Protein 2RHM (pdb70)

Solvent-accessible surface area: 33202 Å² total

Structure (mmCIF, N/CA/C/O backbone):
data_2RHM
#
_entry.id   2RHM
#
_cell.length_a   72.930
_cell.length_b   76.790
_cell.length_c   129.110
_cell.angle_alpha   90.000
_cell.angle_beta   90.000
_cell.angle_gamma   90.000
#
_symmetry.space_group_name_H-M   'P 21 21 21'
#
loop_
_entity.id
_entity.type
_entity.pdbx_description
1 polymer 'Putative kinase'
2 non-polymer 'CHLORIDE ION'
3 non-polymer 'BENZOIC ACID'
4 non-polymer GLYCEROL
5 water water
#
loop_
_atom_site.group_PDB
_atom_site.id
_atom_site.type_symbol
_atom_site.label_atom_id
_atom_site.label_alt_id
_atom_site.label_comp_id
_atom_site.label_asym_id
_atom_site.label_entity_id
_atom_site.label_seq_id
_atom_site.pdbx_PDB_ins_code
_atom_site.Cartn_x
_atom_site.Cartn_y
_atom_site.Cartn_z
_atom_site.occupancy
_atom_site.B_iso_or_equiv
_atom_site.auth_seq_id
_atom_site.auth_comp_id
_atom_site.auth_asym_id
_atom_site.auth_atom_id
_atom_site.pdbx_PDB_model_num
ATOM 1 N N . GLY A 1 1 ? 12.762 45.035 9.928 1.00 42.81 0 GLY A N 1
ATOM 2 C CA . GLY A 1 1 ? 13.644 46.216 10.162 1.00 42.71 0 GLY A CA 1
ATOM 3 C C . GLY A 1 1 ? 14.758 46.238 9.141 1.00 42.17 0 GLY A C 1
ATOM 4 O O . GLY A 1 1 ? 15.240 45.183 8.733 1.00 43.91 0 GLY A O 1
ATOM 21 N N . GLN A 1 3 ? 17.464 48.415 9.703 1.00 37.76 2 GLN A N 1
ATOM 22 C CA . GLN A 1 3 ? 18.614 48.984 10.407 1.00 35.74 2 GLN A CA 1
ATOM 23 C C . GLN A 1 3 ? 19.754 47.965 10.460 1.00 33.59 2 GLN A C 1
ATOM 24 O O . GLN A 1 3 ? 19.515 46.757 10.529 1.00 33.67 2 GLN A O 1
ATOM 28 N N . THR A 1 4 ? 20.987 48.455 10.394 1.00 31.37 3 THR A N 1
ATOM 29 C CA . THR A 1 4 ? 22.144 47.588 10.481 1.00 30.25 3 THR A CA 1
ATOM 30 C C . THR A 1 4 ? 22.136 46.972 11.871 1.00 29.87 3 THR A C 1
ATOM 31 O O . THR A 1 4 ? 21.970 47.690 12.854 1.00 30.18 3 THR A O 1
ATOM 35 N N . PRO A 1 5 ? 22.335 45.648 11.964 1.00 28.64 4 PRO A N 1
ATOM 36 C CA . PRO A 1 5 ? 22.303 45.013 13.270 1.00 28.28 4 PRO A CA 1
ATOM 37 C C . PRO A 1 5 ? 23.561 45.299 14.074 1.00 28.73 4 PRO A C 1
ATOM 38 O O . PRO A 1 5 ? 24.625 45.541 13.510 1.00 28.89 4 PRO A O 1
ATOM 42 N N . ALA A 1 6 ? 23.434 45.266 15.393 1.00 29.68 5 ALA A N 1
ATOM 43 C CA . ALA A 1 6 ? 24.576 45.439 16.266 1.00 29.04 5 ALA A CA 1
ATOM 44 C C . ALA A 1 6 ? 25.262 44.115 16.554 1.00 29.59 5 ALA A C 1
ATOM 45 O O . ALA A 1 6 ? 24.615 43.077 16.691 1.00 29.49 5 ALA A O 1
ATOM 47 N N . LEU A 1 7 ? 26.582 44.159 16.629 1.00 29.49 6 LEU A N 1
ATOM 48 C CA . LEU A 1 7 ? 27.357 43.031 17.082 1.00 28.40 6 LEU A CA 1
ATOM 49 C C . LEU A 1 7 ? 27.981 43.463 18.400 1.00 29.02 6 LEU A C 1
ATOM 50 O O . LEU A 1 7 ? 28.810 44.367 18.430 1.00 28.29 6 LEU A O 1
ATOM 55 N N . ILE A 1 8 ? 27.529 42.845 19.489 1.00 27.68 7 ILE A N 1
ATOM 56 C CA . ILE A 1 8 ? 28.013 43.154 20.819 1.00 28.36 7 ILE A CA 1
ATOM 57 C C . ILE A 1 8 ? 29.086 42.137 21.160 1.00 28.61 7 ILE A C 1
ATOM 58 O O . ILE A 1 8 ? 28.811 40.938 21.259 1.00 26.75 7 ILE A O 1
ATOM 63 N N . ILE A 1 9 ? 30.304 42.628 21.318 1.00 27.94 8 ILE A N 1
ATOM 64 C CA . ILE A 1 9 ? 31.455 41.812 21.605 1.00 27.13 8 ILE A CA 1
ATOM 65 C C . ILE A 1 9 ? 31.822 41.912 23.084 1.00 26.70 8 ILE A C 1
ATOM 66 O O . ILE A 1 9 ? 32.175 42.987 23.564 1.00 28.03 8 ILE A O 1
ATOM 71 N N . VAL A 1 10 ? 31.720 40.791 23.789 1.00 25.25 9 VAL A N 1
ATOM 72 C CA . VAL A 1 10 ? 32.129 40.724 25.184 1.00 26.70 9 VAL A CA 1
ATOM 73 C C . VAL A 1 10 ? 33.431 39.957 25.253 1.00 27.03 9 VAL A C 1
ATOM 74 O O . VAL A 1 10 ? 33.474 38.754 24.999 1.00 28.34 9 VAL A O 1
ATOM 78 N N . THR A 1 11 ? 34.504 40.669 25.586 1.00 25.90 10 THR A N 1
ATOM 79 C CA . THR A 1 11 ? 35.822 40.071 25.630 1.00 26.07 10 THR A CA 1
ATOM 80 C C . THR A 1 11 ? 36.399 40.179 27.039 1.00 26.63 10 THR A C 1
ATOM 81 O O . THR A 1 11 ? 35.881 40.902 27.904 1.00 26.18 10 THR A O 1
ATOM 85 N N . GLY A 1 12 ? 37.457 39.423 27.273 1.00 26.93 11 GLY A N 1
ATOM 86 C CA . GLY A 1 12 ? 38.121 39.412 28.560 1.00 27.68 11 GLY A CA 1
ATOM 87 C C . GLY A 1 12 ? 38.923 38.146 28.673 1.00 27.14 11 GLY A C 1
ATOM 88 O O . GLY A 1 12 ? 38.636 37.179 27.992 1.00 28.27 11 GLY A O 1
ATOM 89 N N . HIS A 1 13 ? 39.968 38.140 29.494 1.00 26.28 12 HIS A N 1
ATOM 90 C CA . HIS A 1 13 ? 40.637 36.882 29.753 1.00 26.02 12 HIS A CA 1
ATOM 91 C C . HIS A 1 13 ? 39.705 35.959 30.559 1.00 26.03 12 HIS A C 1
ATOM 92 O O . HIS A 1 13 ? 38.696 36.407 31.121 1.00 29.81 12 HIS A O 1
ATOM 99 N N . PRO A 1 14 ? 39.999 34.653 30.575 1.00 26.64 13 PRO A N 1
ATOM 100 C CA . PRO A 1 14 ? 39.197 33.741 31.396 1.00 29.15 13 PRO A CA 1
ATOM 101 C C . PRO A 1 14 ? 39.026 34.173 32.855 1.00 28.25 13 PRO A C 1
ATOM 102 O O . PRO A 1 14 ? 39.965 34.658 33.478 1.00 30.73 13 PRO A O 1
ATOM 106 N N . ALA A 1 15 ? 37.811 34.017 33.364 1.00 26.59 14 ALA A N 1
ATOM 107 C CA . ALA A 1 15 ? 37.479 34.305 34.751 1.00 27.47 14 ALA A CA 1
ATOM 108 C C . ALA A 1 15 ? 37.348 35.790 35.081 1.00 25.99 14 ALA A C 1
ATOM 109 O O . ALA A 1 15 ? 37.171 36.125 36.242 1.00 25.90 14 ALA A O 1
ATOM 111 N N . THR A 1 16 ? 37.395 36.659 34.070 1.00 25.14 15 THR A N 1
ATOM 112 C CA . THR A 1 16 ? 37.199 38.108 34.254 1.00 25.12 15 THR A CA 1
ATOM 113 C C . THR A 1 16 ? 35.734 38.508 34.377 1.00 26.45 15 THR A C 1
ATOM 114 O O . THR A 1 16 ? 35.430 39.686 34.555 1.00 25.17 15 THR A O 1
ATOM 118 N N . GLY A 1 17 ? 34.827 37.545 34.272 1.00 27.31 16 GLY A N 1
ATOM 119 C CA . GLY A 1 17 ? 33.400 37.820 34.421 1.00 27.27 16 GLY A CA 1
ATOM 120 C C . GLY A 1 17 ? 32.653 37.967 33.110 1.00 28.26 16 GLY A C 1
ATOM 121 O O . GLY A 1 17 ? 31.457 38.235 33.107 1.00 29.58 16 GLY A O 1
ATOM 122 N N . LYS A 1 18 ? 33.353 37.788 31.989 1.00 28.24 17 LYS A N 1
ATOM 123 C CA . LYS A 1 18 ? 32.707 37.888 30.674 1.00 27.71 17 LYS A CA 1
ATOM 124 C C . LYS A 1 18 ? 31.528 36.914 30.489 1.00 28.11 17 LYS A C 1
ATOM 125 O O . LYS A 1 18 ? 30.574 37.266 29.822 1.00 25.88 17 LYS A O 1
ATOM 131 N N . THR A 1 19 ? 31.584 35.721 31.082 1.00 28.22 18 THR A N 1
ATOM 132 C CA . THR A 1 19 ? 30.460 34.767 30.989 1.00 28.66 18 THR A CA 1
ATOM 133 C C . THR A 1 19 ? 29.190 35.281 31.649 1.00 29.17 18 THR A C 1
ATOM 134 O O . THR A 1 19 ? 28.164 35.385 30.997 1.00 27.35 18 THR A O 1
ATOM 138 N N . THR A 1 20 ? 29.268 35.601 32.940 1.00 30.64 19 THR A N 1
ATOM 139 C CA . THR A 1 20 ? 28.128 36.111 33.671 1.00 33.23 19 THR A CA 1
ATOM 140 C C . THR A 1 20 ? 27.601 37.388 33.045 1.00 30.21 19 THR A C 1
ATOM 141 O O . THR A 1 20 ? 26.402 37.545 32.898 1.00 31.72 19 THR A O 1
ATOM 145 N N . LEU A 1 21 ? 28.494 38.298 32.697 1.00 30.01 20 LEU A N 1
ATOM 146 C CA . LEU A 1 21 ? 28.095 39.570 32.105 1.00 29.41 20 LEU A CA 1
ATOM 147 C C . LEU A 1 21 ? 27.427 39.374 30.752 1.00 27.31 20 LEU A C 1
ATOM 148 O O . LEU A 1 21 ? 26.407 39.985 30.480 1.00 28.01 20 LEU A O 1
ATOM 153 N N . SER A 1 22 ? 27.982 38.520 29.896 1.00 27.84 21 SER A N 1
ATOM 154 C CA . SER A 1 22 ? 27.375 38.299 28.572 1.00 26.93 21 SER A CA 1
ATOM 155 C C . SER A 1 22 ? 25.981 37.668 28.721 1.00 27.91 21 SER A C 1
ATOM 156 O O . SER A 1 22 ? 25.062 37.987 27.980 1.00 26.96 21 SER A O 1
ATOM 159 N N . GLN A 1 23 ? 25.825 36.781 29.697 1.00 28.16 22 GLN A N 1
ATOM 160 C CA . GLN A 1 23 ? 24.528 36.172 29.942 1.00 30.30 22 GLN A CA 1
ATOM 161 C C . GLN A 1 23 ? 23.515 37.209 30.430 1.00 28.81 22 GLN A C 1
ATOM 162 O O . GLN A 1 23 ? 22.342 37.165 30.039 1.00 29.20 22 GLN A O 1
ATOM 168 N N . ALA A 1 24 ? 23.968 38.146 31.264 1.00 29.80 23 ALA A N 1
ATOM 169 C CA . ALA A 1 24 ? 23.117 39.231 31.742 1.00 29.58 23 ALA A CA 1
ATOM 170 C C . ALA A 1 24 ? 22.734 40.149 30.590 1.00 29.11 23 ALA A C 1
ATOM 171 O O . ALA A 1 24 ? 21.597 40.617 30.513 1.00 30.19 23 ALA A O 1
ATOM 173 N N . LEU A 1 25 ? 23.683 40.429 29.698 1.00 29.66 24 LEU A N 1
ATOM 174 C CA . LEU A 1 25 ? 23.359 41.222 28.518 1.00 29.32 24 LEU A CA 1
ATOM 175 C C . LEU A 1 25 ? 22.354 40.515 27.630 1.00 30.59 24 LEU A C 1
ATOM 176 O O . LEU A 1 25 ? 21.440 41.151 27.096 1.00 31.27 24 LEU A O 1
ATOM 181 N N . ALA A 1 26 ? 22.512 39.206 27.463 1.00 30.19 25 ALA A N 1
ATOM 182 C CA . ALA A 1 26 ? 21.642 38.466 26.534 1.00 30.01 25 ALA A CA 1
ATOM 183 C C . ALA A 1 26 ? 20.229 38.480 27.059 1.00 31.60 25 ALA A C 1
ATOM 184 O O . ALA A 1 26 ? 19.291 38.806 26.344 1.00 30.28 25 ALA A O 1
ATOM 186 N N . THR A 1 27 ? 20.099 38.167 28.339 1.00 33.29 26 THR A N 1
ATOM 187 C CA . THR A 1 27 ? 18.803 38.118 28.976 1.00 37.05 26 THR A CA 1
ATOM 188 C C . THR A 1 27 ? 18.200 39.526 29.135 1.00 36.06 26 THR A C 1
ATOM 189 O O . THR A 1 27 ? 16.993 39.712 28.960 1.00 38.81 26 THR A O 1
ATOM 193 N N . GLY A 1 28 ? 19.048 40.513 29.432 1.00 36.90 27 GLY A N 1
ATOM 194 C CA . GLY A 1 28 ? 18.614 41.889 29.621 1.00 36.22 27 GLY A CA 1
ATOM 195 C C . GLY A 1 28 ? 18.166 42.595 28.350 1.00 36.04 27 GLY A C 1
ATOM 196 O O . GLY A 1 28 ? 17.229 43.392 28.381 1.00 37.70 27 GLY A O 1
ATOM 197 N N . LEU A 1 29 ? 18.843 42.315 27.240 1.00 33.04 28 LEU A N 1
ATOM 198 C CA . LEU A 1 29 ? 18.529 42.917 25.946 1.00 30.01 28 LEU A CA 1
ATOM 199 C C . LEU A 1 29 ? 17.680 41.995 25.078 1.00 29.24 28 LEU A C 1
ATOM 200 O O . LEU A 1 29 ? 17.203 42.410 24.035 1.00 28.58 28 LEU A O 1
ATOM 205 N N . ARG A 1 30 ? 17.516 40.749 25.508 1.00 30.73 29 ARG A N 1
ATOM 206 C CA . ARG A 1 30 ? 16.796 39.734 24.743 1.00 31.07 29 ARG A CA 1
ATOM 207 C C . ARG A 1 30 ? 17.459 39.533 23.370 1.00 29.20 29 ARG A C 1
ATOM 208 O O . ARG A 1 30 ? 16.822 39.696 22.329 1.00 29.23 29 ARG A O 1
ATOM 216 N N . LEU A 1 31 ? 18.753 39.205 23.385 1.00 27.34 30 LEU A N 1
ATOM 217 C CA . LEU A 1 31 ? 19.508 38.954 22.170 1.00 26.30 30 LEU A CA 1
ATOM 218 C C . LEU A 1 31 ? 20.127 37.565 22.249 1.00 25.59 30 LEU A C 1
ATOM 219 O O . LEU A 1 31 ? 20.349 37.055 23.353 1.00 25.31 30 LEU A O 1
ATOM 224 N N . PRO A 1 32 ? 20.429 36.963 21.081 1.00 26.19 31 PRO A N 1
ATOM 225 C CA . PRO A 1 32 ? 21.132 35.693 21.061 1.00 27.54 31 PRO A CA 1
ATOM 226 C C . PRO A 1 32 ? 22.551 35.842 21.582 1.00 25.88 31 PRO A C 1
ATOM 227 O O . PRO A 1 32 ? 23.177 36.903 21.438 1.00 27.62 31 PRO A O 1
ATOM 231 N N . LEU A 1 33 ? 23.051 34.783 22.202 1.00 25.65 32 LEU A N 1
ATOM 232 C CA . LEU A 1 33 ? 24.402 34.758 22.745 1.00 25.75 32 LEU A CA 1
ATOM 233 C C . LEU A 1 33 ? 25.171 33.589 22.202 1.00 24.04 32 LEU A C 1
ATOM 234 O O . LEU A 1 33 ? 24.745 32.445 22.348 1.00 26.50 32 LEU A O 1
ATOM 239 N N . LEU A 1 34 ? 26.331 33.889 21.619 1.00 24.43 33 LEU A N 1
ATOM 240 C CA . LEU A 1 34 ? 27.218 32.898 21.072 1.00 24.49 33 LEU A CA 1
ATOM 241 C C . LEU A 1 34 ? 28.480 32.986 21.912 1.00 25.85 33 LEU A C 1
ATOM 242 O O . LEU A 1 34 ? 29.135 34.020 21.918 1.00 25.03 33 LEU A O 1
ATOM 247 N N . SER A 1 35 ? 28.759 31.928 22.668 1.00 26.05 34 SER A N 1
ATOM 248 C CA . SER A 1 35 ? 29.926 31.858 23.547 1.00 26.35 34 SER A CA 1
ATOM 249 C C . SER A 1 35 ? 30.943 30.813 23.083 1.00 25.37 34 SER A C 1
ATOM 250 O O . SER A 1 35 ? 30.538 29.679 22.855 1.00 26.72 34 SER A O 1
ATOM 253 N N . LYS A 1 36 ? 32.241 31.159 22.972 1.00 25.59 35 LYS A N 1
ATOM 254 C CA . LYS A 1 36 ? 33.260 30.165 22.588 1.00 28.00 35 LYS A CA 1
ATOM 255 C C . LYS A 1 36 ? 33.243 28.957 23.530 1.00 29.64 35 LYS A C 1
ATOM 256 O O . LYS A 1 36 ? 33.170 27.813 23.076 1.00 28.42 35 LYS A O 1
ATOM 262 N N . ASP A 1 37 ? 33.289 29.209 24.834 1.00 28.66 36 ASP A N 1
ATOM 263 C CA . ASP A 1 37 ? 33.328 28.115 25.812 1.00 30.30 36 ASP A CA 1
ATOM 264 C C . ASP A 1 37 ? 32.105 27.202 25.745 1.00 29.20 36 ASP A C 1
ATOM 265 O O . ASP A 1 37 ? 32.232 25.988 25.862 1.00 27.93 36 ASP A O 1
ATOM 270 N N . ALA A 1 38 ? 30.925 27.778 25.555 1.00 28.61 37 ALA A N 1
ATOM 271 C CA . ALA A 1 38 ? 29.705 27.005 25.426 1.00 28.06 37 ALA A CA 1
ATOM 272 C C . ALA A 1 38 ? 29.749 26.090 24.192 1.00 28.14 37 ALA A C 1
ATOM 273 O O . ALA A 1 38 ? 29.329 24.941 24.264 1.00 27.70 37 ALA A O 1
ATOM 275 N N . PHE A 1 39 ? 30.259 26.600 23.073 1.00 26.99 38 PHE A N 1
ATOM 276 C CA . PHE A 1 39 ? 30.403 25.782 21.860 1.00 27.46 38 PHE A CA 1
ATOM 277 C C . PHE A 1 39 ? 31.430 24.685 22.111 1.00 26.39 38 PHE A C 1
ATOM 278 O O . PHE A 1 39 ? 31.233 23.550 21.716 1.00 25.81 38 PHE A O 1
ATOM 286 N N . LYS A 1 40 ? 32.531 25.028 22.775 1.00 24.78 39 LYS A N 1
ATOM 287 C CA . LYS A 1 40 ? 33.548 24.026 23.102 1.00 24.73 39 LYS A CA 1
ATOM 288 C C . LYS A 1 40 ? 32.957 22.882 23.928 1.00 25.17 39 LYS A C 1
ATOM 289 O O . LYS A 1 40 ? 33.285 21.714 23.680 1.00 25.68 39 LYS A O 1
ATOM 295 N N . GLU A 1 41 ? 32.094 23.212 24.892 1.00 27.32 40 GLU A N 1
ATOM 296 C CA . GLU A 1 41 ? 31.464 22.220 25.773 1.00 29.99 40 GLU A CA 1
ATOM 297 C C . GLU A 1 41 ? 30.562 21.249 24.992 1.00 27.40 40 GLU A C 1
ATOM 298 O O . GLU A 1 41 ? 30.531 20.054 25.284 1.00 26.54 40 GLU A O 1
ATOM 304 N N . VAL A 1 42 ? 29.840 21.760 24.000 1.00 25.24 41 VAL A N 1
ATOM 305 C CA . VAL A 1 42 ? 28.995 20.916 23.155 1.00 25.51 41 VAL A CA 1
ATOM 306 C C . VAL A 1 42 ? 29.895 19.956 22.375 1.00 25.39 41 VAL A C 1
ATOM 307 O O . VAL A 1 42 ? 29.599 18.771 22.251 1.00 24.92 41 VAL A O 1
ATOM 319 N N . PHE A 1 44 ? 33.071 18.932 23.155 1.00 22.87 43 PHE A N 1
ATOM 320 C CA . PHE A 1 44 ? 33.695 17.930 24.056 1.00 24.73 43 PHE A CA 1
ATOM 321 C C . PHE A 1 44 ? 32.673 16.839 24.392 1.00 25.06 43 PHE A C 1
ATOM 322 O O . PHE A 1 44 ? 32.993 15.636 24.427 1.00 24.34 43 PHE A O 1
ATOM 330 N N . ASP A 1 45 ? 31.434 17.244 24.641 1.00 26.05 44 ASP A N 1
ATOM 331 C CA . ASP A 1 45 ? 30.387 16.270 24.940 1.00 27.32 44 ASP A CA 1
ATOM 332 C C . ASP A 1 45 ? 30.073 15.319 23.782 1.00 26.79 44 ASP A C 1
ATOM 333 O O . ASP A 1 45 ? 29.724 14.162 24.007 1.00 28.44 44 ASP A O 1
ATOM 338 N N . GLY A 1 46 ? 30.205 15.788 22.548 1.00 24.61 45 GLY A N 1
ATOM 339 C CA . GLY A 1 46 ? 29.900 14.966 21.382 1.00 23.33 45 GLY A CA 1
ATOM 340 C C . GLY A 1 46 ? 31.085 14.190 20.840 1.00 24.24 45 GLY A C 1
ATOM 341 O O . GLY A 1 46 ? 30.910 13.096 20.296 1.00 25.52 45 GLY A O 1
ATOM 342 N N . LEU A 1 47 ? 32.290 14.736 21.009 1.00 24.37 46 LEU A N 1
ATOM 343 C CA . LEU A 1 47 ? 33.501 14.145 20.422 1.00 25.37 46 LEU A CA 1
ATOM 344 C C . LEU A 1 47 ? 34.515 13.585 21.428 1.00 25.65 46 LEU A C 1
ATOM 345 O O . LEU A 1 47 ? 35.375 12.776 21.055 1.00 25.83 46 LEU A O 1
ATOM 350 N N . GLY A 1 48 ? 34.417 14.012 22.682 1.00 27.49 47 GLY A N 1
ATOM 351 C CA . GLY A 1 48 ? 35.290 13.537 23.748 1.00 29.68 47 GLY A CA 1
ATOM 352 C C . GLY A 1 48 ? 36.458 14.455 24.003 1.00 32.41 47 GLY A C 1
ATOM 353 O O . GLY A 1 48 ? 36.564 15.515 23.378 1.00 31.12 47 GLY A O 1
ATOM 354 N N . TRP A 1 49 ? 37.344 14.021 24.910 1.00 34.90 48 TRP A N 1
ATOM 355 C CA . TRP A 1 49 ? 38.571 14.748 25.284 1.00 38.93 48 TRP A CA 1
ATOM 356 C C . TRP A 1 49 ? 39.812 13.889 25.016 1.00 40.87 48 TRP A C 1
ATOM 357 O O . TRP A 1 49 ? 39.702 12.681 24.810 1.00 41.55 48 TRP A O 1
ATOM 360 N N . SER A 1 50 ? 40.982 14.525 25.018 1.00 43.44 49 SER A N 1
ATOM 361 C CA . SER A 1 50 ? 42.262 13.865 24.733 1.00 45.92 49 SER A CA 1
ATOM 362 C C . SER A 1 50 ? 43.400 14.770 25.225 1.00 48.32 49 SER A C 1
ATOM 363 O O . SER A 1 50 ? 43.249 15.437 26.258 1.00 49.11 49 SER A O 1
ATOM 366 N N . ASP A 1 51 ? 44.529 14.800 24.506 1.00 50.07 50 ASP A N 1
ATOM 367 C CA . ASP A 1 51 ? 45.644 15.701 24.861 1.00 51.06 50 ASP A CA 1
ATOM 368 C C . ASP A 1 51 ? 45.200 17.152 24.703 1.00 51.06 50 ASP A C 1
ATOM 369 O O . ASP A 1 51 ? 44.314 17.432 23.908 1.00 51.10 50 ASP A O 1
ATOM 374 N N . ARG A 1 52 ? 45.809 18.071 25.452 1.00 51.35 51 ARG A N 1
ATOM 375 C CA . ARG A 1 52 ? 45.362 19.477 25.473 1.00 51.02 51 ARG A CA 1
ATOM 376 C C . ARG A 1 52 ? 45.511 20.239 24.145 1.00 50.47 51 ARG A C 1
ATOM 377 O O . ARG A 1 52 ? 45.031 21.367 24.030 1.00 50.19 51 ARG A O 1
ATOM 379 N N . GLU A 1 53 ? 46.175 19.644 23.158 1.00 49.95 52 GLU A N 1
ATOM 380 C CA . GLU A 1 53 ? 46.214 20.233 21.827 1.00 50.86 52 GLU A CA 1
ATOM 381 C C . GLU A 1 53 ? 44.826 20.025 21.210 1.00 50.59 52 GLU A C 1
ATOM 382 O O . GLU A 1 53 ? 44.360 20.850 20.430 1.00 49.56 52 GLU A O 1
ATOM 388 N N . TRP A 1 54 ? 44.172 18.921 21.574 1.00 49.68 53 TRP A N 1
ATOM 389 C CA . TRP A 1 54 ? 42.796 18.666 21.158 1.00 47.39 53 TRP A CA 1
ATOM 390 C C . TRP A 1 54 ? 41.897 19.790 21.649 1.00 46.32 53 TRP A C 1
ATOM 391 O O . TRP A 1 54 ? 41.143 20.372 20.869 1.00 46.07 53 TRP A O 1
ATOM 402 N N . SER A 1 55 ? 41.981 20.112 22.938 1.00 44.17 54 SER A N 1
ATOM 403 C CA . SER A 1 55 ? 41.213 21.233 23.471 1.00 43.62 54 SER A CA 1
ATOM 404 C C . SER A 1 55 ? 41.495 22.513 22.676 1.00 41.11 54 SER A C 1
ATOM 405 O O . SER A 1 55 ? 40.600 23.314 22.435 1.00 38.57 54 SER A O 1
ATOM 408 N N . ARG A 1 56 ? 42.753 22.702 22.282 1.00 39.99 55 ARG A N 1
ATOM 409 C CA . ARG A 1 56 ? 43.146 23.871 21.500 1.00 38.47 55 ARG A CA 1
ATOM 410 C C . ARG A 1 56 ? 42.448 23.853 20.140 1.00 35.08 55 ARG A C 1
ATOM 411 O O . ARG A 1 56 ? 41.893 24.871 19.716 1.00 34.10 55 ARG A O 1
ATOM 415 N N A ARG A 1 57 ? 42.479 22.698 19.476 0.50 34.04 56 ARG A N 1
ATOM 416 N N B ARG A 1 57 ? 42.464 22.703 19.473 0.50 33.63 56 ARG A N 1
ATOM 417 C CA A ARG A 1 57 ? 41.800 22.505 18.188 0.50 33.76 56 ARG A CA 1
ATOM 418 C CA B ARG A 1 57 ? 41.812 22.572 18.170 0.50 33.00 56 ARG A CA 1
ATOM 419 C C A ARG A 1 57 ? 40.295 22.715 18.319 0.50 32.22 56 ARG A C 1
ATOM 420 C C B ARG A 1 57 ? 40.283 22.668 18.286 0.50 31.86 56 ARG A C 1
ATOM 421 O O A ARG A 1 57 ? 39.668 23.349 17.464 0.50 30.65 56 ARG A O 1
ATOM 422 O O B ARG A 1 57 ? 39.626 23.188 17.381 0.50 30.37 56 ARG A O 1
ATOM 437 N N . VAL A 1 58 ? 39.719 22.171 19.390 1.00 30.48 57 VAL A N 1
ATOM 438 C CA . VAL A 1 58 ? 38.280 22.318 19.656 1.00 29.79 57 VAL A CA 1
ATOM 439 C C . VAL A 1 58 ? 37.975 23.800 19.862 1.00 29.54 57 VAL A C 1
ATOM 440 O O . VAL A 1 58 ? 36.965 24.316 19.386 1.00 29.66 57 VAL A O 1
ATOM 444 N N . GLY A 1 59 ? 38.855 24.504 20.565 1.00 29.53 58 GLY A N 1
ATOM 445 C CA . GLY A 1 59 ? 38.669 25.933 20.769 1.00 31.25 58 GLY A CA 1
ATOM 446 C C . GLY A 1 59 ? 38.687 26.691 19.453 1.00 30.91 58 GLY A C 1
ATOM 447 O O . GLY A 1 59 ? 37.867 27.572 19.235 1.00 30.69 58 GLY A O 1
ATOM 448 N N . ALA A 1 60 ? 39.629 26.349 18.580 1.00 31.31 59 ALA A N 1
ATOM 449 C CA . ALA A 1 60 ? 39.755 27.009 17.275 1.00 31.58 59 ALA A CA 1
ATOM 450 C C . ALA A 1 60 ? 38.516 26.782 16.406 1.00 30.57 59 ALA A C 1
ATOM 451 O O . ALA A 1 60 ? 38.049 27.681 15.705 1.00 30.37 59 ALA A O 1
ATOM 453 N N . THR A 1 61 ? 37.978 25.574 16.486 1.00 29.02 60 THR A N 1
ATOM 454 C CA . THR A 1 61 ? 36.810 25.176 15.727 1.00 27.02 60 THR A CA 1
ATOM 455 C C . THR A 1 61 ? 35.561 25.847 16.266 1.00 25.75 60 THR A C 1
ATOM 456 O O . THR A 1 61 ? 34.677 26.223 15.498 1.00 26.25 60 THR A O 1
ATOM 460 N N . ALA A 1 62 ? 35.489 25.995 17.589 1.00 26.64 61 ALA A N 1
ATOM 461 C CA . ALA A 1 62 ? 34.346 26.683 18.215 1.00 27.08 61 ALA A CA 1
ATOM 462 C C . ALA A 1 62 ? 34.291 28.136 17.739 1.00 26.87 61 ALA A C 1
ATOM 463 O O . ALA A 1 62 ? 33.227 28.676 17.435 1.00 27.67 61 ALA A O 1
ATOM 465 N N . ILE A 1 63 ? 35.454 28.772 17.675 1.00 28.56 62 ILE A N 1
ATOM 466 C CA . ILE A 1 63 ? 35.567 30.126 17.157 1.00 29.35 62 ILE A CA 1
ATOM 467 C C . ILE A 1 63 ? 35.034 30.210 15.722 1.00 29.52 62 ILE A C 1
ATOM 468 O O . ILE A 1 63 ? 34.260 31.110 15.413 1.00 29.55 62 ILE A O 1
ATOM 497 N N . LEU A 1 66 ? 31.474 30.114 15.867 1.00 29.36 65 LEU A N 1
ATOM 498 C CA . LEU A 1 66 ? 30.965 31.438 16.275 1.00 28.20 65 LEU A CA 1
ATOM 499 C C . LEU A 1 66 ? 30.773 32.365 15.078 1.00 27.34 65 LEU A C 1
ATOM 500 O O . LEU A 1 66 ? 29.739 33.008 14.949 1.00 27.71 65 LEU A O 1
ATOM 505 N N . TYR A 1 67 ? 31.786 32.459 14.215 1.00 26.71 66 TYR A N 1
ATOM 506 C CA . TYR A 1 67 ? 31.688 33.333 13.053 1.00 26.82 66 TYR A CA 1
ATOM 507 C C . TYR A 1 67 ? 30.688 32.823 12.022 1.00 27.03 66 TYR A C 1
ATOM 508 O O . TYR A 1 67 ? 30.006 33.620 11.394 1.00 26.88 66 TYR A O 1
ATOM 517 N N . HIS A 1 68 ? 30.597 31.498 11.870 1.00 26.97 67 HIS A N 1
ATOM 518 C CA . HIS A 1 68 ? 29.628 30.880 10.959 1.00 27.59 67 HIS A CA 1
ATOM 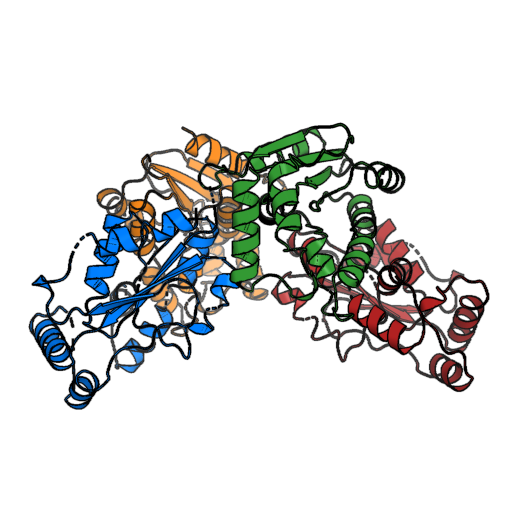519 C C . HIS A 1 68 ? 28.200 31.248 11.365 1.00 26.56 67 HIS A C 1
ATOM 520 O O . HIS A 1 68 ? 27.399 31.666 10.537 1.00 27.40 67 HIS A O 1
ATOM 527 N N . THR A 1 69 ? 27.899 31.083 12.648 1.00 26.35 68 THR A N 1
ATOM 528 C CA . THR A 1 69 ? 26.571 31.339 13.183 1.00 28.24 68 THR A CA 1
ATOM 529 C C . THR A 1 69 ? 26.235 32.838 13.207 1.00 26.13 68 THR A C 1
ATOM 530 O O . THR A 1 69 ? 25.107 33.247 12.882 1.00 25.81 68 THR A O 1
ATOM 534 N N . ALA A 1 70 ? 27.205 33.645 13.610 1.00 27.84 69 ALA A N 1
ATOM 535 C CA . ALA A 1 70 ? 27.040 35.104 13.628 1.00 27.00 69 ALA A CA 1
ATOM 536 C C . ALA A 1 70 ? 26.616 35.627 12.265 1.00 27.16 69 ALA A C 1
ATOM 537 O O . ALA A 1 70 ? 25.706 36.459 12.164 1.00 26.79 69 ALA A O 1
ATOM 539 N N . ALA A 1 71 ? 27.273 35.141 11.214 1.00 26.38 70 ALA A N 1
ATOM 540 C CA . ALA A 1 71 ? 26.983 35.603 9.853 1.00 27.00 70 ALA A CA 1
ATOM 541 C C . ALA A 1 71 ? 25.517 35.425 9.494 1.00 25.74 70 ALA A C 1
ATOM 542 O O . ALA A 1 71 ? 24.866 36.365 9.061 1.00 26.38 70 ALA A O 1
ATOM 544 N N . THR A 1 72 ? 24.971 34.232 9.709 1.00 24.38 71 THR A N 1
ATOM 545 C CA . THR A 1 72 ? 23.574 33.995 9.326 1.00 24.17 71 THR A CA 1
ATOM 546 C C . THR A 1 72 ? 22.604 34.812 10.193 1.00 23.24 71 THR A C 1
ATOM 547 O O . THR A 1 72 ? 21.594 35.303 9.703 1.00 24.16 71 THR A O 1
ATOM 551 N N . ILE A 1 73 ? 22.917 34.981 11.473 1.00 24.90 72 ILE A N 1
ATOM 552 C CA . ILE A 1 73 ? 22.046 35.775 12.353 1.00 24.66 72 ILE A CA 1
ATOM 553 C C . ILE A 1 73 ? 22.076 37.255 11.932 1.00 24.81 72 ILE A C 1
ATOM 554 O O . ILE A 1 73 ? 21.024 37.919 11.793 1.00 25.41 72 ILE A O 1
ATOM 559 N N . LEU A 1 74 ? 23.274 37.775 11.706 1.00 24.06 73 LEU A N 1
ATOM 560 C CA . LEU A 1 74 ? 23.408 39.175 11.299 1.00 25.90 73 LEU A CA 1
ATOM 561 C C . LEU A 1 74 ? 22.800 39.397 9.919 1.00 25.78 73 LEU A C 1
ATOM 562 O O . LEU A 1 74 ? 22.194 40.439 9.661 1.00 28.66 73 LEU A O 1
ATOM 567 N N . GLN A 1 75 ? 22.942 38.426 9.026 1.00 25.48 74 GLN A N 1
ATOM 568 C CA . GLN A 1 75 ? 22.392 38.576 7.677 1.00 26.03 74 GLN A CA 1
ATOM 569 C C . GLN A 1 75 ? 20.860 38.685 7.674 1.00 28.12 74 GLN A C 1
ATOM 570 O O . GLN A 1 75 ? 20.267 39.252 6.745 1.00 25.55 74 GLN A O 1
ATOM 576 N N . SER A 1 76 ? 20.226 38.140 8.710 1.00 28.48 75 SER A N 1
ATOM 577 C CA . SER A 1 76 ? 18.788 38.286 8.915 1.00 27.45 75 SER A CA 1
ATOM 578 C C . SER A 1 76 ? 18.420 39.640 9.547 1.00 27.61 75 SER A C 1
ATOM 579 O O . SER A 1 76 ? 17.236 39.930 9.729 1.00 29.05 75 SER A O 1
ATOM 582 N N . GLY A 1 77 ? 19.414 40.461 9.891 1.00 26.85 76 GLY A N 1
ATOM 583 C CA . GLY A 1 77 ? 19.148 41.762 10.511 1.00 27.44 76 GLY A CA 1
ATOM 584 C C . GLY A 1 77 ? 19.008 41.731 12.032 1.00 28.43 76 GLY A C 1
ATOM 585 O O . GLY A 1 77 ? 18.662 42.741 12.646 1.00 29.91 76 GLY A O 1
ATOM 586 N N . GLN A 1 78 ? 19.285 40.581 12.644 1.00 27.52 77 GLN A N 1
ATOM 587 C CA . GLN A 1 78 ? 19.159 40.407 14.087 1.00 27.79 77 GLN A CA 1
ATOM 588 C C . GLN A 1 78 ? 20.496 40.729 14.755 1.00 28.14 77 GLN A C 1
ATOM 589 O O . GLN A 1 78 ? 21.552 40.322 14.272 1.00 28.16 77 GLN A O 1
ATOM 595 N N . SER A 1 79 ? 20.447 41.476 15.851 1.00 27.49 78 SER A N 1
ATOM 596 C CA . SER A 1 79 ? 21.649 41.786 16.610 1.00 26.97 78 SER A CA 1
ATOM 597 C C . SER A 1 79 ? 22.001 40.602 17.497 1.00 26.06 78 SER A C 1
ATOM 598 O O . SER A 1 79 ? 21.155 39.736 17.772 1.00 24.52 78 SER A O 1
ATOM 601 N N . LEU A 1 80 ? 23.253 40.541 17.932 1.00 26.85 79 LEU A N 1
ATOM 602 C CA . LEU A 1 80 ? 23.683 39.435 18.762 1.00 28.63 79 LEU A CA 1
ATOM 603 C C . LEU A 1 80 ? 24.885 39.783 19.617 1.00 26.62 79 LEU A C 1
ATOM 604 O O . LEU A 1 80 ? 25.526 40.825 19.424 1.00 25.86 79 LEU A O 1
ATOM 609 N N . ILE A 1 81 ? 25.148 38.908 20.581 1.00 24.64 80 ILE A N 1
ATOM 610 C CA . ILE A 1 81 ? 26.289 39.012 21.481 1.00 25.15 80 ILE A CA 1
ATOM 611 C C . ILE A 1 81 ? 27.250 37.854 21.207 1.00 25.63 80 ILE A C 1
ATOM 612 O O . ILE A 1 81 ? 26.833 36.696 21.094 1.00 24.96 80 ILE A O 1
ATOM 625 N N . GLU A 1 83 ? 30.801 36.195 22.775 1.00 26.95 82 GLU A N 1
ATOM 626 C CA . GLU A 1 83 ? 31.632 36.209 23.954 1.00 25.57 82 GLU A CA 1
ATOM 627 C C . GLU A 1 83 ? 32.799 35.243 23.793 1.00 26.51 82 GLU A C 1
ATOM 628 O O . GLU A 1 83 ? 32.607 34.044 23.513 1.00 25.39 82 GLU A O 1
ATOM 634 N N . SER A 1 84 ? 34.004 35.781 23.956 1.00 25.27 83 SER A N 1
ATOM 635 C CA . SER A 1 84 ? 35.214 34.988 23.915 1.00 26.04 83 SER A CA 1
ATOM 636 C C . SER A 1 84 ? 36.399 35.766 24.459 1.00 26.80 83 SER A C 1
ATOM 637 O O . SER A 1 84 ? 36.299 36.973 24.707 1.00 26.37 83 SER A O 1
ATOM 640 N N . ASN A 1 85 ? 37.512 35.069 24.667 1.00 25.10 84 ASN A N 1
ATOM 641 C CA . ASN A 1 85 ? 38.791 35.751 24.932 1.00 26.33 84 ASN A CA 1
ATOM 642 C C . ASN A 1 85 ? 39.432 36.085 23.576 1.00 26.80 84 ASN A C 1
ATOM 643 O O . ASN A 1 85 ? 40.421 35.479 23.140 1.00 28.65 84 ASN A O 1
ATOM 648 N N . PHE A 1 86 ? 38.846 37.067 22.902 1.00 28.46 85 PHE A N 1
ATOM 649 C CA . PHE A 1 86 ? 39.235 37.392 21.531 1.00 27.91 85 PHE A CA 1
ATOM 650 C C . PHE A 1 86 ? 40.699 37.832 21.436 1.00 30.24 85 PHE A C 1
ATOM 651 O O . PHE A 1 86 ? 41.235 38.462 22.361 1.00 27.75 85 PHE A O 1
ATOM 659 N N . ARG A 1 87 ? 41.353 37.479 20.326 1.00 32.13 86 ARG A N 1
ATOM 660 C CA . ARG A 1 87 ? 42.755 37.836 20.098 1.00 35.54 86 ARG A CA 1
ATOM 661 C C . ARG A 1 87 ? 42.857 38.891 19.015 1.00 35.66 86 ARG A C 1
ATOM 662 O O . ARG A 1 87 ? 42.332 38.706 17.921 1.00 35.51 86 ARG A O 1
ATOM 670 N N . VAL A 1 88 ? 43.540 39.996 19.312 1.00 36.06 87 VAL A N 1
ATOM 671 C CA . VAL A 1 88 ? 43.719 41.063 18.329 1.00 36.97 87 VAL A CA 1
ATOM 672 C C . VAL A 1 88 ? 44.334 40.531 17.038 1.00 36.66 87 VAL A C 1
ATOM 673 O O . VAL A 1 88 ? 43.849 40.834 15.950 1.00 38.23 87 VAL A O 1
ATOM 677 N N . ASP A 1 89 ? 45.374 39.714 17.155 1.00 36.63 88 ASP A N 1
ATOM 678 C CA . ASP A 1 89 ? 46.124 39.264 15.973 1.00 37.42 88 ASP A CA 1
ATOM 679 C C . ASP A 1 89 ? 45.352 38.398 14.975 1.00 37.45 88 ASP A C 1
ATOM 680 O O . ASP A 1 89 ? 45.721 38.345 13.797 1.00 38.08 88 ASP A O 1
ATOM 685 N N . LEU A 1 90 ? 44.306 37.717 15.434 1.00 35.98 89 LEU A N 1
ATOM 686 C CA . LEU A 1 90 ? 43.512 36.833 14.563 1.00 35.11 89 LEU A CA 1
ATOM 687 C C . LEU A 1 90 ? 42.052 37.257 14.393 1.00 34.58 89 LEU A C 1
ATOM 688 O O . LEU A 1 90 ? 41.503 37.166 13.302 1.00 34.18 89 LEU A O 1
ATOM 693 N N . ASP A 1 91 ? 41.425 37.736 15.458 1.00 33.27 90 ASP A N 1
ATOM 694 C CA . ASP A 1 91 ? 40.024 38.122 15.380 1.00 34.82 90 ASP A CA 1
ATOM 695 C C . ASP A 1 91 ? 39.774 39.491 14.748 1.00 34.77 90 ASP A C 1
ATOM 696 O O . ASP A 1 91 ? 38.637 39.822 14.414 1.00 35.90 90 ASP A O 1
ATOM 701 N N . THR A 1 92 ? 40.812 40.304 14.588 1.00 33.03 91 THR A N 1
ATOM 702 C CA . THR A 1 92 ? 40.607 41.566 13.896 1.00 33.93 91 THR A CA 1
ATOM 703 C C . THR A 1 92 ? 40.246 41.265 12.439 1.00 33.63 91 THR A C 1
ATOM 704 O O . THR A 1 92 ? 39.258 41.778 11.922 1.00 33.00 91 THR A O 1
ATOM 708 N N . GLU A 1 93 ? 41.022 40.408 11.785 1.00 35.46 92 GLU A N 1
ATOM 709 C CA . GLU A 1 93 ? 40.738 40.045 10.395 1.00 35.53 92 GLU A CA 1
ATOM 710 C C . GLU A 1 93 ? 39.427 39.254 10.224 1.00 33.93 92 GLU A C 1
ATOM 711 O O . GLU A 1 93 ? 38.702 39.462 9.253 1.00 31.26 92 GLU A O 1
ATOM 717 N N . ARG A 1 94 ? 39.136 38.345 11.156 1.00 33.52 93 ARG A N 1
ATOM 718 C CA . ARG A 1 94 ? 37.899 37.566 11.108 1.00 33.32 93 ARG A CA 1
ATOM 719 C C . ARG A 1 94 ? 36.661 38.457 11.230 1.00 31.95 93 ARG A C 1
ATOM 720 O O . ARG A 1 94 ? 35.657 38.229 10.556 1.00 31.95 93 ARG A O 1
ATOM 736 N N . GLN A 1 96 ? 36.551 41.656 10.337 1.00 33.32 95 GLN A N 1
ATOM 737 C CA . GLN A 1 96 ? 36.502 42.408 9.073 1.00 34.35 95 GLN A CA 1
ATOM 738 C C . GLN A 1 96 ? 35.849 41.574 7.980 1.00 32.44 95 GLN A C 1
ATOM 739 O O . GLN A 1 96 ? 34.985 42.051 7.241 1.00 31.33 95 GLN A O 1
ATOM 745 N N . ASN A 1 97 ? 36.286 40.327 7.866 1.00 31.80 96 ASN A N 1
ATOM 746 C CA . ASN A 1 97 ? 35.694 39.399 6.919 1.00 31.19 96 ASN A CA 1
ATOM 747 C C . ASN A 1 97 ? 34.199 39.190 7.192 1.00 31.51 96 ASN A C 1
ATOM 748 O O . ASN A 1 97 ? 33.401 39.099 6.255 1.00 29.58 96 ASN A O 1
ATOM 753 N N . LEU A 1 98 ? 33.829 39.107 8.470 1.00 30.40 97 LEU A N 1
ATOM 754 C CA . LEU A 1 98 ? 32.431 38.948 8.844 1.00 30.14 97 LEU A CA 1
ATOM 755 C C . LEU A 1 98 ? 31.658 40.170 8.398 1.00 30.13 97 LEU A C 1
ATOM 756 O O . LEU A 1 98 ? 30.578 40.046 7.856 1.00 31.39 97 LEU A O 1
ATOM 761 N N . HIS A 1 99 ? 32.229 41.350 8.599 1.00 31.06 98 HIS A N 1
ATOM 762 C CA . HIS A 1 99 ? 31.541 42.590 8.254 1.00 31.16 98 HIS A CA 1
ATOM 763 C C . HIS A 1 99 ? 31.248 42.667 6.767 1.00 31.66 98 HIS A C 1
ATOM 764 O O . HIS A 1 99 ? 30.198 43.156 6.362 1.00 31.12 98 HIS A O 1
ATOM 771 N N . THR A 1 100 ? 32.191 42.194 5.962 1.00 32.57 99 THR A N 1
ATOM 772 C CA . THR A 1 100 ? 32.031 42.176 4.519 1.00 33.63 99 THR A CA 1
ATOM 773 C C . THR A 1 100 ? 30.819 41.359 4.095 1.00 33.39 99 THR A C 1
ATOM 774 O O . THR A 1 100 ? 30.030 41.803 3.262 1.00 32.75 99 THR A O 1
ATOM 778 N N . ILE A 1 101 ? 30.652 40.172 4.673 1.00 33.84 100 ILE A N 1
ATOM 779 C CA . ILE A 1 101 ? 29.521 39.313 4.305 1.00 34.21 100 ILE A CA 1
ATOM 780 C C . ILE A 1 101 ? 28.270 39.551 5.145 1.00 33.12 100 ILE A C 1
ATOM 781 O O . ILE A 1 101 ? 27.182 39.149 4.756 1.00 32.06 100 ILE A O 1
ATOM 786 N N . ALA A 1 102 ? 28.427 40.204 6.292 1.00 31.71 101 ALA A N 1
ATOM 787 C CA . ALA A 1 102 ? 27.316 40.429 7.206 1.00 31.06 101 ALA A CA 1
ATOM 788 C C . ALA A 1 102 ? 27.600 41.697 7.988 1.00 31.84 101 ALA A C 1
ATOM 789 O O . ALA A 1 102 ? 28.092 41.635 9.115 1.00 30.47 101 ALA A O 1
ATOM 791 N N . PRO A 1 103 ? 27.323 42.856 7.373 1.00 31.48 102 PRO A N 1
ATOM 792 C CA . PRO A 1 103 ? 27.555 44.154 8.005 1.00 31.57 102 PRO A CA 1
ATOM 793 C C . PRO A 1 103 ? 26.927 44.266 9.394 1.00 29.10 102 PRO A C 1
ATOM 794 O O . PRO A 1 103 ? 25.815 43.770 9.623 1.00 30.33 102 PRO A O 1
ATOM 798 N N . PHE A 1 104 ? 27.642 44.928 10.296 1.00 29.04 103 PHE A N 1
ATOM 799 C CA . PHE A 1 104 ? 27.198 45.103 11.669 1.00 28.51 103 PHE A CA 1
ATOM 800 C C . PHE A 1 104 ? 27.771 46.387 12.233 1.00 29.17 103 PHE A C 1
ATOM 801 O O . PHE A 1 104 ? 28.726 46.954 11.683 1.00 28.52 103 PHE A O 1
ATOM 809 N N . THR A 1 105 ? 27.174 46.850 13.324 1.00 29.99 104 THR A N 1
ATOM 810 C CA . THR A 1 105 ? 27.658 48.013 14.041 1.00 30.49 104 THR A CA 1
ATOM 811 C C . THR A 1 105 ? 28.210 47.503 15.376 1.00 29.90 104 THR A C 1
ATOM 812 O O . THR A 1 105 ? 27.450 47.042 16.217 1.00 29.59 104 THR A O 1
ATOM 816 N N . PRO A 1 106 ? 29.538 47.575 15.569 1.00 30.01 105 PRO A N 1
ATOM 817 C CA . PRO A 1 106 ? 30.135 47.016 16.781 1.00 27.39 105 PRO A CA 1
ATOM 818 C C . PRO A 1 106 ? 29.953 47.816 18.075 1.00 26.21 105 PRO A C 1
ATOM 819 O O . PRO A 1 106 ? 30.025 49.052 18.075 1.00 25.67 105 PRO A O 1
ATOM 823 N N . ILE A 1 107 ? 29.702 47.096 19.165 1.00 25.42 106 ILE A N 1
ATOM 824 C CA . ILE A 1 107 ? 29.664 47.650 20.513 1.00 27.46 106 ILE A CA 1
ATOM 825 C C . ILE A 1 107 ? 30.491 46.674 21.338 1.00 26.95 106 ILE A C 1
ATOM 826 O O . ILE A 1 107 ? 30.220 45.469 21.317 1.00 28.46 106 ILE A O 1
ATOM 831 N N . GLN A 1 108 ? 31.482 47.176 22.071 1.00 28.69 107 GLN A N 1
ATOM 832 C CA . GLN A 1 108 ? 32.407 46.295 22.767 1.00 28.87 107 GLN A CA 1
ATOM 833 C C . GLN A 1 108 ? 32.459 46.498 24.277 1.00 28.24 107 GLN A C 1
ATOM 834 O O . GLN A 1 108 ? 32.513 47.620 24.774 1.00 29.06 107 GLN A O 1
ATOM 840 N N . ILE A 1 109 ? 32.445 45.384 24.999 1.00 29.92 108 ILE A N 1
ATOM 841 C CA . ILE A 1 109 ? 32.591 45.396 26.450 1.00 29.28 108 ILE A CA 1
ATOM 842 C C . ILE A 1 109 ? 33.768 44.516 26.792 1.00 29.05 108 ILE A C 1
ATOM 843 O O . ILE A 1 109 ? 33.776 43.347 26.440 1.00 28.92 108 ILE A O 1
ATOM 848 N N . ARG A 1 110 ? 34.768 45.084 27.462 1.00 26.24 109 ARG A N 1
ATOM 849 C CA . ARG A 1 110 ? 35.950 44.334 27.848 1.00 26.72 109 ARG A CA 1
ATOM 850 C C . ARG A 1 110 ? 35.974 44.172 29.361 1.00 26.70 109 ARG A C 1
ATOM 851 O O . ARG A 1 110 ? 35.908 45.156 30.104 1.00 27.32 109 ARG A O 1
ATOM 859 N N . CYS A 1 111 ? 36.086 42.926 29.811 1.00 25.19 110 CYS A N 1
ATOM 860 C CA . CYS A 1 111 ? 36.118 42.620 31.231 1.00 26.68 110 CYS A CA 1
ATOM 861 C C . CYS A 1 111 ? 37.559 42.450 31.675 1.00 25.32 110 CYS A C 1
ATOM 862 O O . CYS A 1 111 ? 38.366 41.855 30.962 1.00 26.97 110 CYS A O 1
ATOM 865 N N . VAL A 1 112 ? 37.858 42.969 32.859 1.00 23.93 111 VAL A N 1
ATOM 866 C CA . VAL A 1 112 ? 39.187 42.887 33.447 1.00 23.12 111 VAL A CA 1
ATOM 867 C C . VAL A 1 112 ? 39.041 42.630 34.949 1.00 22.22 111 VAL A C 1
ATOM 868 O O . VAL A 1 112 ? 37.998 42.898 35.511 1.00 23.12 111 VAL A O 1
ATOM 872 N N . ALA A 1 113 ? 40.080 42.092 35.578 1.00 22.31 112 ALA A N 1
ATOM 873 C CA . ALA A 1 113 ? 40.101 41.883 37.026 1.00 21.21 112 ALA A CA 1
ATOM 874 C C . ALA A 1 113 ? 41.529 41.648 37.451 1.00 22.92 112 ALA A C 1
ATOM 875 O O . ALA A 1 113 ? 42.365 41.271 36.631 1.00 24.80 112 ALA A O 1
ATOM 877 N N . SER A 1 114 ? 41.818 41.870 38.725 1.00 21.62 113 SER A N 1
ATOM 878 C CA . SER A 1 114 ? 43.178 41.734 39.219 1.00 24.51 113 SER A CA 1
ATOM 879 C C . SER A 1 114 ? 43.645 40.297 39.055 1.00 25.69 113 SER A C 1
ATOM 880 O O . SER A 1 114 ? 42.847 39.379 39.148 1.00 25.97 113 SER A O 1
ATOM 883 N N . GLY A 1 115 ? 44.944 40.105 38.851 1.00 26.35 114 GLY A N 1
ATOM 884 C CA . GLY A 1 115 ? 45.487 38.761 38.694 1.00 28.05 114 GLY A CA 1
ATOM 885 C C . GLY A 1 115 ? 45.227 37.862 39.889 1.00 28.13 114 GLY A C 1
ATOM 886 O O . GLY A 1 115 ? 44.928 36.687 39.734 1.00 28.19 114 GLY A O 1
ATOM 887 N N . ASP A 1 116 ? 45.338 38.412 41.094 1.00 29.58 115 ASP A N 1
ATOM 888 C CA . ASP A 1 116 ? 45.107 37.619 42.304 1.00 30.32 115 ASP A CA 1
ATOM 889 C C . ASP A 1 116 ? 43.703 37.071 42.372 1.00 29.84 115 ASP A C 1
ATOM 890 O O . ASP A 1 116 ? 43.515 35.895 42.688 1.00 29.44 115 ASP A O 1
ATOM 895 N N . VAL A 1 117 ? 42.724 37.922 42.083 1.00 29.72 116 VAL A N 1
ATOM 896 C CA . VAL A 1 117 ? 41.323 37.490 42.018 1.00 29.81 116 VAL A CA 1
ATOM 897 C C . VAL A 1 117 ? 41.099 36.467 40.904 1.00 29.24 116 VAL A C 1
ATOM 898 O O . VAL A 1 117 ? 40.332 35.524 41.068 1.00 27.90 116 VAL A O 1
ATOM 902 N N . LEU A 1 118 ? 41.783 36.635 39.778 1.00 29.37 117 LEU A N 1
ATOM 903 C CA . LEU A 1 118 ? 41.640 35.695 38.677 1.00 28.48 117 LEU A CA 1
ATOM 904 C C . LEU A 1 118 ? 42.174 34.316 39.047 1.00 29.84 117 LEU A C 1
ATOM 905 O O . LEU A 1 118 ? 41.569 33.300 38.702 1.00 30.47 117 LEU A O 1
ATOM 910 N N . VAL A 1 119 ? 43.303 34.277 39.749 1.00 31.55 118 VAL A N 1
ATOM 911 C CA . VAL A 1 119 ? 43.840 33.000 40.201 1.00 33.57 118 VAL A CA 1
ATOM 912 C C . VAL A 1 119 ? 42.830 32.347 41.156 1.00 34.28 118 VAL A C 1
ATOM 913 O O . VAL A 1 119 ? 42.454 31.183 40.979 1.00 34.40 118 VAL A O 1
ATOM 917 N N . GLU A 1 120 ? 42.361 33.114 42.132 1.00 34.43 119 GLU A N 1
ATOM 918 C CA . GLU A 1 120 ? 41.374 32.616 43.095 1.00 34.70 119 GLU A CA 1
ATOM 919 C C . GLU A 1 120 ? 40.165 31.981 42.402 1.00 35.07 119 GLU A C 1
ATOM 920 O O . GLU A 1 120 ? 39.787 30.849 42.717 1.00 36.04 119 GLU A O 1
ATOM 922 N N . ARG A 1 121 ? 39.567 32.706 41.458 1.00 34.23 120 ARG A N 1
ATOM 923 C CA . ARG A 1 121 ? 38.418 32.210 40.696 1.00 34.57 120 ARG A CA 1
ATOM 924 C C . ARG A 1 121 ? 38.710 30.935 39.939 1.00 35.56 120 ARG A C 1
ATOM 925 O O . ARG A 1 121 ? 37.902 30.017 39.939 1.00 35.69 120 ARG A O 1
ATOM 933 N N . ILE A 1 122 ? 39.850 30.902 39.264 1.00 36.54 121 ILE A N 1
ATOM 934 C CA . ILE A 1 122 ? 40.248 29.737 38.491 1.00 38.40 121 ILE A CA 1
ATOM 935 C C . ILE A 1 122 ? 40.497 28.537 39.397 1.00 40.64 121 ILE A C 1
ATOM 936 O O . ILE A 1 122 ? 40.076 27.430 39.082 1.00 41.84 121 ILE A O 1
ATOM 941 N N . LEU A 1 123 ? 41.183 28.755 40.516 1.00 42.28 122 LEU A N 1
ATOM 942 C CA . LEU A 1 123 ? 41.412 27.678 41.468 1.00 44.00 122 LEU A CA 1
ATOM 943 C C . LEU A 1 123 ? 40.081 27.154 42.009 1.00 46.39 122 LEU A C 1
ATOM 944 O O . LEU A 1 123 ? 39.877 25.942 42.088 1.00 47.98 122 LEU A O 1
ATOM 949 N N . SER A 1 124 ? 39.173 28.059 42.369 1.00 48.16 123 SER A N 1
ATOM 950 C CA . SER A 1 124 ? 37.884 27.646 42.927 1.00 49.51 123 SER A CA 1
ATOM 951 C C . SER A 1 124 ? 37.016 26.936 41.888 1.00 51.04 123 SER A C 1
ATOM 952 O O . SER A 1 124 ? 36.299 26.001 42.223 1.00 51.35 123 SER A O 1
ATOM 955 N N . ARG A 1 125 ? 37.069 27.377 40.634 1.00 53.18 124 ARG A N 1
ATOM 956 C CA . ARG A 1 125 ? 36.330 26.697 39.565 1.00 55.52 124 ARG A CA 1
ATOM 957 C C . ARG A 1 125 ? 36.901 25.297 39.343 1.00 58.52 124 ARG A C 1
ATOM 958 O O . ARG A 1 125 ? 36.155 24.332 39.169 1.00 58.19 124 ARG A O 1
ATOM 966 N N . ILE A 1 126 ? 38.230 25.207 39.343 1.00 62.01 125 ILE A N 1
ATOM 967 C CA . ILE A 1 126 ? 38.933 23.930 39.228 1.00 64.57 125 ILE A CA 1
ATOM 968 C C . ILE A 1 126 ? 38.553 23.025 40.400 1.00 66.48 125 ILE A C 1
ATOM 969 O O . ILE A 1 126 ? 38.319 21.828 40.219 1.00 66.67 125 ILE A O 1
ATOM 974 N N . ALA A 1 127 ? 38.489 23.606 41.595 1.00 68.54 126 ALA A N 1
ATOM 975 C CA . ALA A 1 127 ? 38.145 22.863 42.802 1.00 69.96 126 ALA A CA 1
ATOM 976 C C . ALA A 1 127 ? 36.659 22.503 42.861 1.00 71.57 126 ALA A C 1
ATOM 977 O O . ALA A 1 127 ? 36.301 21.429 43.344 1.00 71.90 126 ALA A O 1
ATOM 979 N N . GLN A 1 128 ? 35.799 23.393 42.366 1.00 73.31 127 GLN A N 1
ATOM 980 C CA . GLN A 1 128 ? 34.349 23.171 42.397 1.00 74.65 127 GLN A CA 1
ATOM 981 C C . GLN A 1 128 ? 33.807 22.513 41.122 1.00 75.95 127 GLN A C 1
ATOM 982 O O . GLN A 1 128 ? 32.626 22.662 40.803 1.00 76.24 127 GLN A O 1
ATOM 984 N N . GLY A 1 129 ? 34.665 21.788 40.405 1.00 77.45 128 GLY A N 1
ATOM 985 C CA . GLY A 1 129 ? 34.274 21.085 39.184 1.00 78.68 128 GLY A CA 1
ATOM 986 C C . GLY A 1 129 ? 33.461 21.898 38.190 1.00 79.89 128 GLY A C 1
ATOM 987 O O . GLY A 1 129 ? 32.543 21.370 37.561 1.00 80.51 128 GLY A O 1
ATOM 988 N N . ALA A 1 130 ? 33.796 23.178 38.041 1.00 81.01 129 ALA A N 1
ATOM 989 C CA . ALA A 1 130 ? 33.090 24.062 37.113 1.00 81.75 129 ALA A CA 1
ATOM 990 C C . ALA A 1 130 ? 33.993 24.443 35.945 1.00 81.94 129 ALA A C 1
ATOM 991 O O . ALA A 1 130 ? 34.243 23.631 35.055 1.00 82.39 129 ALA A O 1
ATOM 993 N N . ARG A 1 139 ? 45.609 23.477 35.474 1.00 54.96 138 ARG A N 1
ATOM 994 C CA . ARG A 1 139 ? 46.173 24.756 35.893 1.00 54.42 138 ARG A CA 1
ATOM 995 C C . ARG A 1 139 ? 47.536 24.580 36.557 1.00 53.72 138 ARG A C 1
ATOM 996 O O . ARG A 1 139 ? 47.629 24.478 37.778 1.00 53.81 138 ARG A O 1
ATOM 998 N N . SER A 1 140 ? 48.586 24.551 35.741 1.00 53.41 139 SER A N 1
ATOM 999 C CA . SER A 1 140 ? 49.960 24.419 36.226 1.00 52.65 139 SER A CA 1
ATOM 1000 C C . SER A 1 140 ? 50.437 25.727 36.860 1.00 52.49 139 SER A C 1
ATOM 1001 O O . SER A 1 140 ? 49.773 26.752 36.720 1.00 54.19 139 SER A O 1
ATOM 1004 N N . PRO A 1 141 ? 51.577 25.700 37.576 1.00 50.65 140 PRO A N 1
ATOM 1005 C CA . PRO A 1 141 ? 52.101 26.945 38.147 1.00 49.01 140 PRO A CA 1
ATOM 1006 C C . PRO A 1 141 ? 52.452 27.985 37.081 1.00 47.11 140 PRO A C 1
ATOM 1007 O O . PRO A 1 141 ? 52.432 29.182 37.358 1.00 47.77 140 PRO A O 1
ATOM 1011 N N . ALA A 1 142 ? 52.789 27.528 35.880 1.00 44.81 141 ALA A N 1
ATOM 1012 C CA . ALA A 1 142 ? 53.032 28.428 34.761 1.00 42.76 141 ALA A CA 1
ATOM 1013 C C . ALA A 1 142 ? 51.702 29.001 34.292 1.00 39.96 141 ALA A C 1
ATOM 1014 O O . ALA A 1 142 ? 51.610 30.193 34.003 1.00 38.52 141 ALA A O 1
ATOM 1016 N N . ASP A 1 143 ? 50.681 28.149 34.209 1.00 38.76 142 ASP A N 1
ATOM 1017 C CA . ASP A 1 143 ? 49.337 28.597 33.837 1.00 38.21 142 ASP A CA 1
ATOM 1018 C C . ASP A 1 143 ? 48.863 29.682 34.795 1.00 36.41 142 ASP A C 1
ATOM 1019 O O . ASP A 1 143 ? 48.407 30.737 34.358 1.00 36.23 142 ASP A O 1
ATOM 1024 N N . LEU A 1 144 ? 48.968 29.415 36.095 1.00 34.95 143 LEU A N 1
ATOM 1025 C CA . LEU A 1 144 ? 48.540 30.375 37.122 1.00 34.77 143 LEU A CA 1
ATOM 1026 C C . LEU A 1 144 ? 49.396 31.639 37.166 1.00 35.46 143 LEU A C 1
ATOM 1027 O O . LEU A 1 144 ? 48.885 32.724 37.428 1.00 37.19 143 LEU A O 1
ATOM 1030 N N . GLU A 1 145 ? 50.697 31.513 36.928 1.00 34.07 144 GLU A N 1
ATOM 1031 C CA . GLU A 1 145 ? 51.550 32.699 36.927 1.00 33.25 144 GLU A CA 1
ATOM 1032 C C . GLU A 1 145 ? 51.173 33.597 35.751 1.00 32.69 144 GLU A C 1
ATOM 1033 O O . GLU A 1 145 ? 51.117 34.822 35.874 1.00 29.99 144 GLU A O 1
ATOM 1039 N N . LEU A 1 146 ? 50.876 32.968 34.620 1.00 32.48 145 LEU A N 1
ATOM 1040 C CA . LEU A 1 146 ? 50.437 33.680 33.430 1.00 33.74 145 LEU A CA 1
ATOM 1041 C C . LEU A 1 146 ? 49.114 34.397 33.718 1.00 33.53 145 LEU A C 1
ATOM 1042 O O . LEU A 1 146 ? 48.921 35.541 33.331 1.00 33.21 145 LEU A O 1
ATOM 1047 N N . VAL A 1 147 ? 48.199 33.723 34.405 1.00 33.19 146 VAL A N 1
ATOM 1048 C CA . VAL A 1 147 ? 46.931 34.342 34.787 1.00 31.13 146 VAL A CA 1
ATOM 1049 C C . VAL A 1 147 ? 47.153 35.567 35.679 1.00 32.03 146 VAL A C 1
ATOM 1050 O O . VAL A 1 147 ? 46.531 36.611 35.492 1.00 31.48 146 VAL A O 1
ATOM 1054 N N A ARG A 1 148 ? 48.066 35.435 36.637 0.50 32.40 147 ARG A N 1
ATOM 1055 N N B ARG A 1 148 ? 48.069 35.421 36.631 0.50 32.27 147 ARG A N 1
ATOM 1056 C CA A ARG A 1 148 ? 48.291 36.478 37.638 0.50 32.90 147 ARG A CA 1
ATOM 1057 C CA B ARG A 1 148 ? 48.325 36.437 37.648 0.50 32.68 147 ARG A CA 1
ATOM 1058 C C A ARG A 1 148 ? 49.014 37.712 37.095 0.50 32.49 147 ARG A C 1
ATOM 1059 C C B ARG A 1 148 ? 49.025 37.692 37.111 0.50 32.36 147 ARG A C 1
ATOM 1060 O O A ARG A 1 148 ? 48.720 38.831 37.505 0.50 31.96 147 ARG A O 1
ATOM 1061 O O B ARG A 1 148 ? 48.724 38.802 37.539 0.50 31.77 147 ARG A O 1
ATOM 1076 N N . SER A 1 149 ? 49.953 37.510 36.177 1.00 33.42 148 SER A N 1
ATOM 1077 C CA . SER A 1 149 ? 50.792 38.612 35.667 1.00 34.60 148 SER A CA 1
ATOM 1078 C C . SER A 1 149 ? 50.434 39.197 34.292 1.00 35.44 148 SER A C 1
ATOM 1079 O O . SER A 1 149 ? 50.964 40.244 33.905 1.00 36.79 148 SER A O 1
ATOM 1082 N N . ARG A 1 150 ? 49.562 38.507 33.571 1.00 34.16 149 ARG A N 1
ATOM 1083 C CA . ARG A 1 150 ? 49.204 38.806 32.183 1.00 35.59 149 ARG A CA 1
ATOM 1084 C C . ARG A 1 150 ? 48.716 40.219 31.873 1.00 35.37 149 ARG A C 1
ATOM 1085 O O . ARG A 1 150 ? 48.962 40.746 30.780 1.00 37.15 149 ARG A O 1
ATOM 1093 N N . GLY A 1 151 ? 48.011 40.832 32.811 1.00 34.37 150 GLY A N 1
ATOM 1094 C CA . GLY A 1 151 ? 47.420 42.136 32.544 1.00 33.66 150 GLY A CA 1
ATOM 1095 C C . GLY A 1 151 ? 46.144 41.991 31.734 1.00 31.87 150 GLY A C 1
ATOM 1096 O O . GLY A 1 151 ? 45.717 40.885 31.416 1.00 30.67 150 GLY A O 1
ATOM 1097 N N . ASP A 1 152 ? 45.546 43.118 31.379 1.00 31.10 151 ASP A N 1
ATOM 1098 C CA . ASP A 1 152 ? 44.236 43.130 30.734 1.00 29.52 151 ASP A CA 1
ATOM 1099 C C . ASP A 1 152 ? 44.311 42.770 29.254 1.00 28.39 151 ASP A C 1
ATOM 1100 O O . ASP A 1 152 ? 45.321 43.035 28.596 1.00 27.95 151 ASP A O 1
ATOM 1105 N N . ILE A 1 153 ? 43.246 42.148 28.746 1.00 28.14 152 ILE A N 1
ATOM 1106 C CA . ILE A 1 153 ? 43.217 41.709 27.358 1.00 29.74 152 ILE A CA 1
ATOM 1107 C C . ILE A 1 153 ? 43.101 42.946 26.477 1.00 29.35 152 ILE A C 1
ATOM 1108 O O . ILE A 1 153 ? 42.401 43.872 26.839 1.00 30.32 152 ILE A O 1
ATOM 1113 N N . PRO A 1 154 ? 43.844 43.004 25.363 1.00 30.74 153 PRO A N 1
ATOM 1114 C CA . PRO A 1 154 ? 43.625 44.139 24.463 1.00 31.13 153 PRO A CA 1
ATOM 1115 C C . PRO A 1 154 ? 42.267 44.075 23.771 1.00 30.19 153 PRO A C 1
ATOM 1116 O O . PRO A 1 154 ? 41.841 42.990 23.328 1.00 28.74 153 PRO A O 1
ATOM 1120 N N . PRO A 1 155 ? 41.582 45.222 23.669 1.00 29.72 154 PRO A N 1
ATOM 1121 C CA . PRO A 1 155 ? 40.288 45.208 22.989 1.00 28.57 154 PRO A CA 1
ATOM 1122 C C . PRO A 1 155 ? 40.492 45.075 21.483 1.00 29.11 154 PRO A C 1
ATOM 1123 O O . PRO A 1 155 ? 41.559 45.430 20.979 1.00 28.71 154 PRO A O 1
ATOM 1127 N N . LEU A 1 156 ? 39.484 44.595 20.770 1.00 27.67 155 LEU A N 1
ATOM 1128 C CA . LEU A 1 156 ? 39.595 44.492 19.315 1.00 31.03 155 LEU A CA 1
ATOM 1129 C C . LEU A 1 156 ? 39.481 45.890 18.684 1.00 31.99 155 LEU A C 1
ATOM 1130 O O . LEU A 1 156 ? 38.594 46.658 19.045 1.00 31.54 155 LEU A O 1
ATOM 1135 N N . PRO A 1 157 ? 40.388 46.232 17.755 1.00 36.00 156 PRO A N 1
ATOM 1136 C CA . PRO A 1 157 ? 40.318 47.548 17.108 1.00 37.97 156 PRO A CA 1
ATOM 1137 C C . PRO A 1 157 ? 39.245 47.576 16.017 1.00 40.55 156 PRO A C 1
ATOM 1138 O O . PRO A 1 157 ? 39.565 47.577 14.830 1.00 43.24 156 PRO A O 1
ATOM 1142 N N . LEU A 1 158 ? 37.980 47.607 16.425 1.00 40.70 157 LEU A N 1
ATOM 1143 C CA . LEU A 1 158 ? 36.862 47.542 15.481 1.00 40.76 157 LEU A CA 1
ATOM 1144 C C . LEU A 1 158 ? 36.149 48.869 15.288 1.00 40.20 157 LEU A C 1
ATOM 1145 O O . LEU A 1 158 ? 35.261 48.980 14.446 1.00 38.96 157 LEU A O 1
ATOM 1150 N N . GLY A 1 159 ? 36.542 49.877 16.059 1.00 39.09 158 GLY A N 1
ATOM 1151 C CA . GLY A 1 159 ? 35.815 51.137 16.079 1.00 38.89 158 GLY A CA 1
ATOM 1152 C C . GLY A 1 159 ? 34.575 50.921 16.923 1.00 38.38 158 GLY A C 1
ATOM 1153 O O . GLY A 1 159 ? 34.350 49.826 17.443 1.00 38.38 158 GLY A O 1
ATOM 1154 N N . GLY A 1 160 ? 33.758 51.952 17.074 1.00 37.36 159 GLY A N 1
ATOM 1155 C CA . GLY A 1 160 ? 32.562 51.833 17.902 1.00 36.14 159 GLY A CA 1
ATOM 1156 C C . GLY A 1 160 ? 32.905 52.037 19.367 1.00 34.97 159 GLY A C 1
ATOM 1157 O O . GLY A 1 160 ? 34.085 52.176 19.723 1.00 35.98 159 GLY A O 1
ATOM 1158 N N . PRO A 1 161 ? 31.879 52.087 20.225 1.00 32.30 160 PRO A N 1
ATOM 1159 C CA . PRO A 1 161 ? 32.118 52.329 21.637 1.00 32.41 160 PRO A CA 1
ATOM 1160 C C . PRO A 1 161 ? 32.752 51.143 22.370 1.00 32.32 160 PRO A C 1
ATOM 1161 O O . PRO A 1 161 ? 32.506 49.978 22.025 1.00 31.67 160 PRO A O 1
ATOM 1165 N N . LEU A 1 162 ? 33.583 51.469 23.358 1.00 31.33 161 LEU A N 1
ATOM 1166 C CA . LEU A 1 162 ? 34.266 50.491 24.191 1.00 29.76 161 LEU A CA 1
ATOM 1167 C C . LEU A 1 162 ? 33.971 50.823 25.648 1.00 28.50 161 LEU A C 1
ATOM 1168 O O . LEU A 1 162 ? 34.046 51.989 26.056 1.00 28.03 161 LEU A O 1
ATOM 1173 N N . LEU A 1 163 ? 33.619 49.801 26.416 1.00 27.09 162 LEU A N 1
ATOM 1174 C CA . LEU A 1 163 ? 33.401 49.918 27.851 1.00 27.33 162 LEU A CA 1
ATOM 1175 C C . LEU A 1 163 ? 34.242 48.858 28.549 1.00 27.06 162 LEU A C 1
ATOM 1176 O O . LEU A 1 163 ? 34.104 47.659 28.252 1.00 27.52 162 LEU A O 1
ATOM 1181 N N . THR A 1 164 ? 35.110 49.289 29.467 1.00 27.36 163 THR A N 1
ATOM 1182 C CA . THR A 1 164 ? 35.880 48.349 30.255 1.00 27.37 163 THR A CA 1
ATOM 1183 C C . THR A 1 164 ? 35.240 48.206 31.640 1.00 27.26 163 THR A C 1
ATOM 1184 O O . THR A 1 164 ? 34.930 49.197 32.297 1.00 25.72 163 THR A O 1
ATOM 1188 N N . VAL A 1 165 ? 35.010 46.962 32.055 1.00 27.77 164 VAL A N 1
ATOM 1189 C CA . VAL A 1 165 ? 34.347 46.655 33.323 1.00 25.29 164 VAL A CA 1
ATOM 1190 C C . VAL A 1 165 ? 35.308 45.854 34.163 1.00 25.24 164 VAL A C 1
ATOM 1191 O O . VAL A 1 165 ? 35.671 44.742 33.796 1.00 24.73 164 VAL A O 1
ATOM 1195 N N . ASP A 1 166 ? 35.718 46.439 35.286 1.00 24.88 165 ASP A N 1
ATOM 1196 C CA . ASP A 1 166 ? 36.653 45.809 36.210 1.00 25.59 165 ASP A CA 1
ATOM 1197 C C . ASP A 1 166 ? 35.833 45.031 37.210 1.00 26.25 165 ASP A C 1
ATOM 1198 O O . ASP A 1 166 ? 35.064 45.630 37.965 1.00 25.74 165 ASP A O 1
ATOM 1203 N N . THR A 1 167 ? 36.002 43.712 37.245 1.00 26.46 166 THR A N 1
ATOM 1204 C CA . THR A 1 167 ? 35.166 42.882 38.106 1.00 26.31 166 THR A CA 1
ATOM 1205 C C . THR A 1 167 ? 35.872 42.351 39.358 1.00 25.30 166 THR A C 1
ATOM 1206 O O . THR A 1 167 ? 35.380 41.404 39.980 1.00 24.03 166 THR A O 1
ATOM 1210 N N . THR A 1 168 ? 37.004 42.951 39.732 1.00 25.52 167 THR A N 1
ATOM 1211 C CA . THR A 1 168 ? 37.761 42.530 40.910 1.00 25.40 167 THR A CA 1
ATOM 1212 C C . THR A 1 168 ? 36.882 42.506 42.177 1.00 25.61 167 THR A C 1
ATOM 1213 O O . THR A 1 168 ? 37.088 41.679 43.067 1.00 27.48 167 THR A O 1
ATOM 1217 N N . PHE A 1 169 ? 35.916 43.422 42.241 1.00 25.12 168 PHE A N 1
ATOM 1218 C CA . PHE A 1 169 ? 34.989 43.553 43.372 1.00 24.07 168 PHE A CA 1
ATOM 1219 C C . PHE A 1 169 ? 33.567 43.520 42.810 1.00 26.83 168 PHE A C 1
ATOM 1220 O O . PHE A 1 169 ? 32.967 44.560 42.569 1.00 27.30 168 PHE A O 1
ATOM 1228 N N . PRO A 1 170 ? 33.025 42.310 42.583 1.00 28.37 169 PRO A N 1
ATOM 1229 C CA . PRO A 1 170 ? 31.725 42.135 41.934 1.00 29.86 169 PRO A CA 1
ATOM 1230 C C . PRO A 1 170 ? 30.550 42.832 42.624 1.00 32.45 169 PRO A C 1
ATOM 1231 O O . PRO A 1 170 ? 29.583 43.173 41.953 1.00 32.06 169 PRO A O 1
ATOM 1235 N N . GLU A 1 171 ? 30.631 43.036 43.938 1.00 34.25 170 GLU A N 1
ATOM 1236 C CA . GLU A 1 171 ? 29.551 43.701 44.682 1.00 35.84 170 GLU A CA 1
ATOM 1237 C C . GLU A 1 171 ? 29.326 45.140 44.210 1.00 36.56 170 GLU A C 1
ATOM 1238 O O . GLU A 1 171 ? 28.207 45.641 44.294 1.00 38.07 170 GLU A O 1
ATOM 1240 N N . GLN A 1 172 ? 30.370 45.786 43.686 1.00 37.80 171 GLN A N 1
ATOM 1241 C CA . GLN A 1 172 ? 30.246 47.163 43.203 1.00 39.32 171 GLN A CA 1
ATOM 1242 C C . GLN A 1 172 ? 29.856 47.276 41.717 1.00 39.03 171 GLN A C 1
ATOM 1243 O O . GLN A 1 172 ? 29.818 48.381 41.178 1.00 38.54 171 GLN A O 1
ATOM 1249 N N . ILE A 1 173 ? 29.546 46.152 41.061 1.00 38.37 172 ILE A N 1
ATOM 1250 C CA . ILE A 1 173 ? 29.091 46.195 39.674 1.00 38.57 172 ILE A CA 1
ATOM 1251 C C . ILE A 1 173 ? 27.578 46.373 39.628 1.00 37.78 172 ILE A C 1
ATOM 1252 O O . ILE A 1 173 ? 26.842 45.576 40.201 1.00 36.69 172 ILE A O 1
ATOM 1257 N N . ASP A 1 174 ? 27.125 47.432 38.958 1.00 38.59 173 ASP A N 1
ATOM 1258 C CA . ASP A 1 174 ? 25.701 47.649 38.692 1.00 38.12 173 ASP A CA 1
ATOM 1259 C C . ASP A 1 174 ? 25.462 47.037 37.311 1.00 36.90 173 ASP A C 1
ATOM 1260 O O . ASP A 1 174 ? 25.829 47.628 36.288 1.00 35.34 173 ASP A O 1
ATOM 1281 N N . ASN A 1 176 ? 22.660 46.535 35.679 1.00 35.97 175 ASN A N 1
ATOM 1282 C CA . ASN A 1 176 ? 21.672 47.246 34.860 1.00 35.54 175 ASN A CA 1
ATOM 1283 C C . ASN A 1 176 ? 22.295 48.411 34.113 1.00 34.21 175 ASN A C 1
ATOM 1284 O O . ASN A 1 176 ? 21.981 48.647 32.950 1.00 36.20 175 ASN A O 1
ATOM 1289 N N . ALA A 1 177 ? 23.187 49.123 34.786 1.00 32.47 176 ALA A N 1
ATOM 1290 C CA . ALA A 1 177 ? 23.866 50.265 34.196 1.00 31.80 176 ALA A CA 1
ATOM 1291 C C . ALA A 1 177 ? 24.581 49.866 32.922 1.00 30.26 176 ALA A C 1
ATOM 1292 O O . ALA A 1 177 ? 24.564 50.609 31.943 1.00 27.56 176 ALA A O 1
ATOM 1294 N N . ILE A 1 178 ? 25.203 48.686 32.949 1.00 29.93 177 ILE A N 1
ATOM 1295 C CA . ILE A 1 178 ? 25.926 48.158 31.796 1.00 29.81 177 ILE A CA 1
ATOM 1296 C C . ILE A 1 178 ? 24.918 47.839 30.680 1.00 28.41 177 ILE A C 1
ATOM 1297 O O . ILE A 1 178 ? 25.135 48.190 29.521 1.00 28.33 177 ILE A O 1
ATOM 1302 N N . VAL A 1 179 ? 23.807 47.193 31.027 1.00 29.54 178 VAL A N 1
ATOM 1303 C CA . VAL A 1 179 ? 22.772 46.915 30.033 1.00 29.49 178 VAL A CA 1
ATOM 1304 C C . VAL A 1 179 ? 22.313 48.202 29.368 1.00 29.22 178 VAL A C 1
ATOM 1305 O O . VAL A 1 179 ? 22.208 48.271 28.142 1.00 31.56 178 VAL A O 1
ATOM 1309 N N . GLN A 1 180 ? 22.021 49.215 30.176 1.00 28.94 179 GLN A N 1
ATOM 1310 C CA . GLN A 1 180 ? 21.501 50.469 29.649 1.00 29.07 179 GLN A CA 1
ATOM 1311 C C . GLN A 1 180 ? 22.567 51.199 28.835 1.00 29.18 179 GLN A C 1
ATOM 1312 O O . GLN A 1 180 ? 22.239 51.880 27.861 1.00 28.32 179 GLN A O 1
ATOM 1318 N N . TRP A 1 181 ? 23.836 51.054 29.220 1.00 29.29 180 TRP A N 1
ATOM 1319 C CA . TRP A 1 181 ? 24.924 51.624 28.427 1.00 29.99 180 TRP A CA 1
ATOM 1320 C C . TRP A 1 181 ? 24.860 51.068 27.000 1.00 31.12 180 TRP A C 1
ATOM 1321 O O . TRP A 1 181 ? 24.859 51.827 26.030 1.00 31.59 180 TRP A O 1
ATOM 1332 N N . VAL A 1 182 ? 24.776 49.750 26.877 1.00 31.93 181 VAL A N 1
ATOM 1333 C CA . VAL A 1 182 ? 24.694 49.116 25.568 1.00 33.73 181 VAL A CA 1
ATOM 1334 C C . VAL A 1 182 ? 23.381 49.488 24.871 1.00 36.20 181 VAL A C 1
ATOM 1335 O O . VAL A 1 182 ? 23.369 49.834 23.684 1.00 36.30 181 VAL A O 1
ATOM 1339 N N A ARG A 1 183 ? 22.275 49.410 25.608 0.50 36.77 182 ARG A N 1
ATOM 1340 N N B ARG A 1 183 ? 22.292 49.408 25.624 0.50 36.83 182 ARG A N 1
ATOM 1341 C CA A ARG A 1 183 ? 20.959 49.702 25.040 0.50 37.87 182 ARG A CA 1
ATOM 1342 C CA B ARG A 1 183 ? 20.957 49.706 25.123 0.50 37.97 182 ARG A CA 1
ATOM 1343 C C A ARG A 1 183 ? 20.856 51.136 24.514 0.50 38.40 182 ARG A C 1
ATOM 1344 C C B ARG A 1 183 ? 20.839 51.124 24.552 0.50 38.45 182 ARG A C 1
ATOM 1345 O O A ARG A 1 183 ? 20.173 51.381 23.516 0.50 38.44 182 ARG A O 1
ATOM 1346 O O B ARG A 1 183 ? 20.133 51.342 23.565 0.50 38.53 182 ARG A O 1
ATOM 1361 N N . GLN A 1 184 ? 21.532 52.077 25.172 1.00 38.50 183 GLN A N 1
ATOM 1362 C CA . GLN A 1 184 ? 21.554 53.463 24.704 1.00 39.40 183 GLN A CA 1
ATOM 1363 C C . GLN A 1 184 ? 22.290 53.544 23.366 1.00 40.56 183 GLN A C 1
ATOM 1364 O O . GLN A 1 184 ? 21.866 54.255 22.457 1.00 40.34 183 GLN A O 1
ATOM 1366 N N . HIS A 1 185 ? 23.392 52.804 23.248 1.00 41.77 184 HIS A N 1
ATOM 1367 C CA . HIS A 1 185 ? 24.141 52.746 21.993 1.00 42.52 184 HIS A CA 1
ATOM 1368 C C . HIS A 1 185 ? 23.371 52.026 20.880 1.00 44.32 184 HIS A C 1
ATOM 1369 O O . HIS A 1 185 ? 23.564 52.330 19.701 1.00 44.99 184 HIS A O 1
ATOM 1376 N N . LEU A 1 186 ? 22.504 51.081 21.247 1.00 45.72 185 LEU A N 1
ATOM 1377 C CA . LEU A 1 186 ? 21.621 50.433 20.271 1.00 47.42 185 LEU A CA 1
ATOM 1378 C C . LEU A 1 186 ? 20.584 51.431 19.754 1.00 48.86 185 LEU A C 1
ATOM 1379 O O . LEU A 1 186 ? 20.315 51.496 18.551 1.00 49.48 185 LEU A O 1
ATOM 1384 N N . GLN A 1 187 ? 20.000 52.202 20.669 1.00 50.27 186 GLN A N 1
ATOM 1385 C CA . GLN A 1 187 ? 19.058 53.253 20.298 1.00 50.99 186 GLN A CA 1
ATOM 1386 C C . GLN A 1 187 ? 19.744 54.299 19.422 1.00 52.07 186 GLN A C 1
ATOM 1387 O O . GLN A 1 187 ? 19.135 54.829 18.492 1.00 52.78 186 GLN A O 1
ATOM 1389 N N . SER A 1 188 ? 21.011 54.588 19.721 1.00 52.67 187 SER A N 1
ATOM 1390 C CA . SER A 1 188 ? 21.794 55.555 18.949 1.00 53.28 187 SER A CA 1
ATOM 1391 C C . SER A 1 188 ? 22.029 55.107 17.500 1.00 54.40 187 SER A C 1
ATOM 1392 O O . SER A 1 188 ? 22.156 55.946 16.602 1.00 54.30 187 SER A O 1
ATOM 1394 N N . GLY A 1 189 ? 22.083 53.792 17.279 1.00 55.03 188 GLY A N 1
ATOM 1395 C CA . GLY A 1 189 ? 22.331 53.233 15.948 1.00 55.61 188 GLY A CA 1
ATOM 1396 C C . GLY A 1 189 ? 21.100 52.746 15.197 1.00 56.42 188 GLY A C 1
ATOM 1397 O O . GLY A 1 189 ? 21.226 52.214 14.094 1.00 57.08 188 GLY A O 1
ATOM 1398 N N . THR A 1 190 ? 19.913 52.929 15.777 1.00 57.04 189 THR A N 1
ATOM 1399 C CA . THR A 1 190 ? 18.661 52.479 15.150 1.00 57.16 189 THR A CA 1
ATOM 1400 C C . THR A 1 190 ? 18.328 53.253 13.874 1.00 56.93 189 THR A C 1
ATOM 1401 O O . THR A 1 190 ? 18.826 54.358 13.652 1.00 56.99 189 THR A O 1
ATOM 1403 N N . GLY B 1 1 ? 8.515 42.449 20.104 1.00 38.77 0 GLY B N 1
ATOM 1404 C CA . GLY B 1 1 ? 7.185 42.051 20.644 1.00 37.13 0 GLY B CA 1
ATOM 1405 C C . GLY B 1 1 ? 7.209 40.745 21.418 1.00 35.49 0 GLY B C 1
ATOM 1406 O O . GLY B 1 1 ? 8.260 40.130 21.588 1.00 37.16 0 GLY B O 1
ATOM 1415 N N . GLN B 1 3 ? 5.438 38.004 20.559 1.00 26.90 2 GLN B N 1
ATOM 1416 C CA . GLN B 1 3 ? 4.994 36.885 19.718 1.00 26.52 2 GLN B CA 1
ATOM 1417 C C . GLN B 1 3 ? 5.928 35.707 19.898 1.00 24.31 2 GLN B C 1
ATOM 1418 O O . GLN B 1 3 ? 7.139 35.864 20.033 1.00 23.56 2 GLN B O 1
ATOM 1424 N N . THR B 1 4 ? 5.362 34.516 19.839 1.00 24.48 3 THR B N 1
ATOM 1425 C CA . THR B 1 4 ? 6.163 33.303 19.794 1.00 25.92 3 THR B CA 1
ATOM 1426 C C . THR B 1 4 ? 6.861 33.233 18.423 1.00 24.80 3 THR B C 1
ATOM 1427 O O . THR B 1 4 ? 6.218 33.432 17.395 1.00 24.67 3 THR B O 1
ATOM 1431 N N . PRO B 1 5 ? 8.177 32.979 18.403 1.00 22.41 4 PRO B N 1
ATOM 1432 C CA . PRO B 1 5 ? 8.863 32.863 17.119 1.00 23.17 4 PRO B CA 1
ATOM 1433 C C . PRO B 1 5 ? 8.533 31.595 16.373 1.00 23.83 4 PRO B C 1
ATOM 1434 O O . PRO B 1 5 ? 8.121 30.608 16.987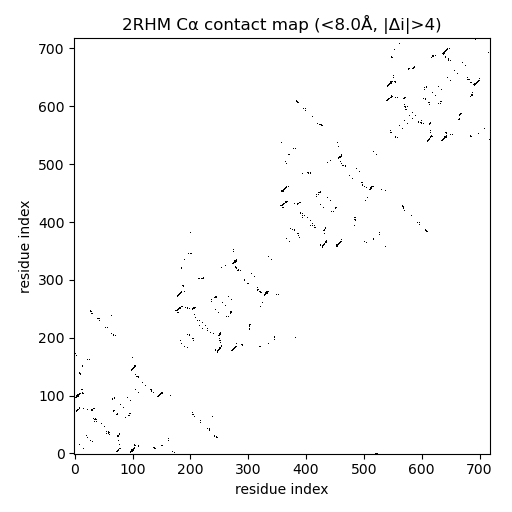 1.00 23.25 4 PRO B O 1
ATOM 1438 N N . ALA B 1 6 ? 8.707 31.617 15.056 1.00 23.49 5 ALA B N 1
ATOM 1439 C CA . ALA B 1 6 ? 8.495 30.427 14.248 1.00 24.20 5 ALA B CA 1
ATOM 1440 C C . ALA B 1 6 ? 9.778 29.642 14.124 1.00 25.69 5 ALA B C 1
ATOM 1441 O O . ALA B 1 6 ? 10.871 30.214 14.064 1.00 24.48 5 ALA B O 1
ATOM 1443 N N . LEU B 1 7 ? 9.641 28.316 14.090 1.00 26.85 6 LEU B N 1
ATOM 1444 C CA . LEU B 1 7 ? 10.766 27.436 13.823 1.00 23.27 6 LEU B CA 1
ATOM 1445 C C . LEU B 1 7 ? 10.404 26.673 12.557 1.00 23.76 6 LEU B C 1
ATOM 1446 O O . LEU B 1 7 ? 9.437 25.917 12.553 1.00 24.95 6 LEU B O 1
ATOM 1451 N N . ILE B 1 8 ? 11.147 26.932 11.479 1.00 23.18 7 ILE B N 1
ATOM 1452 C CA . ILE B 1 8 ? 10.885 26.324 10.186 1.00 22.45 7 ILE B CA 1
ATOM 1453 C C . ILE B 1 8 ? 11.830 25.157 10.027 1.00 23.22 7 ILE B C 1
ATOM 1454 O O . ILE B 1 8 ? 13.040 25.346 9.964 1.00 24.37 7 ILE B O 1
ATOM 1459 N N . ILE B 1 9 ? 11.256 23.955 9.992 1.00 22.02 8 ILE B N 1
ATOM 1460 C CA . ILE B 1 9 ? 12.015 22.736 9.894 1.00 22.54 8 ILE B CA 1
ATOM 1461 C C . ILE B 1 9 ? 11.978 22.246 8.456 1.00 22.84 8 ILE B C 1
ATOM 1462 O O . ILE B 1 9 ? 10.910 21.988 7.909 1.00 23.34 8 ILE B O 1
ATOM 1467 N N . VAL B 1 10 ? 13.149 22.160 7.849 1.00 21.14 9 VAL B N 1
ATOM 1468 C CA . VAL B 1 10 ? 13.279 21.594 6.513 1.00 22.30 9 VAL B CA 1
ATOM 1469 C C . VAL B 1 10 ? 13.966 20.255 6.606 1.00 23.74 9 VAL B C 1
ATOM 1470 O O . VAL B 1 10 ? 15.121 20.161 7.027 1.00 23.09 9 VAL B O 1
ATOM 1474 N N . THR B 1 11 ? 13.227 19.212 6.225 1.00 22.22 10 THR B N 1
ATOM 1475 C CA . THR B 1 11 ? 13.718 17.848 6.343 1.00 23.32 10 THR B CA 1
ATOM 1476 C C . THR B 1 11 ? 13.666 17.130 4.998 1.00 22.98 10 THR B C 1
ATOM 1477 O O . THR B 1 11 ? 13.140 17.645 4.030 1.00 24.05 10 THR B O 1
ATOM 1481 N N . GLY B 1 12 ? 14.269 15.953 4.941 1.00 22.70 11 GLY B N 1
ATOM 1482 C CA . GLY B 1 12 ? 14.325 15.167 3.731 1.00 21.02 11 GLY B CA 1
ATOM 1483 C C . GLY B 1 12 ? 15.501 14.254 3.809 1.00 22.14 11 GLY B C 1
ATOM 1484 O O . GLY B 1 12 ? 16.460 14.526 4.546 1.00 22.46 11 GLY B O 1
ATOM 1485 N N . HIS B 1 13 ? 15.458 13.176 3.042 1.00 22.30 12 HIS B N 1
ATOM 1486 C CA . HIS B 1 13 ? 16.644 12.350 2.902 1.00 22.49 12 HIS B CA 1
ATOM 1487 C C . HIS B 1 13 ? 17.768 13.129 2.171 1.00 22.53 12 HIS B C 1
ATOM 1488 O O . HIS B 1 13 ? 17.521 14.133 1.521 1.00 21.86 12 HIS B O 1
ATOM 1495 N N . PRO B 1 14 ? 19.026 12.685 2.316 1.00 24.55 13 PRO B N 1
ATOM 1496 C CA . PRO B 1 14 ? 20.101 13.326 1.568 1.00 25.66 13 PRO B CA 1
ATOM 1497 C C . PRO B 1 14 ? 19.825 13.414 0.054 1.00 24.01 13 PRO B C 1
ATOM 1498 O O . PRO B 1 14 ? 19.292 12.478 -0.556 1.00 24.24 13 PRO B O 1
ATOM 1502 N N . ALA B 1 15 ? 20.133 14.576 -0.510 1.00 24.10 14 ALA B N 1
ATOM 1503 C CA . ALA B 1 15 ? 19.969 14.870 -1.943 1.00 23.63 14 ALA B CA 1
ATOM 1504 C C . ALA B 1 15 ? 18.526 15.153 -2.409 1.00 21.49 14 ALA B C 1
ATOM 1505 O O . ALA B 1 15 ? 18.287 15.300 -3.596 1.00 22.14 14 ALA B O 1
ATOM 1507 N N . THR B 1 16 ? 17.565 15.257 -1.493 1.00 21.43 15 THR B N 1
ATOM 1508 C CA . THR B 1 16 ? 16.185 15.553 -1.881 1.00 21.41 15 THR B CA 1
ATOM 1509 C C . THR B 1 16 ? 15.876 17.020 -2.226 1.00 25.00 15 THR B C 1
ATOM 1510 O O . THR B 1 16 ? 14.730 17.339 -2.562 1.00 26.86 15 THR B O 1
ATOM 1514 N N . GLY B 1 17 ? 16.873 17.899 -2.110 1.00 24.89 16 GLY B N 1
ATOM 1515 C CA . GLY B 1 17 ? 16.695 19.319 -2.401 1.00 25.45 16 GLY B CA 1
ATOM 1516 C C . GLY B 1 17 ? 16.582 20.205 -1.170 1.00 24.46 16 GLY B C 1
ATOM 1517 O O . GLY B 1 17 ? 16.439 21.426 -1.280 1.00 23.40 16 GLY B O 1
ATOM 1518 N N . LYS B 1 18 ? 16.625 19.598 0.009 1.00 23.25 17 LYS B N 1
ATOM 1519 C CA . LYS B 1 18 ? 16.488 20.366 1.247 1.00 24.07 17 LYS B CA 1
ATOM 1520 C C . LYS B 1 18 ? 17.541 21.457 1.420 1.00 23.96 17 LYS B C 1
ATOM 1521 O O . LYS B 1 18 ? 17.257 22.517 1.991 1.00 24.18 17 LYS B O 1
ATOM 1527 N N . THR B 1 19 ? 18.751 21.242 0.925 1.00 23.45 18 THR B N 1
ATOM 1528 C CA . THR B 1 19 ? 19.771 22.272 1.058 1.00 25.97 18 THR B CA 1
ATOM 1529 C C . THR B 1 19 ? 19.376 23.507 0.249 1.00 25.86 18 THR B C 1
ATOM 1530 O O . THR B 1 19 ? 19.279 24.624 0.771 1.00 26.13 18 THR B O 1
ATOM 1534 N N . THR B 1 20 ? 19.097 23.309 -1.029 1.00 28.00 19 THR B N 1
ATOM 1535 C CA . THR B 1 20 ? 18.744 24.436 -1.897 1.00 28.77 19 THR B CA 1
ATOM 1536 C C . THR B 1 20 ? 17.491 25.156 -1.425 1.00 27.21 19 THR B C 1
ATOM 1537 O O . THR B 1 20 ? 17.451 26.385 -1.389 1.00 26.52 19 THR B O 1
ATOM 1541 N N . LEU B 1 21 ? 16.484 24.371 -1.076 1.00 26.56 20 LEU B N 1
ATOM 1542 C CA . LEU B 1 21 ? 15.220 24.884 -0.607 1.00 23.98 20 LEU B CA 1
ATOM 1543 C C . LEU B 1 21 ? 15.348 25.686 0.688 1.00 23.36 20 LEU B C 1
ATOM 1544 O O . LEU B 1 21 ? 14.805 26.785 0.804 1.00 24.33 20 LEU B O 1
ATOM 1549 N N . SER B 1 22 ? 16.101 25.161 1.651 1.00 23.30 21 SER B N 1
ATOM 1550 C CA . SER B 1 22 ? 16.283 25.880 2.904 1.00 22.90 21 SER B CA 1
ATOM 1551 C C . SER B 1 22 ? 17.034 27.204 2.673 1.00 23.60 21 SER B C 1
ATOM 1552 O O . SER B 1 22 ? 16.717 28.234 3.278 1.00 24.11 21 SER B O 1
ATOM 1555 N N . GLN B 1 23 ? 17.996 27.197 1.759 1.00 25.44 22 GLN B N 1
ATOM 1556 C CA . GLN B 1 23 ? 18.739 28.415 1.434 1.00 28.12 22 GLN B CA 1
ATOM 1557 C C . GLN B 1 23 ? 17.840 29.470 0.754 1.00 25.98 22 GLN B C 1
ATOM 1558 O O . GLN B 1 23 ? 17.942 30.681 1.031 1.00 26.33 22 GLN B O 1
ATOM 1564 N N . ALA B 1 24 ? 16.968 29.011 -0.138 1.00 26.16 23 ALA B N 1
ATOM 1565 C CA . ALA B 1 24 ? 15.970 29.863 -0.776 1.00 27.33 23 ALA B CA 1
ATOM 1566 C C . ALA B 1 24 ? 14.989 30.463 0.240 1.00 25.76 23 ALA B C 1
ATOM 1567 O O . ALA B 1 24 ? 14.541 31.600 0.077 1.00 26.41 23 ALA B O 1
ATOM 1569 N N . LEU B 1 25 ? 14.645 29.687 1.259 1.00 25.22 24 LEU B N 1
ATOM 1570 C CA . LEU B 1 25 ? 13.791 30.167 2.336 1.00 24.55 24 LEU B CA 1
ATOM 1571 C C . LEU B 1 25 ? 14.525 31.214 3.167 1.00 23.70 24 LEU B C 1
ATOM 1572 O O . LEU B 1 25 ? 13.942 32.218 3.558 1.00 24.88 24 LEU B O 1
ATOM 1577 N N . ALA B 1 26 ? 15.808 30.991 3.424 1.00 24.52 25 ALA B N 1
ATOM 1578 C CA . ALA B 1 26 ? 16.564 31.924 4.236 1.00 23.60 25 ALA B CA 1
ATOM 1579 C C . ALA B 1 26 ? 16.631 33.266 3.513 1.00 24.61 25 ALA B C 1
ATOM 1580 O O . ALA B 1 26 ? 16.442 34.315 4.128 1.00 26.22 25 ALA B O 1
ATOM 1582 N N . THR B 1 27 ? 16.878 33.223 2.203 1.00 24.03 26 THR B N 1
ATOM 1583 C CA . THR B 1 27 ? 16.953 34.441 1.382 1.00 24.78 26 THR B CA 1
ATOM 1584 C C . THR B 1 27 ? 15.585 35.094 1.207 1.00 24.76 26 THR B C 1
ATOM 1585 O O . THR B 1 27 ? 15.458 36.323 1.269 1.00 26.18 26 THR B O 1
ATOM 1589 N N . GLY B 1 28 ? 14.567 34.270 1.000 1.00 25.57 27 GLY B N 1
ATOM 1590 C CA . GLY B 1 28 ? 13.202 34.741 0.782 1.00 25.61 27 GLY B CA 1
ATOM 1591 C C . GLY B 1 28 ? 12.482 35.289 2.000 1.00 25.82 27 GLY B C 1
ATOM 1592 O O . GLY B 1 28 ? 11.624 36.168 1.866 1.00 27.70 27 GLY B O 1
ATOM 1593 N N . LEU B 1 29 ? 12.823 34.780 3.179 1.00 26.11 28 LEU B N 1
ATOM 1594 C CA . LEU B 1 29 ? 12.201 35.210 4.439 1.00 26.28 28 LEU B CA 1
ATOM 1595 C C . LEU B 1 29 ? 13.152 36.057 5.304 1.00 24.88 28 LEU B C 1
ATOM 1596 O O . LEU B 1 29 ? 12.744 36.548 6.362 1.00 23.28 28 LEU B O 1
ATOM 1601 N N . ARG B 1 30 ? 14.396 36.223 4.851 1.00 23.32 29 ARG B N 1
ATOM 1602 C CA . ARG B 1 30 ? 15.430 36.931 5.597 1.00 22.75 29 ARG B CA 1
ATOM 1603 C C . ARG B 1 30 ? 15.554 36.377 7.023 1.00 23.59 29 ARG B C 1
ATOM 1604 O O . ARG B 1 30 ? 15.481 37.111 8.009 1.00 23.97 29 ARG B O 1
ATOM 1612 N N . LEU B 1 31 ? 15.769 35.075 7.111 1.00 23.39 30 LEU B N 1
ATOM 1613 C CA . LEU B 1 31 ? 15.896 34.393 8.407 1.00 23.09 30 LEU B CA 1
ATOM 1614 C C . LEU B 1 31 ? 17.220 33.651 8.515 1.00 22.98 30 LEU B C 1
ATOM 1615 O O . LEU B 1 31 ? 17.824 33.271 7.495 1.00 23.36 30 LEU B O 1
ATOM 1620 N N . PRO B 1 32 ? 17.697 33.457 9.760 1.00 24.15 31 PRO B N 1
ATOM 1621 C CA . PRO B 1 32 ? 18.903 32.672 9.982 1.00 22.77 31 PRO B CA 1
ATOM 1622 C C . PRO B 1 32 ? 18.662 31.219 9.607 1.00 24.34 31 PRO B C 1
ATOM 1623 O O . PRO B 1 32 ? 17.534 30.704 9.740 1.00 25.62 31 PRO B O 1
ATOM 1627 N N . LEU B 1 33 ? 19.719 30.595 9.098 1.00 24.21 32 LEU B N 1
ATOM 1628 C CA . LEU B 1 33 ? 19.673 29.196 8.675 1.00 24.80 32 LEU B CA 1
ATOM 1629 C C . LEU B 1 33 ? 20.744 28.383 9.380 1.00 23.30 32 LEU B C 1
ATOM 1630 O O . LEU B 1 33 ? 21.932 28.673 9.265 1.00 24.54 32 LEU B O 1
ATOM 1635 N N . LEU B 1 34 ? 20.305 27.354 10.097 1.00 22.63 33 LEU B N 1
ATOM 1636 C CA . LEU B 1 34 ? 21.208 26.401 10.733 1.00 22.83 33 LEU B CA 1
ATOM 1637 C C . LEU B 1 34 ? 21.083 25.057 10.045 1.00 22.42 33 LEU B C 1
ATOM 1638 O O . LEU B 1 34 ? 20.012 24.471 10.028 1.00 23.63 33 LEU B O 1
ATOM 1643 N N . SER B 1 35 ? 22.163 24.577 9.443 1.00 21.01 34 SER B N 1
ATOM 1644 C CA . SER B 1 35 ? 22.167 23.355 8.652 1.00 21.05 34 SER B CA 1
ATOM 1645 C C . SER B 1 35 ? 23.119 22.333 9.261 1.00 22.75 34 SER B C 1
ATOM 1646 O O . SER B 1 35 ? 24.266 22.671 9.548 1.00 23.36 34 SER B O 1
ATOM 1649 N N . LYS B 1 36 ? 22.677 21.092 9.431 1.00 23.27 35 LYS B N 1
ATOM 1650 C CA . LYS B 1 36 ? 23.543 20.081 10.046 1.00 24.70 35 LYS B CA 1
ATOM 1651 C C . LYS B 1 36 ? 24.824 19.918 9.237 1.00 24.70 35 LYS B C 1
ATOM 1652 O O . LYS B 1 36 ? 25.925 19.941 9.792 1.00 24.73 35 LYS B O 1
ATOM 1658 N N . ASP B 1 37 ? 24.691 19.759 7.927 1.00 25.55 36 ASP B N 1
ATOM 1659 C CA . ASP B 1 37 ? 25.855 19.520 7.085 1.00 25.17 36 ASP B CA 1
ATOM 1660 C C . ASP B 1 37 ? 26.806 20.719 7.051 1.00 24.29 36 ASP B C 1
ATOM 1661 O O . ASP B 1 37 ? 28.035 20.525 7.045 1.00 24.98 36 ASP B O 1
ATOM 1666 N N . ALA B 1 38 ? 26.273 21.935 7.084 1.00 25.22 37 ALA B N 1
ATOM 1667 C CA . ALA B 1 38 ? 27.144 23.128 7.140 1.00 26.31 37 ALA B CA 1
ATOM 1668 C C . ALA B 1 38 ? 27.973 23.134 8.438 1.00 23.86 37 ALA B C 1
ATOM 1669 O O . ALA B 1 38 ? 29.164 23.437 8.420 1.00 24.90 37 ALA B O 1
ATOM 1671 N N . PHE B 1 39 ? 27.343 22.772 9.548 1.00 24.90 38 PHE B N 1
ATOM 1672 C CA . PHE B 1 39 ? 28.010 22.687 10.842 1.00 25.40 38 PHE B CA 1
ATOM 1673 C C . PHE B 1 39 ? 29.093 21.586 10.813 1.00 25.82 38 PHE B C 1
ATOM 1674 O O . PHE B 1 39 ? 30.200 21.768 11.336 1.00 25.65 38 PHE B O 1
ATOM 1682 N N . LYS B 1 40 ? 28.771 20.446 10.191 1.00 24.54 39 LYS B N 1
ATOM 1683 C CA . LYS B 1 40 ? 29.712 19.345 10.075 1.00 21.83 39 LYS B CA 1
ATOM 1684 C C . LYS B 1 40 ? 30.946 19.802 9.319 1.00 22.63 39 LYS B C 1
ATOM 1685 O O . LYS B 1 40 ? 32.074 19.513 9.733 1.00 23.86 39 LYS B O 1
ATOM 1691 N N . GLU B 1 41 ? 30.727 20.528 8.226 1.00 22.04 40 GLU B N 1
ATOM 1692 C CA . GLU B 1 41 ? 31.838 21.026 7.408 1.00 24.34 40 GLU B CA 1
ATOM 1693 C C . GLU B 1 41 ? 32.755 22.006 8.151 1.00 25.11 40 GLU B C 1
ATOM 1694 O O . GLU B 1 41 ? 33.978 21.944 8.005 1.00 23.97 40 GLU B O 1
ATOM 1700 N N . VAL B 1 42 ? 32.174 22.872 8.976 1.00 24.24 41 VAL B N 1
ATOM 1701 C CA . VAL B 1 42 ? 32.975 23.758 9.815 1.00 23.71 41 VAL B CA 1
ATOM 1702 C C . VAL B 1 42 ? 33.840 22.880 10.738 1.00 24.06 41 VAL B C 1
ATOM 1703 O O . VAL B 1 42 ? 35.029 23.122 10.897 1.00 22.81 41 VAL B O 1
ATOM 1715 N N . PHE B 1 44 ? 34.801 19.660 10.240 1.00 23.31 43 PHE B N 1
ATOM 1716 C CA . PHE B 1 44 ? 35.808 18.911 9.487 1.00 23.46 43 PHE B CA 1
ATOM 1717 C C . PHE B 1 44 ? 36.987 19.832 9.161 1.00 23.35 43 PHE B C 1
ATOM 1718 O O . PHE B 1 44 ? 38.151 19.427 9.214 1.00 23.51 43 PHE B O 1
ATOM 1726 N N . ASP B 1 45 ? 36.688 21.078 8.814 1.00 23.15 44 ASP B N 1
ATOM 1727 C CA . ASP B 1 45 ? 37.758 22.053 8.528 1.00 24.30 44 ASP B CA 1
ATOM 1728 C C . ASP B 1 45 ? 38.615 22.398 9.756 1.00 25.95 44 ASP B C 1
ATOM 1729 O O . ASP B 1 45 ? 39.825 22.551 9.647 1.00 26.59 44 ASP B O 1
ATOM 1734 N N . GLY B 1 46 ? 38.001 22.498 10.925 1.00 25.21 45 GLY B N 1
ATOM 1735 C CA . GLY B 1 46 ? 38.735 22.822 12.134 1.00 26.24 45 GLY B CA 1
ATOM 1736 C C . GLY B 1 46 ? 39.423 21.654 12.823 1.00 26.99 45 GLY B C 1
ATOM 1737 O O . GLY B 1 46 ? 40.461 21.846 13.453 1.00 30.11 45 GLY B O 1
ATOM 1738 N N . LEU B 1 47 ? 38.853 20.454 12.722 1.00 27.60 46 LEU B N 1
ATOM 1739 C CA . LEU B 1 47 ? 39.380 19.270 13.423 1.00 27.57 46 LEU B CA 1
ATOM 1740 C C . LEU B 1 47 ? 39.899 18.157 12.524 1.00 26.94 46 LEU B C 1
ATOM 1741 O O . LEU B 1 47 ? 40.516 17.209 13.007 1.00 28.79 46 LEU B O 1
ATOM 1746 N N . GLY B 1 48 ? 39.645 18.258 11.229 1.00 27.46 47 GLY B N 1
ATOM 1747 C CA . GLY B 1 48 ? 40.061 17.234 10.281 1.00 24.68 47 GLY B CA 1
ATOM 1748 C C . GLY B 1 48 ? 38.957 16.237 10.010 1.00 26.25 47 GLY B C 1
ATOM 1749 O O . GLY B 1 48 ? 37.910 16.239 10.663 1.00 24.90 47 GLY B O 1
ATOM 1750 N N . TRP B 1 49 ? 39.176 15.387 9.020 1.00 25.78 48 TRP B N 1
ATOM 1751 C CA . TRP B 1 49 ? 38.219 14.337 8.690 1.00 25.14 48 TRP B CA 1
ATOM 1752 C C . TRP B 1 49 ? 38.990 13.048 8.420 1.00 22.79 48 TRP B C 1
ATOM 1753 O O . TRP B 1 49 ? 40.218 13.059 8.319 1.00 20.69 48 TRP B O 1
ATOM 1764 N N . SER B 1 50 ? 38.270 11.930 8.322 1.00 24.03 49 SER B N 1
ATOM 1765 C CA . SER B 1 50 ? 38.911 10.642 8.117 1.00 25.44 49 SER B CA 1
ATOM 1766 C C . SER B 1 50 ? 37.976 9.603 7.520 1.00 25.98 49 SER B C 1
ATOM 1767 O O . SER B 1 50 ? 38.011 9.356 6.319 1.00 27.01 49 SER B O 1
ATOM 1770 N N . ASP B 1 51 ? 37.131 9.008 8.358 1.00 25.27 50 ASP B N 1
ATOM 1771 C CA . ASP B 1 51 ? 36.307 7.888 7.942 1.00 23.81 50 ASP B CA 1
ATOM 1772 C C . ASP B 1 51 ? 34.836 8.102 8.308 1.00 24.40 50 ASP B C 1
ATOM 1773 O O . ASP B 1 51 ? 34.469 9.132 8.865 1.00 23.23 50 ASP B O 1
ATOM 1778 N N . ARG B 1 52 ? 34.005 7.124 7.967 1.00 22.80 51 ARG B N 1
ATOM 1779 C CA . ARG B 1 52 ? 32.579 7.237 8.182 1.00 25.69 51 ARG B CA 1
ATOM 1780 C C . ARG B 1 52 ? 32.206 7.347 9.671 1.00 26.01 51 ARG B C 1
ATOM 1781 O O . ARG B 1 52 ? 31.273 8.064 10.010 1.00 24.24 51 ARG B O 1
ATOM 1784 N N . GLU B 1 53 ? 32.921 6.635 10.543 1.00 28.78 52 GLU B N 1
ATOM 1785 C CA . GLU B 1 53 ? 32.653 6.675 11.995 1.00 30.37 52 GLU B CA 1
ATOM 1786 C C . GLU B 1 53 ? 32.905 8.079 12.546 1.00 28.72 52 GLU B C 1
ATOM 1787 O O . GLU B 1 53 ? 32.134 8.576 13.361 1.00 25.84 52 GLU B O 1
ATOM 1793 N N . TRP B 1 54 ? 33.954 8.736 12.066 1.00 25.43 53 TRP B N 1
ATOM 1794 C CA . TRP B 1 54 ? 34.257 10.102 12.487 1.00 24.33 53 TRP B CA 1
ATOM 1795 C C . TRP B 1 54 ? 33.164 11.056 11.979 1.00 23.87 53 TRP B C 1
ATOM 1796 O O . TRP B 1 54 ? 32.702 11.945 12.704 1.00 22.42 53 TRP B O 1
ATOM 1807 N N . SER B 1 55 ? 32.742 10.842 10.733 1.00 22.56 54 SER B N 1
ATOM 1808 C CA . SER B 1 55 ? 31.646 11.618 10.138 1.00 20.90 54 SER B CA 1
ATOM 1809 C C . SER B 1 55 ? 30.372 11.503 10.980 1.00 22.99 54 SER B C 1
ATOM 1810 O O . SER B 1 55 ? 29.680 12.491 11.207 1.00 22.76 54 SER B O 1
ATOM 1813 N N . ARG B 1 56 ? 30.076 10.291 11.452 1.00 23.58 55 ARG B N 1
ATOM 1814 C CA . ARG B 1 56 ? 28.909 10.054 12.285 1.00 24.57 55 ARG B CA 1
ATOM 1815 C C . ARG B 1 56 ? 29.013 10.767 13.612 1.00 24.96 55 ARG B C 1
ATOM 1816 O O . ARG B 1 56 ? 28.021 11.320 14.100 1.00 27.28 55 ARG B O 1
ATOM 1820 N N . ARG B 1 57 ? 30.199 10.741 14.207 1.00 24.87 56 ARG B N 1
ATOM 1821 C CA . ARG B 1 57 ? 30.408 11.402 15.502 1.00 25.27 56 ARG B CA 1
ATOM 1822 C C . ARG B 1 57 ? 30.331 12.913 15.330 1.00 25.17 56 ARG B C 1
ATOM 1823 O O . ARG B 1 57 ? 29.759 13.607 16.151 1.00 24.91 56 ARG B O 1
ATOM 1831 N N . VAL B 1 58 ? 30.924 13.427 14.256 1.00 23.22 57 VAL B N 1
ATOM 1832 C CA . VAL B 1 58 ? 30.828 14.856 13.976 1.00 21.08 57 VAL B CA 1
ATOM 1833 C C . VAL B 1 58 ? 29.376 15.248 13.697 1.00 22.91 57 VAL B C 1
ATOM 1834 O O . VAL B 1 58 ? 28.935 16.319 14.105 1.00 23.89 57 VAL B O 1
ATOM 1838 N N . GLY B 1 59 ? 28.639 14.388 12.996 1.00 23.26 58 GLY B N 1
ATOM 1839 C CA . GLY B 1 59 ? 27.222 14.637 12.715 1.00 24.05 58 GLY B CA 1
ATOM 1840 C C . GLY B 1 59 ? 26.374 14.700 13.979 1.00 24.80 58 GLY B C 1
ATOM 1841 O O . GLY B 1 59 ? 25.532 15.582 14.116 1.00 24.18 58 GLY B O 1
ATOM 1842 N N . ALA B 1 60 ? 26.593 13.771 14.910 1.00 24.91 59 ALA B N 1
ATOM 1843 C CA . ALA B 1 60 ? 25.883 13.767 16.187 1.00 26.08 59 ALA B CA 1
ATOM 1844 C C . ALA B 1 60 ? 26.180 15.063 16.967 1.00 24.91 59 ALA B C 1
ATOM 1845 O O . ALA B 1 60 ? 25.301 15.655 17.624 1.00 25.64 59 ALA B O 1
ATOM 1847 N N . THR B 1 61 ? 27.419 15.520 16.850 1.00 23.17 60 THR B N 1
ATOM 1848 C CA . THR B 1 61 ? 27.856 16.735 17.530 1.00 23.91 60 THR B CA 1
ATOM 1849 C C . THR B 1 61 ? 27.245 17.963 16.851 1.00 24.92 60 THR B C 1
ATOM 1850 O O . THR B 1 61 ? 26.763 18.880 17.525 1.00 25.65 60 THR B O 1
ATOM 1854 N N . ALA B 1 62 ? 27.245 17.962 15.519 1.00 23.39 61 ALA B N 1
ATOM 1855 C CA . ALA B 1 62 ? 26.634 19.050 14.748 1.00 23.19 61 ALA B CA 1
ATOM 1856 C C . ALA B 1 62 ? 25.151 19.202 15.111 1.00 24.43 61 ALA B C 1
ATOM 1857 O O . ALA B 1 62 ? 24.665 20.312 15.278 1.00 25.78 61 ALA B O 1
ATOM 1859 N N . ILE B 1 63 ? 24.448 18.088 15.257 1.00 25.09 62 ILE B N 1
ATOM 1860 C CA . ILE B 1 63 ? 23.039 18.119 15.658 1.00 25.37 62 ILE B CA 1
ATOM 1861 C C . ILE B 1 63 ? 22.871 18.798 17.034 1.00 25.38 62 ILE B C 1
ATOM 1862 O O . ILE B 1 63 ? 22.006 19.643 17.200 1.00 25.62 62 ILE B O 1
ATOM 1899 N N . LEU B 1 66 ? 23.271 22.430 16.571 1.00 24.43 65 LEU B N 1
ATOM 1900 C CA . LEU B 1 66 ? 22.075 22.956 15.923 1.00 24.46 65 LEU B CA 1
ATOM 1901 C C . LEU B 1 66 ? 21.026 23.336 16.989 1.00 23.82 65 LEU B C 1
ATOM 1902 O O . LEU B 1 66 ? 20.494 24.444 16.989 1.00 23.25 65 LEU B O 1
ATOM 1907 N N . TYR B 1 67 ? 20.740 22.417 17.899 1.00 22.75 66 TYR B N 1
ATOM 1908 C CA . TYR B 1 67 ? 19.781 22.667 18.977 1.00 23.18 66 TYR B CA 1
ATOM 1909 C C . TYR B 1 67 ? 20.257 23.736 19.976 1.00 23.37 66 TYR B C 1
ATOM 1910 O O . TYR B 1 67 ? 19.460 24.528 20.462 1.00 23.84 66 TYR B O 1
ATOM 1919 N N . HIS B 1 68 ? 21.559 23.766 20.247 1.00 23.26 67 HIS B N 1
ATOM 1920 C CA . HIS B 1 68 ? 22.136 24.764 21.165 1.00 23.65 67 HIS B CA 1
ATOM 1921 C C . HIS B 1 68 ? 21.965 26.179 20.596 1.00 22.67 67 HIS B C 1
ATOM 1922 O O . HIS B 1 68 ? 21.525 27.113 21.277 1.00 21.38 67 HIS B O 1
ATOM 1929 N N . THR B 1 69 ? 22.298 26.315 19.322 1.00 23.40 68 THR B N 1
ATOM 1930 C CA . THR B 1 69 ? 22.262 27.617 18.659 1.00 23.20 68 THR B CA 1
ATOM 1931 C C . THR B 1 69 ? 20.803 28.033 18.450 1.00 22.79 68 THR B C 1
ATOM 1932 O O . THR B 1 69 ? 20.428 29.204 18.633 1.00 23.71 68 THR B O 1
ATOM 1936 N N . ALA B 1 70 ? 19.968 27.082 18.093 1.00 21.90 69 ALA B N 1
ATOM 1937 C CA . ALA B 1 70 ? 18.526 27.372 17.922 1.00 23.86 69 ALA B CA 1
ATOM 1938 C C . ALA B 1 70 ? 17.889 27.955 19.167 1.00 24.12 69 ALA B C 1
ATOM 1939 O O . ALA B 1 70 ? 17.031 28.833 19.088 1.00 23.05 69 ALA B O 1
ATOM 1941 N N . ALA B 1 71 ? 18.266 27.439 20.322 1.00 22.73 70 ALA B N 1
ATOM 1942 C CA . ALA B 1 71 ? 17.635 27.857 21.561 1.00 22.42 70 ALA B CA 1
ATOM 1943 C C . ALA B 1 71 ? 17.914 29.319 21.830 1.00 21.76 70 ALA B C 1
ATOM 1944 O O . ALA B 1 71 ? 17.026 30.068 22.236 1.00 21.20 70 ALA B O 1
ATOM 1946 N N . THR B 1 72 ? 19.154 29.747 21.630 1.00 23.31 71 THR B N 1
ATOM 1947 C CA . THR B 1 72 ? 19.453 31.142 21.947 1.00 23.91 71 THR B CA 1
ATOM 1948 C C . THR B 1 72 ? 18.795 32.110 20.948 1.00 22.39 71 THR B C 1
ATOM 1949 O O . THR B 1 72 ? 18.426 33.212 21.313 1.00 22.70 71 THR B O 1
ATOM 1953 N N . ILE B 1 73 ? 18.641 31.689 19.695 1.00 21.25 72 ILE B N 1
ATOM 1954 C CA . ILE B 1 73 ? 17.964 32.519 18.682 1.00 22.28 72 ILE B CA 1
ATOM 1955 C C . ILE B 1 73 ? 16.476 32.622 19.000 1.00 23.19 72 ILE B C 1
ATOM 1956 O O . ILE B 1 73 ? 15.890 33.719 19.001 1.00 20.95 72 ILE B O 1
ATOM 1961 N N . LEU B 1 74 ? 15.864 31.479 19.281 1.00 22.64 73 LEU B N 1
ATOM 1962 C CA . LEU B 1 74 ? 14.441 31.448 19.633 1.00 23.24 73 LEU B CA 1
ATOM 1963 C C . LEU B 1 74 ? 14.135 32.221 20.911 1.00 23.80 73 LEU B C 1
ATOM 1964 O O . LEU B 1 74 ? 13.098 32.913 20.992 1.00 22.22 73 LEU B O 1
ATOM 1969 N N . GLN B 1 75 ? 15.031 32.120 21.901 1.00 24.67 74 GLN B N 1
ATOM 1970 C CA . GLN B 1 75 ? 14.872 32.841 23.167 1.00 25.35 74 GLN B CA 1
ATOM 1971 C C . GLN B 1 75 ? 14.894 34.371 22.980 1.00 24.97 74 GLN B C 1
ATOM 1972 O O . GLN B 1 75 ? 14.300 35.094 23.771 1.00 27.17 74 GLN B O 1
ATOM 1978 N N . SER B 1 76 ? 15.557 34.855 21.926 1.00 25.14 75 SER B N 1
ATOM 1979 C CA . SER B 1 76 ? 15.583 36.291 21.601 1.00 22.98 75 SER B CA 1
ATOM 1980 C C . SER B 1 76 ? 14.314 36.752 20.859 1.00 22.73 75 SER B C 1
ATOM 1981 O O . SER B 1 76 ? 14.113 37.946 20.636 1.00 22.61 75 SER B O 1
ATOM 1984 N N . GLY B 1 77 ? 13.472 35.799 20.469 1.00 22.27 76 GLY B N 1
ATOM 1985 C CA . GLY B 1 77 ? 12.205 36.082 19.786 1.00 23.78 76 GLY B CA 1
ATOM 1986 C C . GLY B 1 77 ? 12.295 36.075 18.276 1.00 24.86 76 GLY B C 1
ATOM 1987 O O . GLY B 1 77 ? 11.344 36.461 17.596 1.00 25.08 76 GLY B O 1
ATOM 1988 N N . GLN B 1 78 ? 13.421 35.588 17.753 1.00 25.79 77 GLN B N 1
ATOM 1989 C CA . GLN B 1 78 ? 13.677 35.571 16.328 1.00 26.31 77 GLN B CA 1
ATOM 1990 C C . GLN B 1 78 ? 13.326 34.197 15.796 1.00 25.14 77 GLN B C 1
ATOM 1991 O O . GLN B 1 78 ? 13.596 33.171 16.437 1.00 24.55 77 GLN B O 1
ATOM 1997 N N . SER B 1 79 ? 12.705 34.194 14.621 1.00 23.34 78 SER B N 1
ATOM 1998 C CA . SER B 1 79 ? 12.377 32.972 13.922 1.00 23.91 78 SER B CA 1
ATOM 1999 C C . SER B 1 79 ? 13.622 32.449 13.192 1.00 23.60 78 SER B C 1
ATOM 2000 O O . SER B 1 79 ? 14.588 33.189 12.951 1.00 22.91 78 SER B O 1
ATOM 2003 N N . LEU B 1 80 ? 13.608 31.173 12.835 1.00 22.92 79 LEU B N 1
ATOM 2004 C CA . LEU B 1 80 ? 14.770 30.585 12.185 1.00 24.56 79 LEU B CA 1
ATOM 2005 C C . LEU B 1 80 ? 14.421 29.314 11.438 1.00 22.94 79 LEU B C 1
ATOM 2006 O O . LEU B 1 80 ? 13.364 28.725 11.631 1.00 21.85 79 LEU B O 1
ATOM 2011 N N . ILE B 1 81 ? 15.334 28.926 10.564 1.00 21.83 80 ILE B N 1
ATOM 2012 C CA . ILE B 1 81 ? 15.210 27.733 9.750 1.00 22.38 80 ILE B CA 1
ATOM 2013 C C . ILE B 1 81 ? 16.281 26.737 10.201 1.00 22.33 80 ILE B C 1
ATOM 2014 O O . ILE B 1 81 ? 17.471 27.094 10.349 1.00 22.80 80 ILE B O 1
ATOM 2027 N N . GLU B 1 83 ? 17.764 22.899 9.100 1.00 23.82 82 GLU B N 1
ATOM 2028 C CA . GLU B 1 83 ? 17.762 21.927 8.016 1.00 22.85 82 GLU B CA 1
ATOM 2029 C C . GLU B 1 83 ? 18.647 20.740 8.349 1.00 23.24 82 GLU B C 1
ATOM 2030 O O . GLU B 1 83 ? 19.818 20.906 8.718 1.00 23.62 82 GLU B O 1
ATOM 2036 N N . SER B 1 84 ? 18.074 19.543 8.226 1.00 23.22 83 SER B N 1
ATOM 2037 C CA . SER B 1 84 ? 18.806 18.293 8.405 1.00 23.28 83 SER B CA 1
ATOM 2038 C C . SER B 1 84 ? 17.949 17.149 7.882 1.00 23.64 83 SER B C 1
ATOM 2039 O O . SER B 1 84 ? 16.781 17.344 7.551 1.00 24.64 83 SER B O 1
ATOM 2042 N N . ASN B 1 85 ? 18.523 15.952 7.823 1.00 24.34 84 ASN B N 1
ATOM 2043 C CA . ASN B 1 85 ? 17.719 14.762 7.588 1.00 23.07 84 ASN B CA 1
ATOM 2044 C C . ASN B 1 85 ? 17.261 14.277 8.971 1.00 24.74 84 ASN B C 1
ATOM 2045 O O . ASN B 1 85 ? 17.791 13.328 9.526 1.00 24.85 84 ASN B O 1
ATOM 2050 N N . PHE B 1 86 ? 16.263 14.964 9.518 1.00 24.25 85 PHE B N 1
ATOM 2051 C CA . PHE B 1 86 ? 15.809 14.696 10.885 1.00 22.52 85 PHE B CA 1
ATOM 2052 C C . PHE B 1 86 ? 15.218 13.294 11.046 1.00 25.06 85 PHE B C 1
ATOM 2053 O O . PHE B 1 86 ? 14.563 12.755 10.132 1.00 25.27 85 PHE B O 1
ATOM 2061 N N . ARG B 1 87 ? 15.435 12.717 12.228 1.00 24.44 86 ARG B N 1
ATOM 2062 C CA . ARG B 1 87 ? 14.967 11.372 12.547 1.00 22.77 86 ARG B CA 1
ATOM 2063 C C . ARG B 1 87 ? 13.867 11.452 13.584 1.00 22.85 86 ARG B C 1
ATOM 2064 O O . ARG B 1 87 ? 14.069 12.031 14.648 1.00 21.85 86 ARG B O 1
ATOM 2072 N N . VAL B 1 88 ? 12.715 10.866 13.286 1.00 21.27 87 VAL B N 1
ATOM 2073 C CA . VAL B 1 88 ? 11.604 10.885 14.215 1.00 22.01 87 VAL B CA 1
ATOM 2074 C C . VAL B 1 88 ? 11.995 10.277 15.563 1.00 22.39 87 VAL B C 1
ATOM 2075 O O . VAL B 1 88 ? 11.633 10.798 16.628 1.00 22.88 87 VAL B O 1
ATOM 2079 N N . ASP B 1 89 ? 12.729 9.174 15.521 1.00 21.86 88 ASP B N 1
ATOM 2080 C CA . ASP B 1 89 ? 13.011 8.446 16.740 1.00 24.25 88 ASP B CA 1
ATOM 2081 C C . ASP B 1 89 ? 13.813 9.222 17.774 1.00 26.27 88 ASP B C 1
ATOM 2082 O O . ASP B 1 89 ? 13.602 9.024 18.965 1.00 30.13 88 ASP B O 1
ATOM 2087 N N . LEU B 1 90 ? 14.689 10.120 17.324 1.00 24.85 89 LEU B N 1
ATOM 2088 C CA . LEU B 1 90 ? 15.509 10.931 18.228 1.00 26.57 89 LEU B CA 1
ATOM 2089 C C . LEU B 1 90 ? 15.174 12.423 18.250 1.00 24.48 89 LEU B C 1
ATOM 2090 O O . LEU B 1 90 ? 15.246 13.068 19.305 1.00 26.01 89 LEU B O 1
ATOM 2095 N N . ASP B 1 91 ? 14.858 12.997 17.092 1.00 23.90 90 ASP B N 1
ATOM 2096 C CA . ASP B 1 91 ? 14.601 14.439 17.026 1.00 23.23 90 ASP B CA 1
ATOM 2097 C C . ASP B 1 91 ? 13.245 14.882 17.551 1.00 23.09 90 ASP B C 1
ATOM 2098 O O . ASP B 1 91 ? 13.071 16.045 17.897 1.00 24.51 90 ASP B O 1
ATOM 2103 N N . THR B 1 92 ? 12.282 13.974 17.654 1.00 23.22 91 THR B N 1
ATOM 2104 C CA . THR B 1 92 ? 11.006 14.362 18.255 1.00 24.74 91 THR B CA 1
ATOM 2105 C C . THR B 1 92 ? 11.210 14.847 19.694 1.00 23.43 91 THR B C 1
ATOM 2106 O O . THR B 1 92 ? 10.694 15.916 20.066 1.00 23.25 91 THR B O 1
ATOM 2110 N N . GLU B 1 93 ? 11.958 14.092 20.502 1.00 24.93 92 GLU B N 1
ATOM 2111 C CA . GLU B 1 93 ? 12.178 14.486 21.892 1.00 26.26 92 GLU B CA 1
ATOM 2112 C C . GLU B 1 93 ? 13.154 15.667 21.962 1.00 25.51 92 GLU B C 1
ATOM 2113 O O . GLU B 1 93 ? 13.036 16.520 22.854 1.00 26.84 92 GLU B O 1
ATOM 2119 N N . ARG B 1 94 ? 14.105 15.751 21.042 1.00 24.79 93 ARG B N 1
ATOM 2120 C CA . ARG B 1 94 ? 14.971 16.935 21.057 1.00 23.69 93 ARG B CA 1
ATOM 2121 C C . ARG B 1 94 ? 14.177 18.209 20.785 1.00 23.46 93 ARG B C 1
ATOM 2122 O O . ARG B 1 94 ? 14.460 19.240 21.393 1.00 23.16 93 ARG B O 1
ATOM 2138 N N . GLN B 1 96 ? 10.959 18.607 21.453 1.00 25.24 95 GLN B N 1
ATOM 2139 C CA . GLN B 1 96 ? 10.194 18.850 22.670 1.00 26.27 95 GLN B CA 1
ATOM 2140 C C . GLN B 1 96 ? 11.013 19.543 23.741 1.00 26.40 95 GLN B C 1
ATOM 2141 O O . GLN B 1 96 ? 10.544 20.471 24.392 1.00 27.00 95 GLN B O 1
ATOM 2147 N N . ASN B 1 97 ? 12.235 19.078 23.925 1.00 24.72 96 ASN B N 1
ATOM 2148 C CA . ASN B 1 97 ? 13.153 19.665 24.890 1.00 23.22 96 ASN B CA 1
ATOM 2149 C C . ASN B 1 97 ? 13.510 21.100 24.526 1.00 24.25 96 ASN B C 1
ATOM 2150 O O . ASN B 1 97 ? 13.597 21.956 25.400 1.00 26.02 96 ASN B O 1
ATOM 2155 N N . LEU B 1 98 ? 13.703 21.359 23.236 1.00 22.77 97 LEU B N 1
ATOM 2156 C CA . LEU B 1 98 ? 13.933 22.709 22.751 1.00 23.01 97 LEU B CA 1
ATOM 2157 C C . LEU B 1 98 ? 12.750 23.609 23.081 1.00 22.28 97 LEU B C 1
ATOM 2158 O O . LEU B 1 98 ? 12.940 24.706 23.629 1.00 22.71 97 LEU B O 1
ATOM 2163 N N . HIS B 1 99 ? 11.530 23.126 22.798 1.00 23.84 98 HIS B N 1
ATOM 2164 C CA . HIS B 1 99 ? 10.310 23.900 23.015 1.00 25.49 98 HIS B CA 1
ATOM 2165 C C . HIS B 1 99 ? 10.128 24.318 24.482 1.00 26.55 98 HIS B C 1
ATOM 2166 O O . HIS B 1 99 ? 9.660 25.421 24.752 1.00 25.00 98 HIS B O 1
ATOM 2173 N N . THR B 1 100 ? 10.481 23.428 25.411 1.00 25.62 99 THR B N 1
ATOM 2174 C CA . THR B 1 100 ? 10.425 23.708 26.838 1.00 25.98 99 THR B CA 1
ATOM 2175 C C . THR B 1 100 ? 11.283 24.908 27.251 1.00 25.99 99 THR B C 1
ATOM 2176 O O . THR B 1 100 ? 10.881 25.692 28.109 1.00 27.42 99 THR B O 1
ATOM 2180 N N . ILE B 1 101 ? 12.451 25.080 26.642 1.00 24.33 100 ILE B N 1
ATOM 2181 C CA . ILE B 1 101 ? 13.322 26.209 27.004 1.00 24.64 100 ILE B CA 1
ATOM 2182 C C . ILE B 1 101 ? 13.240 27.407 26.047 1.00 24.86 100 ILE B C 1
ATOM 2183 O O . ILE B 1 101 ? 13.675 28.513 26.376 1.00 24.45 100 ILE B O 1
ATOM 2188 N N . ALA B 1 102 ? 12.662 27.182 24.877 1.00 24.13 101 ALA B N 1
ATOM 2189 C CA . ALA B 1 102 ? 12.622 28.194 23.841 1.00 23.64 101 ALA B CA 1
ATOM 2190 C C . ALA B 1 102 ? 11.402 27.939 22.969 1.00 25.22 101 ALA B C 1
ATOM 2191 O O . ALA B 1 102 ? 11.529 27.355 21.891 1.00 23.23 101 ALA B O 1
ATOM 2193 N N . PRO B 1 103 ? 10.210 28.339 23.454 1.00 25.01 102 PRO B N 1
ATOM 2194 C CA . PRO B 1 103 ? 8.966 28.110 22.732 1.00 25.00 102 PRO B CA 1
ATOM 2195 C C . PRO B 1 103 ? 8.961 28.629 21.294 1.00 24.58 102 PRO B C 1
ATOM 2196 O O . PRO B 1 103 ? 9.474 29.702 21.003 1.00 24.01 102 PRO B O 1
ATOM 2200 N N . PHE B 1 104 ? 8.373 27.838 20.409 1.00 24.40 103 PHE B N 1
ATOM 2201 C CA . PHE B 1 104 ? 8.326 28.135 18.997 1.00 23.27 103 PHE B CA 1
ATOM 2202 C C . PHE B 1 104 ? 7.050 27.562 18.440 1.00 22.84 103 PHE B C 1
ATOM 2203 O O . PHE B 1 104 ? 6.435 26.684 19.040 1.00 24.19 103 PHE B O 1
ATOM 2211 N N . THR B 1 105 ? 6.677 28.076 17.283 1.00 22.93 104 THR B N 1
ATOM 2212 C CA . THR B 1 105 ? 5.576 27.575 16.491 1.00 23.06 104 THR B CA 1
ATOM 2213 C C . THR B 1 105 ? 6.173 26.897 15.266 1.00 23.39 104 THR B C 1
ATOM 2214 O O . THR B 1 105 ? 6.800 27.570 14.441 1.00 22.68 104 THR B O 1
ATOM 2218 N N . PRO B 1 106 ? 5.985 25.565 15.125 1.00 23.43 105 PRO B N 1
ATOM 2219 C CA . PRO B 1 106 ? 6.610 24.830 14.021 1.00 22.60 105 PRO B CA 1
ATOM 2220 C C . PRO B 1 106 ? 5.919 24.942 12.669 1.00 23.00 105 PRO B C 1
ATOM 2221 O O . PRO B 1 106 ? 4.678 24.961 12.587 1.00 22.68 105 PRO B O 1
ATOM 2225 N N . ILE B 1 107 ? 6.741 25.025 11.625 1.00 21.66 106 ILE B N 1
ATOM 2226 C CA . ILE B 1 107 ? 6.297 24.965 10.240 1.00 22.89 106 ILE B CA 1
ATOM 2227 C C . ILE B 1 107 ? 7.274 23.985 9.601 1.00 24.34 106 ILE B C 1
ATOM 2228 O O . ILE B 1 107 ? 8.474 24.145 9.758 1.00 25.24 106 ILE B O 1
ATOM 2233 N N . GLN B 1 108 ? 6.783 22.970 8.902 1.00 21.16 107 GLN B N 1
ATOM 2234 C CA . GLN B 1 108 ? 7.655 21.917 8.404 1.00 21.08 107 GLN B CA 1
ATOM 2235 C C . GLN B 1 108 ? 7.528 21.700 6.905 1.00 21.61 107 GLN B C 1
ATOM 2236 O O . GLN B 1 108 ? 6.414 21.691 6.357 1.00 22.63 107 GLN B O 1
ATOM 2242 N N . ILE B 1 109 ? 8.679 21.638 6.251 1.00 23.45 108 ILE B N 1
ATOM 2243 C CA . ILE B 1 109 ? 8.772 21.316 4.820 1.00 22.12 108 ILE B CA 1
ATOM 2244 C C . ILE B 1 109 ? 9.606 20.050 4.660 1.00 23.32 108 ILE B C 1
ATOM 2245 O O . ILE B 1 109 ? 10.750 19.962 5.148 1.00 24.83 108 ILE B O 1
ATOM 2250 N N . ARG B 1 110 ? 9.004 19.053 4.021 1.00 22.66 109 ARG B N 1
ATOM 2251 C CA . ARG B 1 110 ? 9.656 17.788 3.780 1.00 22.99 109 ARG B CA 1
ATOM 2252 C C . ARG B 1 110 ? 9.950 17.665 2.293 1.00 25.12 109 ARG B C 1
ATOM 2253 O O . ARG B 1 110 ? 9.062 17.811 1.464 1.00 25.78 109 ARG B O 1
ATOM 2261 N N . CYS B 1 111 ? 11.214 17.429 1.962 1.00 24.40 110 CYS B N 1
ATOM 2262 C CA . CYS B 1 111 ? 11.601 17.238 0.580 1.00 25.84 110 CYS B CA 1
ATOM 2263 C C . CYS B 1 111 ? 11.684 15.765 0.276 1.00 24.68 110 CYS B C 1
ATOM 2264 O O . CYS B 1 111 ? 12.121 14.998 1.114 1.00 24.18 110 CYS B O 1
ATOM 2267 N N . VAL B 1 112 ? 11.267 15.384 -0.929 1.00 24.04 111 VAL B N 1
ATOM 2268 C CA . VAL B 1 112 ? 11.290 13.999 -1.359 1.00 24.13 111 VAL B CA 1
ATOM 2269 C C . VAL B 1 112 ? 11.700 13.967 -2.840 1.00 24.00 111 VAL B C 1
ATOM 2270 O O . VAL B 1 112 ? 11.633 14.977 -3.526 1.00 23.29 111 VAL B O 1
ATOM 2274 N N . ALA B 1 113 ? 12.177 12.821 -3.304 1.00 24.07 112 ALA B N 1
ATOM 2275 C CA . ALA B 1 113 ? 12.451 12.622 -4.732 1.00 24.19 112 ALA B CA 1
ATOM 2276 C C . ALA B 1 113 ? 12.589 11.150 -5.027 1.00 24.98 112 ALA B C 1
ATOM 2277 O O . ALA B 1 113 ? 12.785 10.339 -4.121 1.00 25.12 112 ALA B O 1
ATOM 2279 N N . SER B 1 114 ? 12.530 10.817 -6.313 1.00 25.08 113 SER B N 1
ATOM 2280 C CA . SER B 1 114 ? 12.585 9.423 -6.734 1.00 25.68 113 SER B CA 1
ATOM 2281 C C . SER B 1 114 ? 13.958 8.852 -6.451 1.00 26.52 113 SER B C 1
ATOM 2282 O O . SER B 1 114 ? 14.961 9.581 -6.449 1.00 28.55 113 SER B O 1
ATOM 2285 N N . GLY B 1 115 ? 13.993 7.553 -6.166 1.00 28.73 114 GLY B N 1
ATOM 2286 C CA . GLY B 1 115 ? 15.251 6.850 -5.911 1.00 28.46 114 GLY B CA 1
ATOM 2287 C C . GLY B 1 115 ? 16.256 7.030 -7.033 1.00 28.26 114 GLY B C 1
ATOM 2288 O O . GLY B 1 115 ? 17.419 7.303 -6.780 1.00 29.25 114 GLY B O 1
ATOM 2289 N N . ASP B 1 116 ? 15.812 6.893 -8.279 1.00 29.06 115 ASP B N 1
ATOM 2290 C CA . ASP B 1 116 ? 16.696 7.085 -9.425 1.00 29.61 115 ASP B CA 1
ATOM 2291 C C . ASP B 1 116 ? 17.317 8.475 -9.442 1.00 29.65 115 ASP B C 1
ATOM 2292 O O . ASP B 1 116 ? 18.510 8.618 -9.664 1.00 28.81 115 ASP B O 1
ATOM 2297 N N . VAL B 1 117 ? 16.506 9.501 -9.211 1.00 28.34 116 VAL B N 1
ATOM 2298 C CA . VAL B 1 117 ? 17.015 10.867 -9.175 1.00 28.94 116 VAL B CA 1
ATOM 2299 C C . VAL B 1 117 ? 17.993 11.065 -8.016 1.00 28.12 116 VAL B C 1
ATOM 2300 O O . VAL B 1 117 ? 19.030 11.686 -8.189 1.00 29.96 116 VAL B O 1
ATOM 2304 N N . LEU B 1 118 ? 17.671 10.523 -6.845 1.00 28.08 117 LEU B N 1
ATOM 2305 C CA . LEU B 1 118 ? 18.540 10.647 -5.690 1.00 28.11 117 LEU B CA 1
ATOM 2306 C C . LEU B 1 118 ? 19.890 9.986 -5.966 1.00 28.46 117 LEU B C 1
ATOM 2307 O O . LEU B 1 118 ? 20.936 10.542 -5.616 1.00 30.10 117 LEU B O 1
ATOM 2312 N N . VAL B 1 119 ? 19.874 8.818 -6.606 1.00 28.51 118 VAL B N 1
ATOM 2313 C CA . VAL B 1 119 ? 21.131 8.123 -6.903 1.00 30.19 118 VAL B CA 1
ATOM 2314 C C . VAL B 1 119 ? 21.991 8.962 -7.858 1.00 30.52 118 VAL B C 1
ATOM 2315 O O . VAL B 1 119 ? 23.187 9.122 -7.621 1.00 33.17 118 VAL B O 1
ATOM 2319 N N . GLU B 1 120 ? 21.384 9.522 -8.902 1.00 30.90 119 GLU B N 1
ATOM 2320 C CA . GLU B 1 120 ? 22.107 10.398 -9.836 1.00 30.95 119 GLU B CA 1
ATOM 2321 C C . GLU B 1 120 ? 22.778 11.579 -9.125 1.00 32.18 119 GLU B C 1
ATOM 2322 O O . GLU B 1 120 ? 23.942 11.891 -9.397 1.00 31.30 119 GLU B O 1
ATOM 2324 N N . ARG B 1 121 ? 22.052 12.217 -8.199 1.00 30.34 120 ARG B N 1
ATOM 2325 C CA . ARG B 1 121 ? 22.557 13.382 -7.488 1.00 30.97 120 ARG B CA 1
ATOM 2326 C C . ARG B 1 121 ? 23.692 13.045 -6.553 1.00 33.35 120 ARG B C 1
ATOM 2327 O O . ARG B 1 121 ? 24.707 13.741 -6.515 1.00 35.19 120 ARG B O 1
ATOM 2335 N N . ILE B 1 122 ? 23.513 11.983 -5.778 1.00 34.95 121 ILE B N 1
ATOM 2336 C CA . ILE B 1 122 ? 24.536 11.552 -4.840 1.00 35.37 121 ILE B CA 1
ATOM 2337 C C . ILE B 1 122 ? 25.846 11.321 -5.585 1.00 38.15 121 ILE B C 1
ATOM 2338 O O . ILE B 1 122 ? 26.895 11.836 -5.191 1.00 41.18 121 ILE B O 1
ATOM 2343 N N . LEU B 1 123 ? 25.768 10.579 -6.680 1.00 39.01 122 LEU B N 1
ATOM 2344 C CA . LEU B 1 123 ? 26.945 10.246 -7.478 1.00 40.87 122 LEU B CA 1
ATOM 2345 C C . LEU B 1 123 ? 27.626 11.468 -8.090 1.00 41.96 122 LEU B C 1
ATOM 2346 O O . LEU B 1 123 ? 28.841 11.629 -7.954 1.00 43.57 122 LEU B O 1
ATOM 2351 N N . SER B 1 124 ? 26.852 12.319 -8.760 1.00 41.46 123 SER B N 1
ATOM 2352 C CA . SER B 1 124 ? 27.402 13.513 -9.403 1.00 42.68 123 SER B CA 1
ATOM 2353 C C . SER B 1 124 ? 27.993 14.504 -8.393 1.00 42.96 123 SER B C 1
ATOM 2354 O O . SER B 1 124 ? 29.036 15.094 -8.647 1.00 43.10 123 SER B O 1
ATOM 2357 N N . ARG B 1 125 ? 27.331 14.686 -7.253 1.00 43.50 124 ARG B N 1
ATOM 2358 C CA . ARG B 1 125 ? 27.829 15.606 -6.224 1.00 45.43 124 ARG B CA 1
ATOM 2359 C C . ARG B 1 125 ? 29.170 15.156 -5.660 1.00 47.63 124 ARG B C 1
ATOM 2360 O O . ARG B 1 125 ? 30.034 15.979 -5.378 1.00 49.14 124 ARG B O 1
ATOM 2368 N N . ILE B 1 126 ? 29.339 13.848 -5.505 1.00 49.95 125 ILE B N 1
ATOM 2369 C CA . ILE B 1 126 ? 30.586 13.285 -5.001 1.00 51.58 125 ILE B CA 1
ATOM 2370 C C . ILE B 1 126 ? 31.661 13.316 -6.092 1.00 51.90 125 ILE B C 1
ATOM 2371 O O . ILE B 1 126 ? 32.826 13.599 -5.812 1.00 53.34 125 ILE B O 1
ATOM 2376 N N . ALA B 1 127 ? 31.272 13.021 -7.329 1.00 51.86 126 ALA B N 1
ATOM 2377 C CA . ALA B 1 127 ? 32.201 13.067 -8.452 1.00 52.15 126 ALA B CA 1
ATOM 2378 C C . ALA B 1 127 ? 32.680 14.494 -8.716 1.00 52.72 126 ALA B C 1
ATOM 2379 O O . ALA B 1 127 ? 33.877 14.737 -8.859 1.00 53.72 126 ALA B O 1
ATOM 2381 N N . GLN B 1 128 ? 31.746 15.440 -8.753 1.00 53.53 127 GLN B N 1
ATOM 2382 C CA . GLN B 1 128 ? 32.079 16.838 -9.029 1.00 53.58 127 GLN B CA 1
ATOM 2383 C C . GLN B 1 128 ? 32.589 17.620 -7.809 1.00 53.40 127 GLN B C 1
ATOM 2384 O O . GLN B 1 128 ? 32.842 18.818 -7.908 1.00 54.19 127 GLN B O 1
ATOM 2390 N N . GLY B 1 129 ? 32.732 16.959 -6.664 1.00 53.15 128 GLY B N 1
ATOM 2391 C CA . GLY B 1 129 ? 33.313 17.594 -5.480 1.00 52.46 128 GLY B CA 1
ATOM 2392 C C . GLY B 1 129 ? 32.480 18.661 -4.802 1.00 51.97 128 GLY B C 1
ATOM 2393 O O . GLY B 1 129 ? 32.988 19.391 -3.953 1.00 53.82 128 GLY B O 1
ATOM 2394 N N . ALA B 1 130 ? 31.205 18.763 -5.165 1.00 50.32 129 ALA B N 1
ATOM 2395 C CA . ALA B 1 130 ? 30.294 19.687 -4.500 1.00 49.21 129 ALA B CA 1
ATOM 2396 C C . ALA B 1 130 ? 30.136 19.291 -3.026 1.00 47.80 129 ALA B C 1
ATOM 2397 O O . ALA B 1 130 ? 29.888 20.131 -2.164 1.00 50.09 129 ALA B O 1
ATOM 2399 N N . ARG B 1 131 ? 30.285 17.999 -2.760 1.00 44.74 130 ARG B N 1
ATOM 2400 C CA . ARG B 1 131 ? 30.169 17.430 -1.429 1.00 41.89 130 ARG B CA 1
ATOM 2401 C C . ARG B 1 131 ? 31.543 17.423 -0.710 1.00 40.35 130 ARG B C 1
ATOM 2402 O O . ARG B 1 131 ? 32.545 16.959 -1.262 1.00 39.82 130 ARG B O 1
ATOM 2410 N N . HIS B 1 132 ? 31.592 17.958 0.511 1.00 36.59 131 HIS B N 1
ATOM 2411 C CA . HIS B 1 132 ? 32.815 17.970 1.310 1.00 33.50 131 HIS B CA 1
ATOM 2412 C C . HIS B 1 132 ? 33.252 16.511 1.489 1.00 30.12 131 HIS B C 1
ATOM 2413 O O . HIS B 1 132 ? 32.418 15.658 1.808 1.00 30.23 131 HIS B O 1
ATOM 2420 N N . PRO B 1 133 ? 34.547 16.215 1.278 1.00 30.50 132 PRO B N 1
ATOM 2421 C CA . PRO B 1 133 ? 34.992 14.822 1.362 1.00 28.76 132 PRO B CA 1
ATOM 2422 C C . PRO B 1 133 ? 34.891 14.185 2.753 1.00 26.83 132 PRO B C 1
ATOM 2423 O O . PRO B 1 133 ? 34.830 12.965 2.857 1.00 27.91 132 PRO B O 1
ATOM 2427 N N . GLY B 1 134 ? 34.867 14.995 3.808 1.00 25.15 133 GLY B N 1
ATOM 2428 C CA . GLY B 1 134 ? 34.839 14.471 5.175 1.00 24.68 133 GLY B CA 1
ATOM 2429 C C . GLY B 1 134 ? 33.570 13.720 5.537 1.00 24.74 133 GLY B C 1
ATOM 2430 O O . GLY B 1 134 ? 33.561 12.932 6.487 1.00 25.20 133 GLY B O 1
ATOM 2431 N N . HIS B 1 135 ? 32.508 13.950 4.772 1.00 24.16 134 HIS B N 1
ATOM 2432 C CA . HIS B 1 135 ? 31.211 13.319 5.023 1.00 26.42 134 HIS B CA 1
ATOM 2433 C C . HIS B 1 135 ? 31.303 11.815 4.847 1.00 28.68 134 HIS B C 1
ATOM 2434 O O . HIS B 1 135 ? 30.558 11.062 5.495 1.00 28.40 134 HIS B O 1
ATOM 2441 N N . CYS B 1 136 ? 32.224 11.377 3.985 1.00 28.57 135 CYS B N 1
ATOM 2442 C CA . CYS B 1 136 ? 32.443 9.962 3.746 1.00 30.82 135 CYS B CA 1
ATOM 2443 C C . CYS B 1 136 ? 31.111 9.293 3.485 1.00 34.89 135 CYS B C 1
ATOM 2444 O O . CYS B 1 136 ? 30.756 8.310 4.138 1.00 36.36 135 CYS B O 1
ATOM 2447 N N . ASP B 1 137 ? 30.374 9.851 2.530 1.00 37.53 136 ASP B N 1
ATOM 2448 C CA . ASP B 1 137 ? 29.053 9.366 2.191 1.00 40.92 136 ASP B CA 1
ATOM 2449 C C . ASP B 1 137 ? 29.088 7.963 1.644 1.00 42.83 136 ASP B C 1
ATOM 2450 O O . ASP B 1 137 ? 29.824 7.678 0.701 1.00 43.77 136 ASP B O 1
ATOM 2455 N N . ASP B 1 138 ? 28.293 7.096 2.261 1.00 45.62 137 ASP B N 1
ATOM 2456 C CA . ASP B 1 138 ? 28.152 5.728 1.825 1.00 46.46 137 ASP B CA 1
ATOM 2457 C C . ASP B 1 138 ? 27.683 5.776 0.371 1.00 46.47 137 ASP B C 1
ATOM 2458 O O . ASP B 1 138 ? 26.576 6.251 0.086 1.00 45.84 137 ASP B O 1
ATOM 2460 N N . ARG B 1 139 ? 28.556 5.332 -0.537 1.00 45.10 138 ARG B N 1
ATOM 2461 C CA . ARG B 1 139 ? 28.309 5.399 -1.982 1.00 44.91 138 ARG B CA 1
ATOM 2462 C C . ARG B 1 139 ? 28.541 4.068 -2.691 1.00 44.02 138 ARG B C 1
ATOM 2463 O O . ARG B 1 139 ? 28.722 4.039 -3.909 1.00 44.80 138 ARG B O 1
ATOM 2465 N N . SER B 1 140 ? 28.533 2.972 -1.933 1.00 43.13 139 SER B N 1
ATOM 2466 C CA . SER B 1 140 ? 28.746 1.644 -2.489 1.00 42.59 139 SER B CA 1
ATOM 2467 C C . SER B 1 140 ? 27.482 1.197 -3.224 1.00 40.81 139 SER B C 1
ATOM 2468 O O . SER B 1 140 ? 26.431 1.827 -3.088 1.00 39.60 139 SER B O 1
ATOM 2471 N N . PRO B 1 141 ? 27.579 0.124 -4.022 1.00 37.88 140 PRO B N 1
ATOM 2472 C CA . PRO B 1 141 ? 26.391 -0.386 -4.708 1.00 36.73 140 PRO B CA 1
ATOM 2473 C C . PRO B 1 141 ? 25.231 -0.706 -3.766 1.00 34.90 140 PRO B C 1
ATOM 2474 O O . PRO B 1 141 ? 24.081 -0.404 -4.087 1.00 34.59 140 PRO B O 1
ATOM 2478 N N . ALA B 1 142 ? 25.523 -1.297 -2.612 1.00 33.31 141 ALA B N 1
ATOM 2479 C CA . ALA B 1 142 ? 24.474 -1.592 -1.641 1.00 34.11 141 ALA B CA 1
ATOM 2480 C C . ALA B 1 142 ? 23.855 -0.298 -1.127 1.00 34.62 141 ALA B C 1
ATOM 2481 O O . ALA B 1 142 ? 22.638 -0.169 -1.060 1.00 34.04 141 ALA B O 1
ATOM 2483 N N . ASP B 1 143 ? 24.704 0.659 -0.768 1.00 35.70 142 ASP B N 1
ATOM 2484 C CA . ASP B 1 143 ? 24.240 1.969 -0.301 1.00 36.15 142 ASP B CA 1
ATOM 2485 C C . ASP B 1 143 ? 23.292 2.612 -1.310 1.00 35.22 142 ASP B C 1
ATOM 2486 O O . ASP B 1 143 ? 22.220 3.098 -0.949 1.00 35.42 142 ASP B O 1
ATOM 2491 N N . LEU B 1 144 ? 23.681 2.596 -2.580 1.00 34.87 143 LEU B N 1
ATOM 2492 C CA . LEU B 1 144 ? 22.848 3.175 -3.632 1.00 34.56 143 LEU B CA 1
ATOM 2493 C C . LEU B 1 144 ? 21.529 2.417 -3.847 1.00 32.55 143 LEU B C 1
ATOM 2494 O O . LEU B 1 144 ? 20.513 3.041 -4.136 1.00 33.37 143 LEU B O 1
ATOM 2499 N N . GLU B 1 145 ? 21.522 1.091 -3.696 1.00 31.95 144 GLU B N 1
ATOM 2500 C CA . GLU B 1 145 ? 20.258 0.345 -3.811 1.00 32.33 144 GLU B CA 1
ATOM 2501 C C . GLU B 1 145 ? 19.363 0.656 -2.600 1.00 31.82 144 GLU B C 1
ATOM 2502 O O . GLU B 1 145 ? 18.148 0.720 -2.726 1.00 31.05 144 GLU B O 1
ATOM 2505 N N . LEU B 1 146 ? 19.967 0.855 -1.429 1.00 33.54 145 LEU B N 1
ATOM 2506 C CA . LEU B 1 146 ? 19.201 1.298 -0.253 1.00 33.20 145 LEU B CA 1
ATOM 2507 C C . LEU B 1 146 ? 18.607 2.694 -0.496 1.00 32.48 145 LEU B C 1
AT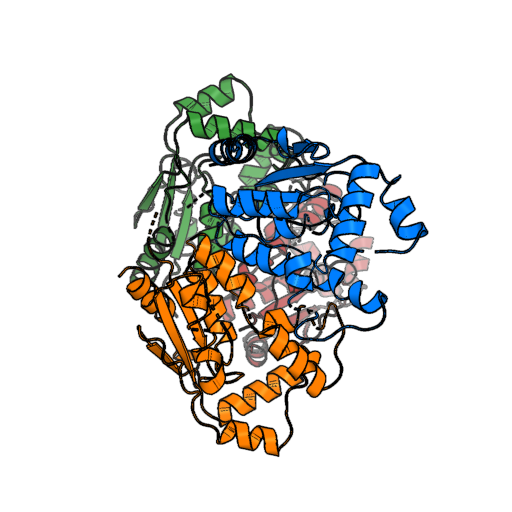OM 2508 O O . LEU B 1 146 ? 17.455 2.950 -0.182 1.00 33.73 145 LEU B O 1
ATOM 2513 N N . VAL B 1 147 ? 19.400 3.600 -1.056 1.00 31.02 146 VAL B N 1
ATOM 2514 C CA . VAL B 1 147 ? 18.905 4.925 -1.418 1.00 31.48 146 VAL B CA 1
ATOM 2515 C C . VAL B 1 147 ? 17.721 4.817 -2.368 1.00 32.39 146 VAL B C 1
ATOM 2516 O O . VAL B 1 147 ? 16.705 5.508 -2.209 1.00 33.19 146 VAL B O 1
ATOM 2520 N N . ARG B 1 148 ? 17.884 3.944 -3.356 1.00 33.91 147 ARG B N 1
ATOM 2521 C CA . ARG B 1 148 ? 16.919 3.752 -4.427 1.00 35.21 147 ARG B CA 1
ATOM 2522 C C . ARG B 1 148 ? 15.579 3.171 -3.957 1.00 35.93 147 ARG B C 1
ATOM 2523 O O . ARG B 1 148 ? 14.531 3.504 -4.510 1.00 37.33 147 ARG B O 1
ATOM 2527 N N . SER B 1 149 ? 15.614 2.325 -2.931 1.00 36.98 148 SER B N 1
ATOM 2528 C CA . SER B 1 149 ? 14.410 1.651 -2.431 1.00 37.28 148 SER B CA 1
ATOM 2529 C C . SER B 1 149 ? 13.889 2.189 -1.090 1.00 37.51 148 SER B C 1
ATOM 2530 O O . SER B 1 149 ? 13.021 1.580 -0.474 1.00 37.82 148 SER B O 1
ATOM 2533 N N . ARG B 1 150 ? 14.393 3.333 -0.648 1.00 36.01 149 ARG B N 1
ATOM 2534 C CA . ARG B 1 150 ? 14.093 3.835 0.700 1.00 36.64 149 ARG B CA 1
ATOM 2535 C C . ARG B 1 150 ? 12.718 4.468 0.900 1.00 35.83 149 ARG B C 1
ATOM 2536 O O . ARG B 1 150 ? 12.133 4.354 1.972 1.00 36.87 149 ARG B O 1
ATOM 2544 N N . GLY B 1 151 ? 12.194 5.159 -0.098 1.00 35.22 150 GLY B N 1
ATOM 2545 C CA . GLY B 1 151 ? 10.942 5.878 0.127 1.00 33.75 150 GLY B CA 1
ATOM 2546 C C . GLY B 1 151 ? 11.179 7.145 0.933 1.00 31.99 150 GLY B C 1
ATOM 2547 O O . GLY B 1 151 ? 12.307 7.442 1.358 1.00 30.82 150 GLY B O 1
ATOM 2548 N N . ASP B 1 152 ? 10.101 7.874 1.170 1.00 29.40 151 ASP B N 1
ATOM 2549 C CA . ASP B 1 152 ? 10.188 9.210 1.723 1.00 28.66 151 ASP B CA 1
ATOM 2550 C C . ASP B 1 152 ? 10.436 9.288 3.228 1.00 27.57 151 ASP B C 1
ATOM 2551 O O . ASP B 1 152 ? 9.959 8.462 3.997 1.00 27.31 151 ASP B O 1
ATOM 2556 N N . ILE B 1 153 ? 11.217 10.277 3.645 1.00 25.21 152 ILE B N 1
ATOM 2557 C CA . ILE B 1 153 ? 11.550 10.399 5.050 1.00 24.09 152 ILE B CA 1
ATOM 2558 C C . ILE B 1 153 ? 10.290 10.689 5.852 1.00 24.36 152 ILE B C 1
ATOM 2559 O O . ILE B 1 153 ? 9.457 11.515 5.449 1.00 24.87 152 ILE B O 1
ATOM 2564 N N . PRO B 1 154 ? 10.115 10.007 6.987 1.00 24.69 153 PRO B N 1
ATOM 2565 C CA . PRO B 1 154 ? 8.982 10.398 7.821 1.00 24.40 153 PRO B CA 1
ATOM 2566 C C . PRO B 1 154 ? 9.177 11.794 8.438 1.00 23.60 153 PRO B C 1
ATOM 2567 O O . PRO B 1 154 ? 10.255 12.102 8.944 1.00 23.43 153 PRO B O 1
ATOM 2571 N N . PRO B 1 155 ? 8.128 12.629 8.428 1.00 24.03 154 PRO B N 1
ATOM 2572 C CA . PRO B 1 155 ? 8.287 13.960 8.976 1.00 23.50 154 PRO B CA 1
ATOM 2573 C C . PRO B 1 155 ? 8.247 13.944 10.500 1.00 22.67 154 PRO B C 1
ATOM 2574 O O . PRO B 1 155 ? 7.752 12.970 11.106 1.00 23.00 154 PRO B O 1
ATOM 2578 N N . LEU B 1 156 ? 8.716 15.017 11.144 1.00 23.47 155 LEU B N 1
ATOM 2579 C CA . LEU B 1 156 ? 8.653 15.039 12.603 1.00 23.54 155 LEU B CA 1
ATOM 2580 C C . LEU B 1 156 ? 7.217 15.319 13.035 1.00 23.55 155 LEU B C 1
ATOM 2581 O O . LEU B 1 156 ? 6.560 16.185 12.478 1.00 23.00 155 LEU B O 1
ATOM 2586 N N . PRO B 1 157 ? 6.739 14.607 14.049 1.00 25.94 156 PRO B N 1
ATOM 2587 C CA . PRO B 1 157 ? 5.359 14.807 14.478 1.00 21.80 156 PRO B CA 1
ATOM 2588 C C . PRO B 1 157 ? 5.215 16.003 15.441 1.00 25.40 156 PRO B C 1
ATOM 2589 O O . PRO B 1 157 ? 4.886 15.824 16.614 1.00 26.55 156 PRO B O 1
ATOM 2593 N N . LEU B 1 158 ? 5.417 17.213 14.917 1.00 26.26 157 LEU B N 1
ATOM 2594 C CA . LEU B 1 158 ? 5.508 18.429 15.734 1.00 26.77 157 LEU B CA 1
ATOM 2595 C C . LEU B 1 158 ? 4.190 19.189 15.848 1.00 25.25 157 LEU B C 1
ATOM 2596 O O . LEU B 1 158 ? 4.054 20.102 16.672 1.00 26.91 157 LEU B O 1
ATOM 2601 N N . GLY B 1 159 ? 3.211 18.803 15.046 1.00 25.63 158 GLY B N 1
ATOM 2602 C CA . GLY B 1 159 ? 2.021 19.586 14.939 1.00 26.25 158 GLY B CA 1
ATOM 2603 C C . GLY B 1 159 ? 2.377 20.702 13.980 1.00 27.11 158 GLY B C 1
ATOM 2604 O O . GLY B 1 159 ? 3.519 20.840 13.533 1.00 28.17 158 GLY B O 1
ATOM 2605 N N . GLY B 1 160 ? 1.400 21.502 13.646 1.00 28.53 159 GLY B N 1
ATOM 2606 C CA . GLY B 1 160 ? 1.655 22.583 12.736 1.00 27.28 159 GLY B CA 1
ATOM 2607 C C . GLY B 1 160 ? 1.640 22.110 11.308 1.00 27.08 159 GLY B C 1
ATOM 2608 O O . GLY B 1 160 ? 1.547 20.918 11.024 1.00 28.20 159 GLY B O 1
ATOM 2609 N N . PRO B 1 161 ? 1.714 23.061 10.395 1.00 25.07 160 PRO B N 1
ATOM 2610 C CA . PRO B 1 161 ? 1.614 22.762 8.980 1.00 25.83 160 PRO B CA 1
ATOM 2611 C C . PRO B 1 161 ? 2.809 21.985 8.446 1.00 22.72 160 PRO B C 1
ATOM 2612 O O . PRO B 1 161 ? 3.920 22.104 8.966 1.00 25.75 160 PRO B O 1
ATOM 2616 N N . LEU B 1 162 ? 2.540 21.171 7.428 1.00 22.06 161 LEU B N 1
ATOM 2617 C CA . LEU B 1 162 ? 3.559 20.397 6.737 1.00 22.41 161 LEU B CA 1
ATOM 2618 C C . LEU B 1 162 ? 3.347 20.523 5.229 1.00 22.46 161 LEU B C 1
ATOM 2619 O O . LEU B 1 162 ? 2.225 20.355 4.737 1.00 21.79 161 LEU B O 1
ATOM 2624 N N . LEU B 1 163 ? 4.412 20.838 4.514 1.00 21.71 162 LEU B N 1
ATOM 2625 C CA . LEU B 1 163 ? 4.388 20.878 3.050 1.00 22.74 162 LEU B CA 1
ATOM 2626 C C . LEU B 1 163 ? 5.371 19.855 2.584 1.00 23.25 162 LEU B C 1
ATOM 2627 O O . LEU B 1 163 ? 6.496 19.867 3.051 1.00 23.54 162 LEU B O 1
ATOM 2632 N N . THR B 1 164 ? 4.974 18.995 1.649 1.00 23.42 163 THR B N 1
ATOM 2633 C CA . THR B 1 164 ? 5.918 18.077 1.002 1.00 23.56 163 THR B CA 1
ATOM 2634 C C . THR B 1 164 ? 6.211 18.551 -0.401 1.00 25.55 163 THR B C 1
ATOM 2635 O O . THR B 1 164 ? 5.292 18.831 -1.190 1.00 26.54 163 THR B O 1
ATOM 2639 N N . VAL B 1 165 ? 7.501 18.667 -0.685 1.00 24.45 164 VAL B N 1
ATOM 2640 C CA . VAL B 1 165 ? 7.996 19.147 -1.960 1.00 24.61 164 VAL B CA 1
ATOM 2641 C C . VAL B 1 165 ? 8.776 18.033 -2.685 1.00 25.33 164 VAL B C 1
ATOM 2642 O O . VAL B 1 165 ? 9.844 17.588 -2.248 1.00 26.65 164 VAL B O 1
ATOM 2646 N N . ASP B 1 166 ? 8.219 17.575 -3.802 1.00 24.81 165 ASP B N 1
ATOM 2647 C CA . ASP B 1 166 ? 8.856 16.558 -4.628 1.00 27.37 165 ASP B CA 1
ATOM 2648 C C . ASP B 1 166 ? 9.739 17.255 -5.665 1.00 28.02 165 ASP B C 1
ATOM 2649 O O . ASP B 1 166 ? 9.253 17.989 -6.538 1.00 29.95 165 ASP B O 1
ATOM 2654 N N . THR B 1 167 ? 11.045 17.039 -5.541 1.00 26.67 166 THR B N 1
ATOM 2655 C CA . THR B 1 167 ? 12.022 17.673 -6.421 1.00 27.28 166 THR B CA 1
ATOM 2656 C C . THR B 1 167 ? 12.537 16.753 -7.531 1.00 26.38 166 THR B C 1
ATOM 2657 O O . THR B 1 167 ? 13.564 17.040 -8.145 1.00 28.01 166 THR B O 1
ATOM 2661 N N . THR B 1 168 ? 11.831 15.658 -7.788 1.00 27.39 167 THR B N 1
ATOM 2662 C CA . THR B 1 168 ? 12.217 14.726 -8.845 1.00 29.46 167 THR B CA 1
ATOM 2663 C C . THR B 1 168 ? 12.423 15.457 -10.171 1.00 31.01 167 THR B C 1
ATOM 2664 O O . THR B 1 168 ? 13.402 15.202 -10.892 1.00 31.45 167 THR B O 1
ATOM 2668 N N . PHE B 1 169 ? 11.495 16.362 -10.488 1.00 30.89 168 PHE B N 1
ATOM 2669 C CA . PHE B 1 169 ? 11.575 17.198 -11.691 1.00 32.27 168 PHE B CA 1
ATOM 2670 C C . PHE B 1 169 ? 11.686 18.663 -11.269 1.00 33.81 168 PHE B C 1
ATOM 2671 O O . PHE B 1 169 ? 10.668 19.332 -11.074 1.00 33.86 168 PHE B O 1
ATOM 2679 N N . PRO B 1 170 ? 12.929 19.163 -11.105 1.00 36.11 169 PRO B N 1
ATOM 2680 C CA . PRO B 1 170 ? 13.185 20.507 -10.582 1.00 38.14 169 PRO B CA 1
ATOM 2681 C C . PRO B 1 170 ? 12.514 21.650 -11.342 1.00 38.62 169 PRO B C 1
ATOM 2682 O O . PRO B 1 170 ? 12.164 22.663 -10.728 1.00 39.94 169 PRO B O 1
ATOM 2686 N N . GLU B 1 171 ? 12.357 21.497 -12.657 1.00 38.95 170 GLU B N 1
ATOM 2687 C CA . GLU B 1 171 ? 11.706 22.506 -13.486 1.00 38.85 170 GLU B CA 1
ATOM 2688 C C . GLU B 1 171 ? 10.275 22.807 -13.038 1.00 39.10 170 GLU B C 1
ATOM 2689 O O . GLU B 1 171 ? 9.766 23.897 -13.282 1.00 40.33 170 GLU B O 1
ATOM 2691 N N . GLN B 1 172 ? 9.626 21.836 -12.404 1.00 37.51 171 GLN B N 1
ATOM 2692 C CA . GLN B 1 172 ? 8.249 21.998 -11.959 1.00 37.24 171 GLN B CA 1
ATOM 2693 C C . GLN B 1 172 ? 8.140 22.727 -10.631 1.00 35.81 171 GLN B C 1
ATOM 2694 O O . GLN B 1 172 ? 7.042 23.088 -10.221 1.00 36.71 171 GLN B O 1
ATOM 2700 N N . ILE B 1 173 ? 9.272 22.927 -9.961 1.00 34.51 172 ILE B N 1
ATOM 2701 C CA . ILE B 1 173 ? 9.309 23.570 -8.655 1.00 33.47 172 ILE B CA 1
ATOM 2702 C C . ILE B 1 173 ? 9.308 25.086 -8.796 1.00 32.55 172 ILE B C 1
ATOM 2703 O O . ILE B 1 173 ? 10.173 25.658 -9.474 1.00 33.05 172 ILE B O 1
ATOM 2708 N N . ASP B 1 174 ? 8.326 25.734 -8.172 1.00 30.90 173 ASP B N 1
ATOM 2709 C CA . ASP B 1 174 ? 8.275 27.186 -8.117 1.00 29.54 173 ASP B CA 1
ATOM 2710 C C . ASP B 1 174 ? 8.712 27.576 -6.715 1.00 29.20 173 ASP B C 1
ATOM 2711 O O . ASP B 1 174 ? 7.951 27.451 -5.748 1.00 28.98 173 ASP B O 1
ATOM 2724 N N . ASN B 1 176 ? 9.309 30.470 -5.331 1.00 24.55 175 ASN B N 1
ATOM 2725 C CA . ASN B 1 176 ? 8.600 31.555 -4.662 1.00 25.26 175 ASN B CA 1
ATOM 2726 C C . ASN B 1 176 ? 7.291 31.065 -4.085 1.00 25.49 175 ASN B C 1
ATOM 2727 O O . ASN B 1 176 ? 6.846 31.565 -3.060 1.00 26.82 175 ASN B O 1
ATOM 2732 N N . ALA B 1 177 ? 6.647 30.114 -4.759 1.00 26.02 176 ALA B N 1
ATOM 2733 C CA . ALA B 1 177 ? 5.394 29.574 -4.246 1.00 25.52 176 ALA B CA 1
ATOM 2734 C C . ALA B 1 177 ? 5.632 28.922 -2.890 1.00 23.84 176 ALA B C 1
ATOM 2735 O O . ALA B 1 177 ? 4.833 29.078 -1.957 1.00 22.42 176 ALA B O 1
ATOM 2737 N N . ILE B 1 178 ? 6.755 28.218 -2.762 1.00 23.34 177 ILE B N 1
ATOM 2738 C CA . ILE B 1 178 ? 7.107 27.555 -1.512 1.00 25.32 177 ILE B CA 1
ATOM 2739 C C . ILE B 1 178 ? 7.404 28.602 -0.438 1.00 24.49 177 ILE B C 1
ATOM 2740 O O . ILE B 1 178 ? 6.892 28.516 0.667 1.00 24.60 177 ILE B O 1
ATOM 2745 N N . VAL B 1 179 ? 8.170 29.635 -0.777 1.00 23.85 178 VAL B N 1
ATOM 2746 C CA . VAL B 1 179 ? 8.406 30.729 0.159 1.00 24.86 178 VAL B CA 1
ATOM 2747 C C . VAL B 1 179 ? 7.084 31.370 0.594 1.00 26.31 178 VAL B C 1
ATOM 2748 O O . VAL B 1 179 ? 6.883 31.604 1.783 1.00 26.65 178 VAL B O 1
ATOM 2752 N N . GLN B 1 180 ? 6.184 31.635 -0.358 1.00 23.72 179 GLN B N 1
ATOM 2753 C CA . GLN B 1 180 ? 4.871 32.231 -0.025 1.00 24.19 179 GLN B CA 1
ATOM 2754 C C . GLN B 1 180 ? 4.020 31.351 0.893 1.00 22.76 179 GLN B C 1
ATOM 2755 O O . GLN B 1 180 ? 3.316 31.869 1.769 1.00 21.74 179 GLN B O 1
ATOM 2761 N N . TRP B 1 181 ? 4.055 30.043 0.662 1.00 20.53 180 TRP B N 1
ATOM 2762 C CA . TRP B 1 181 ? 3.388 29.087 1.544 1.00 21.38 180 TRP B CA 1
ATOM 2763 C C . TRP B 1 181 ? 3.839 29.271 2.994 1.00 22.56 180 TRP B C 1
ATOM 2764 O O . TRP B 1 181 ? 3.006 29.387 3.899 1.00 24.12 180 TRP B O 1
ATOM 2775 N N . VAL B 1 182 ? 5.153 29.329 3.205 1.00 23.27 181 VAL B N 1
ATOM 2776 C CA . VAL B 1 182 ? 5.706 29.602 4.536 1.00 24.40 181 VAL B CA 1
ATOM 2777 C C . VAL B 1 182 ? 5.279 30.990 5.047 1.00 24.90 181 VAL B C 1
ATOM 2778 O O . VAL B 1 182 ? 4.858 31.121 6.189 1.00 25.13 181 VAL B O 1
ATOM 2782 N N . ARG B 1 183 ? 5.369 32.024 4.206 1.00 28.26 182 ARG B N 1
ATOM 2783 C CA . ARG B 1 183 ? 4.967 33.372 4.636 1.00 29.94 182 ARG B CA 1
ATOM 2784 C C . ARG B 1 183 ? 3.537 33.402 5.136 1.00 31.77 182 ARG B C 1
ATOM 2785 O O . ARG B 1 183 ? 3.263 33.984 6.183 1.00 33.26 182 ARG B O 1
ATOM 2793 N N . GLN B 1 184 ? 2.625 32.771 4.396 1.00 32.63 183 GLN B N 1
ATOM 2794 C CA . GLN B 1 184 ? 1.222 32.747 4.796 1.00 32.92 183 GLN B CA 1
ATOM 2795 C C . GLN B 1 184 ? 1.119 32.160 6.193 1.00 35.85 183 GLN B C 1
ATOM 2796 O O . GLN B 1 184 ? 0.479 32.737 7.077 1.00 34.90 183 GLN B O 1
ATOM 2798 N N . HIS B 1 185 ? 1.795 31.033 6.404 1.00 36.66 184 HIS B N 1
ATOM 2799 C CA . HIS B 1 185 ? 1.781 30.392 7.715 1.00 38.04 184 HIS B CA 1
ATOM 2800 C C . HIS B 1 185 ? 2.491 31.189 8.826 1.00 40.35 184 HIS B C 1
ATOM 2801 O O . HIS B 1 185 ? 2.072 31.136 9.984 1.00 42.46 184 HIS B O 1
ATOM 2808 N N . LEU B 1 186 ? 3.526 31.950 8.482 1.00 41.78 185 LEU B N 1
ATOM 2809 C CA . LEU B 1 186 ? 4.167 32.850 9.449 1.00 44.20 185 LEU B CA 1
ATOM 2810 C C . LEU B 1 186 ? 3.220 33.992 9.826 1.00 48.31 185 LEU B C 1
ATOM 2811 O O . LEU B 1 186 ? 3.201 34.440 10.980 1.00 49.02 185 LEU B O 1
ATOM 2816 N N . GLN B 1 187 ? 2.465 34.472 8.835 1.00 50.83 186 GLN B N 1
ATOM 2817 C CA . GLN B 1 187 ? 1.512 35.570 9.019 1.00 52.42 186 GLN B CA 1
ATOM 2818 C C . GLN B 1 187 ? 0.446 35.221 10.059 1.00 53.68 186 GLN B C 1
ATOM 2819 O O . GLN B 1 187 ? 0.102 36.053 10.903 1.00 54.79 186 GLN B O 1
ATOM 2821 N N . SER B 1 188 ? -0.069 33.995 9.994 1.00 54.67 187 SER B N 1
ATOM 2822 C CA . SER B 1 188 ? -1.066 33.516 10.957 1.00 56.49 187 SER B CA 1
ATOM 2823 C C . SER B 1 188 ? -0.499 33.443 12.378 1.00 57.47 187 SER B C 1
ATOM 2824 O O . SER B 1 188 ? 0.712 33.278 12.575 1.00 57.89 187 SER B O 1
ATOM 2826 N N . GLY C 1 1 ? 10.710 33.667 -20.812 1.00 51.54 0 GLY C N 1
ATOM 2827 C CA . GLY C 1 1 ? 10.289 33.292 -22.187 1.00 50.33 0 GLY C CA 1
ATOM 2828 C C . GLY C 1 1 ? 10.414 34.462 -23.139 1.00 49.10 0 GLY C C 1
ATOM 2829 O O . GLY C 1 1 ? 11.514 34.782 -23.584 1.00 50.13 0 GLY C O 1
ATOM 2838 N N . GLN C 1 3 ? 8.524 37.441 -22.364 1.00 37.31 2 GLN C N 1
ATOM 2839 C CA . GLN C 1 3 ? 7.949 38.561 -21.635 1.00 35.72 2 GLN C CA 1
ATOM 2840 C C . GLN C 1 3 ? 8.927 39.743 -21.663 1.00 32.02 2 GLN C C 1
ATOM 2841 O O . GLN C 1 3 ? 10.144 39.564 -21.732 1.00 29.34 2 GLN C O 1
ATOM 2844 N N . THR C 1 4 ? 8.380 40.955 -21.653 1.00 30.67 3 THR C N 1
ATOM 2845 C CA . THR C 1 4 ? 9.197 42.160 -21.594 1.00 29.99 3 THR C CA 1
ATOM 2846 C C . THR C 1 4 ? 9.853 42.159 -20.220 1.00 27.53 3 THR C C 1
ATOM 2847 O O . THR C 1 4 ? 9.190 41.860 -19.237 1.00 26.86 3 THR C O 1
ATOM 2851 N N . PRO C 1 5 ? 11.163 42.444 -20.142 1.00 27.84 4 PRO C N 1
ATOM 2852 C CA . PRO C 1 5 ? 11.762 42.407 -18.822 1.00 26.75 4 PRO C CA 1
ATOM 2853 C C . PRO C 1 5 ? 11.319 43.592 -17.978 1.00 26.41 4 PRO C C 1
ATOM 2854 O O . PRO C 1 5 ? 10.810 44.570 -18.502 1.00 26.38 4 PRO C O 1
ATOM 2858 N N . ALA C 1 6 ? 11.507 43.488 -16.674 1.00 26.57 5 ALA C N 1
ATOM 2859 C CA . ALA C 1 6 ? 11.147 44.552 -15.762 1.00 27.50 5 ALA C CA 1
ATOM 2860 C C . ALA C 1 6 ? 12.374 45.368 -15.471 1.00 27.86 5 ALA C C 1
ATOM 2861 O O . ALA C 1 6 ? 13.444 44.809 -15.300 1.00 27.51 5 ALA C O 1
ATOM 2863 N N . LEU C 1 7 ? 12.233 46.688 -15.436 1.00 27.67 6 LEU C N 1
ATOM 2864 C CA . LEU C 1 7 ? 13.330 47.549 -15.005 1.00 28.81 6 LEU C CA 1
ATOM 2865 C C . LEU C 1 7 ? 12.893 48.113 -13.668 1.00 28.25 6 LEU C C 1
ATOM 2866 O O . LEU C 1 7 ? 11.906 48.851 -13.588 1.00 28.09 6 LEU C O 1
ATOM 2871 N N . ILE C 1 8 ? 13.611 47.741 -12.618 1.00 27.21 7 ILE C N 1
ATOM 2872 C CA . ILE C 1 8 ? 13.269 48.167 -11.276 1.00 28.12 7 ILE C CA 1
ATOM 2873 C C . ILE C 1 8 ? 14.168 49.337 -10.914 1.00 26.59 7 ILE C C 1
ATOM 2874 O O . ILE C 1 8 ? 15.378 49.202 -10.785 1.00 28.76 7 ILE C O 1
ATOM 2879 N N . ILE C 1 9 ? 13.559 50.506 -10.788 1.00 27.94 8 ILE C N 1
ATOM 2880 C CA . ILE C 1 9 ? 14.284 51.723 -10.510 1.00 28.59 8 ILE C CA 1
ATOM 2881 C C . ILE C 1 9 ? 14.136 52.061 -9.043 1.00 28.70 8 ILE C C 1
ATOM 2882 O O . ILE C 1 9 ? 13.017 52.225 -8.555 1.00 28.96 8 ILE C O 1
ATOM 2887 N N . VAL C 1 10 ? 15.266 52.150 -8.349 1.00 27.26 9 VAL C N 1
ATOM 2888 C CA . VAL C 1 10 ? 15.294 52.555 -6.952 1.00 27.89 9 VAL C CA 1
ATOM 2889 C C . VAL C 1 10 ? 15.925 53.934 -6.857 1.00 27.53 9 VAL C C 1
ATOM 2890 O O . VAL C 1 10 ? 17.109 54.107 -7.176 1.00 26.93 9 VAL C O 1
ATOM 2894 N N . THR C 1 11 ? 15.127 54.911 -6.416 1.00 25.98 10 THR C N 1
ATOM 2895 C CA . THR C 1 11 ? 15.580 56.288 -6.353 1.00 26.15 10 THR C CA 1
ATOM 2896 C C . THR C 1 11 ? 15.413 56.866 -4.945 1.00 25.66 10 THR C C 1
ATOM 2897 O O . THR C 1 11 ? 14.817 56.248 -4.069 1.00 26.96 10 THR C O 1
ATOM 2901 N N . GLY C 1 12 ? 15.968 58.048 -4.738 1.00 26.93 11 GLY C N 1
ATOM 2902 C CA . GLY C 1 12 ? 15.950 58.713 -3.443 1.00 26.03 11 GLY C CA 1
ATOM 2903 C C . GLY C 1 12 ? 17.142 59.643 -3.364 1.00 25.71 11 GLY C C 1
ATOM 2904 O O . GLY C 1 12 ? 18.104 59.466 -4.113 1.00 22.82 11 GLY C O 1
ATOM 2905 N N . HIS C 1 13 ? 17.078 60.655 -2.492 1.00 25.17 12 HIS C N 1
ATOM 2906 C CA . HIS C 1 13 ? 18.254 61.495 -2.243 1.00 25.47 12 HIS C CA 1
ATOM 2907 C C . HIS C 1 13 ? 19.338 60.685 -1.526 1.00 28.07 12 HIS C C 1
ATOM 2908 O O . HIS C 1 13 ? 19.056 59.610 -0.971 1.00 28.80 12 HIS C O 1
ATOM 2915 N N . PRO C 1 14 ? 20.593 61.175 -1.548 1.00 28.63 13 PRO C N 1
ATOM 2916 C CA . PRO C 1 14 ? 21.617 60.435 -0.803 1.00 29.66 13 PRO C CA 1
ATOM 2917 C C . PRO C 1 14 ? 21.310 60.260 0.685 1.00 30.65 13 PRO C C 1
ATOM 2918 O O . PRO C 1 14 ? 20.821 61.183 1.340 1.00 30.06 13 PRO C O 1
ATOM 2922 N N . ALA C 1 15 ? 21.617 59.063 1.183 1.00 30.38 14 ALA C N 1
ATOM 2923 C CA . ALA C 1 15 ? 21.383 58.642 2.571 1.00 29.61 14 ALA C CA 1
ATOM 2924 C C . ALA C 1 15 ? 19.934 58.279 2.888 1.00 28.02 14 ALA C C 1
ATOM 2925 O O 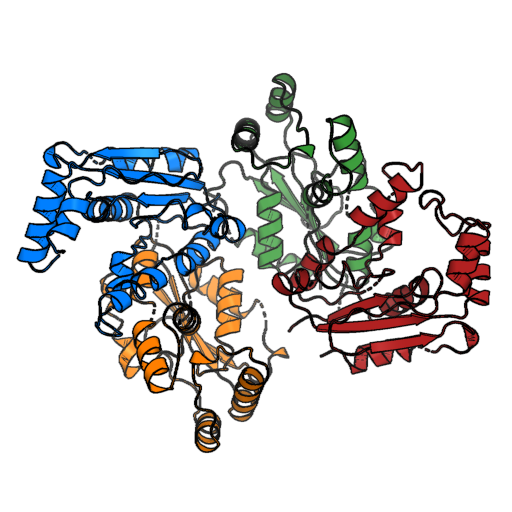. ALA C 1 15 ? 19.616 58.008 4.037 1.00 28.69 14 ALA C O 1
ATOM 2927 N N . THR C 1 16 ? 19.071 58.217 1.879 1.00 27.10 15 THR C N 1
ATOM 2928 C CA . THR C 1 16 ? 17.685 57.818 2.105 1.00 26.43 15 THR C CA 1
ATOM 2929 C C . THR C 1 16 ? 17.503 56.306 2.279 1.00 27.28 15 THR C C 1
ATOM 2930 O O . THR C 1 16 ? 16.391 55.852 2.520 1.00 27.70 15 THR C O 1
ATOM 2934 N N . GLY C 1 17 ? 18.583 55.540 2.132 1.00 27.05 16 GLY C N 1
ATOM 2935 C CA . GLY C 1 17 ? 18.532 54.078 2.262 1.00 26.32 16 GLY C CA 1
ATOM 2936 C C . GLY C 1 17 ? 18.366 53.302 0.969 1.00 26.67 16 GLY C C 1
ATOM 2937 O O . GLY C 1 17 ? 18.250 52.067 0.986 1.00 26.03 16 GLY C O 1
ATOM 2938 N N . LYS C 1 18 ? 18.371 54.000 -0.159 1.00 26.86 17 LYS C N 1
ATOM 2939 C CA . LYS C 1 18 ? 18.239 53.345 -1.462 1.00 27.35 17 LYS C CA 1
ATOM 2940 C C . LYS C 1 18 ? 19.310 52.266 -1.700 1.00 26.76 17 LYS C C 1
ATOM 2941 O O . LYS C 1 18 ? 19.054 51.279 -2.369 1.00 27.19 17 LYS C O 1
ATOM 2947 N N . THR C 1 19 ? 20.497 52.457 -1.144 1.00 27.34 18 THR C N 1
ATOM 2948 C CA . THR C 1 19 ? 21.580 51.505 -1.291 1.00 29.90 18 THR C CA 1
ATOM 2949 C C . THR C 1 19 ? 21.228 50.160 -0.659 1.00 29.62 18 THR C C 1
ATOM 2950 O O . THR C 1 19 ? 21.215 49.144 -1.342 1.00 30.57 18 THR C O 1
ATOM 2954 N N . THR C 1 20 ? 20.937 50.175 0.642 1.00 29.22 19 THR C N 1
ATOM 2955 C CA . THR C 1 20 ? 20.605 48.963 1.385 1.00 29.76 19 THR C CA 1
ATOM 2956 C C . THR C 1 20 ? 19.371 48.310 0.794 1.00 27.14 19 THR C C 1
ATOM 2957 O O . THR C 1 20 ? 19.307 47.104 0.631 1.00 28.77 19 THR C O 1
ATOM 2961 N N . LEU C 1 21 ? 18.384 49.133 0.480 1.00 26.18 20 LEU C N 1
ATOM 2962 C CA . LEU C 1 21 ? 17.129 48.654 -0.053 1.00 25.37 20 LEU C CA 1
ATOM 2963 C C . LEU C 1 21 ? 17.311 47.977 -1.404 1.00 23.73 20 LEU C C 1
ATOM 2964 O O . LEU C 1 21 ? 16.790 46.885 -1.614 1.00 24.00 20 LEU C O 1
ATOM 2969 N N . SER C 1 22 ? 18.075 48.599 -2.312 1.00 24.43 21 SER C N 1
ATOM 2970 C CA . SER C 1 22 ? 18.321 47.991 -3.627 1.00 25.20 21 SER C CA 1
ATOM 2971 C C . SER C 1 22 ? 19.090 46.675 -3.519 1.00 25.86 21 SER C C 1
ATOM 2972 O O . SER C 1 22 ? 18.825 45.738 -4.252 1.00 22.52 21 SER C O 1
ATOM 2975 N N . GLN C 1 23 ? 20.025 46.599 -2.582 1.00 26.46 22 GLN C N 1
ATOM 2976 C CA . GLN C 1 23 ? 20.787 45.374 -2.346 1.00 28.89 22 GLN C CA 1
ATOM 2977 C C . GLN C 1 23 ? 19.894 44.239 -1.803 1.00 25.93 22 GLN C C 1
ATOM 2978 O O . GLN C 1 23 ? 20.032 43.074 -2.200 1.00 25.72 22 GLN C O 1
ATOM 2984 N N . ALA C 1 24 ? 18.989 44.580 -0.892 1.00 24.94 23 ALA C N 1
ATOM 2985 C CA . ALA C 1 24 ? 18.020 43.623 -0.377 1.00 23.53 23 ALA C CA 1
ATOM 2986 C C . ALA C 1 24 ? 17.132 43.079 -1.501 1.00 25.16 23 ALA C C 1
ATOM 2987 O O . ALA C 1 24 ? 16.850 41.878 -1.546 1.00 24.39 23 ALA C O 1
ATOM 2989 N N . LEU C 1 25 ? 16.699 43.961 -2.402 1.00 25.68 24 LEU C N 1
ATOM 2990 C CA . LEU C 1 25 ? 15.882 43.561 -3.539 1.00 26.12 24 LEU C CA 1
ATOM 2991 C C . LEU C 1 25 ? 16.656 42.642 -4.458 1.00 25.96 24 LEU C C 1
ATOM 2992 O O . LEU C 1 25 ? 16.112 41.658 -4.940 1.00 27.76 24 LEU C O 1
ATOM 2997 N N . ALA C 1 26 ? 17.923 42.970 -4.698 1.00 26.81 25 ALA C N 1
ATOM 2998 C CA . ALA C 1 26 ? 18.757 42.195 -5.609 1.00 26.99 25 ALA C CA 1
ATOM 2999 C C . ALA C 1 26 ? 18.939 40.779 -5.094 1.00 27.15 25 ALA C C 1
ATOM 3000 O O . ALA C 1 26 ? 18.857 39.831 -5.846 1.00 28.07 25 ALA C O 1
ATOM 3002 N N . THR C 1 27 ? 19.185 40.664 -3.800 1.00 29.20 26 THR C N 1
ATOM 3003 C CA . THR C 1 27 ? 19.361 39.375 -3.141 1.00 30.15 26 THR C CA 1
ATOM 3004 C C . THR C 1 27 ? 18.055 38.589 -3.063 1.00 30.09 26 THR C C 1
ATOM 3005 O O . THR C 1 27 ? 18.028 37.387 -3.320 1.00 29.05 26 THR C O 1
ATOM 3009 N N . GLY C 1 28 ? 16.972 39.271 -2.712 1.00 28.29 27 GLY C N 1
ATOM 3010 C CA . GLY C 1 28 ? 15.681 38.615 -2.538 1.00 29.33 27 GLY C CA 1
ATOM 3011 C C . GLY C 1 28 ? 15.030 38.180 -3.839 1.00 29.35 27 GLY C C 1
ATOM 3012 O O . GLY C 1 28 ? 14.338 37.160 -3.878 1.00 28.90 27 GLY C O 1
ATOM 3013 N N . LEU C 1 29 ? 15.255 38.947 -4.901 1.00 26.93 28 LEU C N 1
ATOM 3014 C CA . LEU C 1 29 ? 14.668 38.673 -6.203 1.00 27.04 28 LEU C CA 1
ATOM 3015 C C . LEU C 1 29 ? 15.670 37.966 -7.111 1.00 27.85 28 LEU C C 1
ATOM 3016 O O . LEU C 1 29 ? 15.296 37.506 -8.183 1.00 28.83 28 LEU C O 1
ATOM 3021 N N . ARG C 1 30 ? 16.929 37.909 -6.671 1.00 28.64 29 ARG C N 1
ATOM 3022 C CA . ARG C 1 30 ? 18.041 37.313 -7.424 1.00 29.51 29 ARG C CA 1
ATOM 3023 C C . ARG C 1 30 ? 18.180 38.003 -8.793 1.00 29.89 29 ARG C C 1
ATOM 3024 O O . ARG C 1 30 ? 18.089 37.370 -9.853 1.00 28.44 29 ARG C O 1
ATOM 3032 N N . LEU C 1 31 ? 18.379 39.321 -8.747 1.00 27.47 30 LEU C N 1
ATOM 3033 C CA . LEU C 1 31 ? 18.470 40.137 -9.950 1.00 27.24 30 LEU C CA 1
ATOM 3034 C C . LEU C 1 31 ? 19.746 40.941 -9.944 1.00 25.30 30 LEU C C 1
ATOM 3035 O O . LEU C 1 31 ? 20.281 41.222 -8.886 1.00 25.23 30 LEU C O 1
ATOM 3040 N N . PRO C 1 32 ? 20.249 41.299 -11.134 1.00 26.81 31 PRO C N 1
ATOM 3041 C CA . PRO C 1 32 ? 21.432 42.133 -11.174 1.00 26.33 31 PRO C CA 1
ATOM 3042 C C . PRO C 1 32 ? 21.134 43.532 -10.644 1.00 26.95 31 PRO C C 1
ATOM 3043 O O . PRO C 1 32 ? 19.994 44.035 -10.752 1.00 27.20 31 PRO C O 1
ATOM 3047 N N . LEU C 1 33 ? 22.168 44.154 -10.099 1.00 25.79 32 LEU C N 1
ATOM 3048 C CA . LEU C 1 33 ? 22.062 45.458 -9.486 1.00 25.41 32 LEU C CA 1
ATOM 3049 C C . LEU C 1 33 ? 23.123 46.376 -10.087 1.00 26.40 32 LEU C C 1
ATOM 3050 O O . LEU C 1 33 ? 24.311 46.108 -9.991 1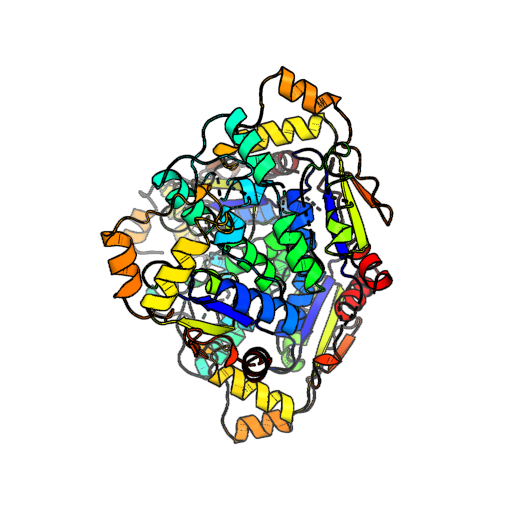.00 27.28 32 LEU C O 1
ATOM 3055 N N . LEU C 1 34 ? 22.661 47.445 -10.716 1.00 27.56 33 LEU C N 1
ATOM 3056 C CA . LEU C 1 34 ? 23.532 48.506 -11.226 1.00 28.31 33 LEU C CA 1
ATOM 3057 C C . LEU C 1 34 ? 23.355 49.738 -10.352 1.00 27.41 33 LEU C C 1
ATOM 3058 O O . LEU C 1 34 ? 22.288 50.314 -10.323 1.00 28.80 33 LEU C O 1
ATOM 3063 N N . SER C 1 35 ? 24.412 50.131 -9.653 1.00 26.60 34 SER C N 1
ATOM 3064 C CA . SER C 1 35 ? 24.386 51.282 -8.743 1.00 27.06 34 SER C CA 1
ATOM 3065 C C . SER C 1 35 ? 25.344 52.376 -9.215 1.00 27.31 34 SER C C 1
ATOM 3066 O O . SER C 1 35 ? 26.521 52.097 -9.476 1.00 28.17 34 SER C O 1
ATOM 3069 N N . LYS C 1 36 ? 24.860 53.611 -9.318 1.00 28.47 35 LYS C N 1
ATOM 3070 C CA . LYS C 1 36 ? 25.729 54.738 -9.726 1.00 28.85 35 LYS C CA 1
ATOM 3071 C C . LYS C 1 36 ? 26.964 54.825 -8.831 1.00 29.10 35 LYS C C 1
ATOM 3072 O O . LYS C 1 36 ? 28.097 54.853 -9.308 1.00 28.48 35 LYS C O 1
ATOM 3078 N N . ASP C 1 37 ? 26.759 54.843 -7.520 1.00 29.37 36 ASP C N 1
ATOM 3079 C CA . ASP C 1 37 ? 27.894 55.003 -6.620 1.00 30.17 36 ASP C CA 1
ATOM 3080 C C . ASP C 1 37 ? 28.898 53.839 -6.694 1.00 28.62 36 ASP C C 1
ATOM 3081 O O . ASP C 1 37 ? 30.111 54.048 -6.579 1.00 27.71 36 ASP C O 1
ATOM 3086 N N . ALA C 1 38 ? 28.408 52.620 -6.921 1.00 29.14 37 ALA C N 1
ATOM 3087 C CA . ALA C 1 38 ? 29.295 51.461 -7.056 1.00 29.27 37 ALA C CA 1
ATOM 3088 C C . ALA C 1 38 ? 30.194 51.631 -8.289 1.00 28.17 37 ALA C C 1
ATOM 3089 O O . ALA C 1 38 ? 31.396 51.342 -8.240 1.00 28.24 37 ALA C O 1
ATOM 3091 N N . PHE C 1 39 ? 29.596 52.092 -9.390 1.00 28.99 38 PHE C N 1
ATOM 3092 C CA . PHE C 1 39 ? 30.324 52.360 -10.638 1.00 27.72 38 PHE C CA 1
ATOM 3093 C C . PHE C 1 39 ? 31.341 53.472 -10.388 1.00 26.88 38 PHE C C 1
ATOM 3094 O O . PHE C 1 39 ? 32.497 53.358 -10.788 1.00 28.31 38 PHE C O 1
ATOM 3102 N N . LYS C 1 40 ? 30.930 54.525 -9.675 1.00 27.14 39 LYS C N 1
ATOM 3103 C CA . LYS C 1 40 ? 31.849 55.623 -9.358 1.00 26.61 39 LYS C CA 1
ATOM 3104 C C . LYS C 1 40 ? 33.100 55.114 -8.643 1.00 27.31 39 LYS C C 1
ATOM 3105 O O . LYS C 1 40 ? 34.213 55.506 -8.973 1.00 28.92 39 LYS C O 1
ATOM 3111 N N . GLU C 1 41 ? 32.907 54.239 -7.661 1.00 27.54 40 GLU C N 1
ATOM 3112 C CA . GLU C 1 41 ? 34.018 53.679 -6.893 1.00 27.16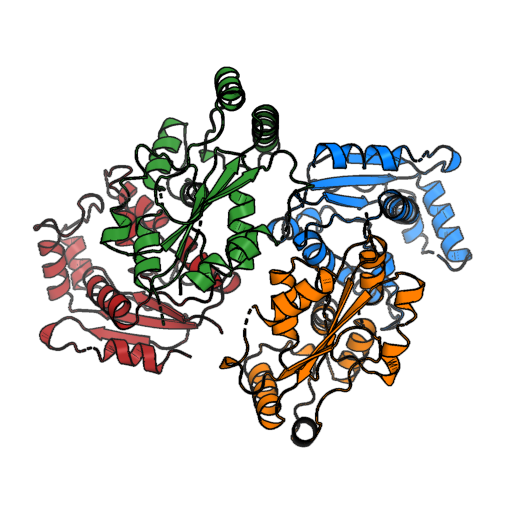 40 GLU C CA 1
ATOM 3113 C C . GLU C 1 41 ? 34.983 52.872 -7.742 1.00 27.47 40 GLU C C 1
ATOM 3114 O O . GLU C 1 41 ? 36.180 52.982 -7.572 1.00 29.42 40 GLU C O 1
ATOM 3120 N N . VAL C 1 42 ? 34.475 52.108 -8.700 1.00 25.70 41 VAL C N 1
ATOM 3121 C CA . VAL C 1 42 ? 35.352 51.391 -9.605 1.00 27.78 41 VAL C CA 1
ATOM 3122 C C . VAL C 1 42 ? 36.197 52.383 -10.401 1.00 28.82 41 VAL C C 1
ATOM 3123 O O . VAL C 1 42 ? 37.397 52.186 -10.577 1.00 29.39 41 VAL C O 1
ATOM 3135 N N . PHE C 1 44 ? 36.998 55.572 -9.579 1.00 28.09 43 PHE C N 1
ATOM 3136 C CA . PHE C 1 44 ? 37.994 56.205 -8.707 1.00 30.92 43 PHE C CA 1
ATOM 3137 C C . PHE C 1 44 ? 39.212 55.298 -8.492 1.00 30.48 43 PHE C C 1
ATOM 3138 O O . PHE C 1 44 ? 40.356 55.748 -8.556 1.00 29.63 43 PHE C O 1
ATOM 3146 N N . ASP C 1 45 ? 38.974 54.014 -8.252 1.00 31.38 44 ASP C N 1
ATOM 3147 C CA . ASP C 1 45 ? 40.091 53.092 -8.042 1.00 32.29 44 ASP C CA 1
ATOM 3148 C C . ASP C 1 45 ? 40.953 52.941 -9.288 1.00 33.81 44 ASP C C 1
ATOM 3149 O O . ASP C 1 45 ? 42.164 52.777 -9.178 1.00 34.54 44 ASP C O 1
ATOM 3154 N N . GLY C 1 46 ? 40.337 53.022 -10.467 1.00 32.26 45 GLY C N 1
ATOM 3155 C CA . GLY C 1 46 ? 41.064 52.877 -11.715 1.00 31.02 45 GLY C CA 1
ATOM 3156 C C . GLY C 1 46 ? 41.660 54.156 -12.278 1.00 30.76 45 GLY C C 1
ATOM 3157 O O . GLY C 1 46 ? 42.744 54.135 -12.851 1.00 29.46 45 GLY C O 1
ATOM 3158 N N . LEU C 1 47 ? 40.950 55.273 -12.125 1.00 29.11 46 LEU C N 1
ATOM 3159 C CA . LEU C 1 47 ? 41.360 56.538 -12.724 1.00 30.12 46 LEU C CA 1
ATOM 3160 C C . LEU C 1 47 ? 41.986 57.537 -11.751 1.00 30.35 46 LEU C C 1
ATOM 3161 O O . LEU C 1 47 ? 42.649 58.492 -12.177 1.00 32.57 46 LEU C O 1
ATOM 3166 N N . GLY C 1 48 ? 41.771 57.310 -10.462 1.00 31.39 47 GLY C N 1
ATOM 3167 C CA . GLY C 1 48 ? 42.236 58.205 -9.409 1.00 31.00 47 GLY C CA 1
ATOM 3168 C C . GLY C 1 48 ? 41.063 59.043 -8.941 1.00 31.47 47 GLY C C 1
ATOM 3169 O O . GLY C 1 48 ? 40.001 59.014 -9.556 1.00 31.47 47 GLY C O 1
ATOM 3170 N N . TRP C 1 49 ? 41.235 59.754 -7.833 1.00 30.89 48 TRP C N 1
ATOM 3171 C CA . TRP C 1 49 ? 40.217 60.678 -7.346 1.00 31.66 48 TRP C CA 1
ATOM 3172 C C . TRP C 1 49 ? 40.915 61.966 -6.948 1.00 33.32 48 TRP C C 1
ATOM 3173 O O . TRP C 1 49 ? 42.141 62.000 -6.859 1.00 32.41 48 TRP C O 1
ATOM 3184 N N . SER C 1 50 ? 40.127 63.012 -6.722 1.00 33.65 49 SER C N 1
ATOM 3185 C CA . SER C 1 50 ? 40.655 64.338 -6.452 1.00 35.49 49 SER C CA 1
ATOM 3186 C C . SER C 1 50 ? 39.689 65.194 -5.637 1.00 34.77 49 SER C C 1
ATOM 3187 O O . SER C 1 50 ? 39.732 65.192 -4.404 1.00 34.53 49 SER C O 1
ATOM 3190 N N . ASP C 1 51 ? 38.820 65.919 -6.337 1.00 33.57 50 ASP C N 1
ATOM 3191 C CA . ASP C 1 51 ? 37.935 66.884 -5.717 1.00 33.68 50 ASP C CA 1
ATOM 3192 C C . ASP C 1 51 ? 36.486 66.647 -6.139 1.00 33.14 50 ASP C C 1
ATOM 3193 O O . ASP C 1 51 ? 36.184 65.663 -6.828 1.00 30.91 50 ASP C O 1
ATOM 3198 N N . ARG C 1 52 ? 35.595 67.535 -5.700 1.00 32.78 51 ARG C N 1
ATOM 3199 C CA . ARG C 1 52 ? 34.169 67.439 -6.016 1.00 33.43 51 ARG C CA 1
ATOM 3200 C C . ARG C 1 52 ? 33.894 67.528 -7.523 1.00 32.29 51 ARG C C 1
ATOM 3201 O O . ARG C 1 52 ? 33.004 66.849 -8.022 1.00 32.95 51 ARG C O 1
ATOM 3203 N N . GLU C 1 53 ? 34.654 68.361 -8.235 1.00 32.67 52 GLU C N 1
ATOM 3204 C CA . GLU C 1 53 ? 34.485 68.517 -9.679 1.00 31.67 52 GLU C CA 1
ATOM 3205 C C . GLU C 1 53 ? 34.724 67.184 -10.383 1.00 29.90 52 GLU C C 1
ATOM 3206 O O . GLU C 1 53 ? 33.954 66.773 -11.247 1.00 30.28 52 GLU C O 1
ATOM 3212 N N . TRP C 1 54 ? 35.813 66.519 -10.026 1.00 29.08 53 TRP C N 1
ATOM 3213 C CA . TRP C 1 54 ? 36.117 65.222 -10.599 1.00 27.67 53 TRP C CA 1
ATOM 3214 C C . TRP C 1 54 ? 35.029 64.224 -10.241 1.00 28.49 53 TRP C C 1
ATOM 3215 O O . TRP C 1 54 ? 34.609 63.438 -11.094 1.00 27.84 53 TRP C O 1
ATOM 3226 N N . SER C 1 55 ? 34.568 64.263 -8.987 1.00 27.90 54 SER C N 1
ATOM 3227 C CA . SER C 1 55 ? 33.522 63.352 -8.519 1.00 27.79 54 SER C CA 1
ATOM 3228 C C . SER C 1 55 ? 32.240 63.516 -9.334 1.00 28.43 54 SER C C 1
ATOM 3229 O O . SER C 1 55 ? 31.578 62.525 -9.659 1.00 26.74 54 SER C O 1
ATOM 3232 N N . ARG C 1 56 ? 31.898 64.767 -9.650 1.00 28.52 55 ARG C N 1
ATOM 3233 C CA . ARG C 1 56 ? 30.744 65.084 -10.495 1.00 31.44 55 ARG C CA 1
ATOM 3234 C C . ARG C 1 56 ? 30.896 64.500 -11.897 1.00 29.63 55 ARG C C 1
ATOM 3235 O O . ARG C 1 56 ? 29.963 63.881 -12.429 1.00 29.60 55 ARG C O 1
ATOM 3243 N N . ARG C 1 57 ? 32.060 64.720 -12.503 1.00 28.14 56 ARG C N 1
ATOM 3244 C CA . ARG C 1 57 ? 32.327 64.200 -13.848 1.00 29.09 56 ARG C CA 1
ATOM 3245 C C . ARG C 1 57 ? 32.227 62.674 -13.875 1.00 27.78 56 ARG C C 1
ATOM 3246 O O . ARG C 1 57 ? 31.605 62.090 -14.763 1.00 27.38 56 ARG C O 1
ATOM 3254 N N . VAL C 1 58 ? 32.839 62.043 -12.881 1.00 26.04 57 VAL C N 1
ATOM 3255 C CA . VAL C 1 58 ? 32.826 60.593 -12.733 1.00 25.01 57 VAL C CA 1
ATOM 3256 C C . VAL C 1 58 ? 31.400 60.084 -12.548 1.00 23.85 57 VAL C C 1
ATOM 3257 O O . VAL C 1 58 ? 31.018 59.060 -13.125 1.00 24.82 57 VAL C O 1
ATOM 3261 N N . GLY C 1 59 ? 30.618 60.818 -11.753 1.00 26.09 58 GLY C N 1
ATOM 3262 C CA . GLY C 1 59 ? 29.204 60.504 -11.544 1.00 27.86 58 GLY C CA 1
ATOM 3263 C C . GLY C 1 59 ? 28.386 60.551 -12.825 1.00 27.33 58 GLY C C 1
ATOM 3264 O O . GLY C 1 59 ? 27.566 59.670 -13.074 1.00 29.31 58 GLY C O 1
ATOM 3265 N N . ALA C 1 60 ? 28.594 61.585 -13.632 1.00 26.25 59 ALA C N 1
ATOM 3266 C CA . ALA C 1 60 ? 27.896 61.710 -14.925 1.00 28.21 59 ALA C CA 1
ATOM 3267 C C . ALA C 1 60 ? 28.262 60.554 -15.854 1.00 29.06 59 ALA C C 1
ATOM 3268 O O . ALA C 1 60 ? 27.406 59.996 -16.552 1.00 31.63 59 ALA C O 1
ATOM 3270 N N . THR C 1 61 ? 29.540 60.189 -15.854 1.00 28.54 60 THR C N 1
ATOM 3271 C CA . THR C 1 61 ? 30.006 59.065 -16.643 1.00 27.40 60 THR C CA 1
ATOM 3272 C C . THR C 1 61 ? 29.442 57.746 -16.088 1.00 27.21 60 THR C C 1
ATOM 3273 O O . THR C 1 61 ? 29.052 56.863 -16.856 1.00 29.17 60 THR C O 1
ATOM 3277 N N . ALA C 1 62 ? 29.369 57.616 -14.761 1.00 26.71 61 ALA C N 1
ATOM 3278 C CA . ALA C 1 62 ? 28.807 56.413 -14.140 1.00 26.05 61 ALA C CA 1
ATOM 3279 C C . ALA C 1 62 ? 27.366 56.205 -14.576 1.00 25.88 61 ALA C C 1
ATOM 3280 O O . ALA C 1 62 ? 26.961 55.087 -14.843 1.00 27.29 61 ALA C O 1
ATOM 3282 N N A ILE C 1 63 ? 26.564 57.261 -14.553 0.50 27.30 62 ILE C N 1
ATOM 3283 N N B ILE C 1 63 ? 26.636 57.305 -14.719 0.50 24.94 62 ILE C N 1
ATOM 3284 C CA A ILE C 1 63 ? 25.158 57.130 -14.918 0.50 29.63 62 ILE C CA 1
ATOM 3285 C CA B ILE C 1 63 ? 25.272 57.269 -15.227 0.50 25.39 62 ILE C CA 1
ATOM 3286 C C A ILE C 1 63 ? 25.108 56.605 -16.337 0.50 29.38 62 ILE C C 1
ATOM 3287 C C B ILE C 1 63 ? 25.190 56.757 -16.673 0.50 23.68 62 ILE C C 1
ATOM 3288 O O A ILE C 1 63 ? 24.311 55.733 -16.680 0.50 30.68 62 ILE C O 1
ATOM 3289 O O B ILE C 1 63 ? 24.349 55.913 -16.971 0.50 23.88 62 ILE C O 1
ATOM 3330 N N . LEU C 1 66 ? 25.620 53.096 -16.495 1.00 29.68 65 LEU C N 1
ATOM 3331 C CA . LEU C 1 66 ? 24.394 52.431 -16.027 1.00 30.04 65 LEU C CA 1
ATOM 3332 C C . LEU C 1 66 ? 23.420 52.159 -17.175 1.00 28.98 65 LEU C C 1
ATOM 3333 O O . LEU C 1 66 ? 22.895 51.044 -17.302 1.00 27.71 65 LEU C O 1
ATOM 3338 N N . TYR C 1 67 ? 23.190 53.171 -18.012 1.00 27.39 66 TYR C N 1
ATOM 3339 C CA . TYR C 1 67 ? 22.295 53.023 -19.161 1.00 27.23 66 TYR C CA 1
ATOM 3340 C C . TYR C 1 67 ? 22.868 52.089 -20.232 1.00 26.00 66 TYR C C 1
ATOM 3341 O O . TYR C 1 67 ? 22.124 51.340 -20.859 1.00 26.89 66 TYR C O 1
ATOM 3350 N N . HIS C 1 68 ? 24.186 52.127 -20.411 1.00 26.41 67 HIS C N 1
ATOM 3351 C CA . HIS C 1 68 ? 24.854 51.228 -21.342 1.00 25.15 67 HIS C CA 1
ATOM 3352 C C . HIS C 1 68 ? 24.639 49.784 -20.928 1.00 27.97 67 HIS C C 1
ATOM 3353 O O . HIS C 1 68 ? 24.222 48.941 -21.732 1.00 29.21 67 HIS C O 1
ATOM 3360 N N . THR C 1 69 ? 24.960 49.494 -19.673 1.00 26.00 68 THR C N 1
ATOM 3361 C CA . THR C 1 69 ? 24.864 48.144 -19.152 1.00 29.65 68 THR C CA 1
ATOM 3362 C C . THR C 1 69 ? 23.426 47.668 -19.054 1.00 29.11 68 THR C C 1
ATOM 3363 O O . THR C 1 69 ? 23.133 46.508 -19.342 1.00 27.64 68 THR C O 1
ATOM 3367 N N . ALA C 1 70 ? 22.535 48.554 -18.632 1.00 27.16 69 ALA C N 1
ATOM 3368 C CA . ALA C 1 70 ? 21.116 48.219 -18.567 1.00 28.12 69 ALA C CA 1
ATOM 3369 C C . ALA C 1 70 ? 20.578 47.791 -19.924 1.00 27.82 69 ALA C C 1
ATOM 3370 O O . ALA C 1 70 ? 19.832 46.826 -20.005 1.00 26.84 69 ALA C O 1
ATOM 3372 N N . ALA C 1 71 ? 20.993 48.464 -21.002 1.00 27.82 70 ALA C N 1
ATOM 3373 C CA . ALA C 1 71 ? 20.507 48.130 -22.339 1.00 28.01 70 ALA C CA 1
ATOM 3374 C C . ALA C 1 71 ? 20.803 46.684 -22.738 1.00 28.20 70 ALA C C 1
ATOM 3375 O O . ALA C 1 71 ? 19.936 45.987 -23.272 1.00 26.80 70 ALA C O 1
ATOM 3377 N N . THR C 1 72 ? 22.019 46.229 -22.479 1.00 26.37 71 THR C N 1
ATOM 3378 C CA . THR C 1 72 ? 22.394 44.874 -22.890 1.00 26.69 71 THR C CA 1
ATOM 3379 C C . THR C 1 72 ? 21.727 43.806 -22.030 1.00 25.96 71 THR C C 1
ATOM 3380 O O . THR C 1 72 ? 21.371 42.743 -22.521 1.00 28.21 71 THR C O 1
ATOM 3384 N N . ILE C 1 73 ? 21.489 44.116 -20.761 1.00 26.56 72 ILE C N 1
ATOM 3385 C CA . ILE C 1 73 ? 20.844 43.171 -19.868 1.00 25.69 72 ILE C CA 1
ATOM 3386 C C . ILE C 1 73 ? 19.388 43.055 -20.282 1.00 23.61 72 ILE C C 1
ATOM 3387 O O . ILE C 1 73 ? 18.874 41.960 -20.474 1.00 24.56 72 ILE C O 1
ATOM 3392 N N . LEU C 1 74 ? 18.736 44.196 -20.462 1.00 23.79 73 LEU C N 1
ATOM 3393 C CA . LEU C 1 74 ? 17.335 44.215 -20.882 1.00 22.85 73 LEU C CA 1
ATOM 3394 C C . LEU C 1 74 ? 17.123 43.579 -22.257 1.00 24.58 73 LEU C C 1
ATOM 3395 O O . LEU C 1 74 ? 16.145 42.865 -22.477 1.00 26.94 73 LEU C O 1
ATOM 3400 N N . GLN C 1 75 ? 18.053 43.816 -23.180 1.00 27.04 74 GLN C N 1
ATOM 3401 C CA . GLN C 1 75 ? 17.977 43.227 -24.511 1.00 28.04 74 GLN C CA 1
ATOM 3402 C C . GLN C 1 75 ? 18.002 41.689 -24.454 1.00 29.14 74 GLN C C 1
ATOM 3403 O O . GLN C 1 75 ? 17.415 41.027 -25.309 1.00 30.74 74 GLN C O 1
ATOM 3409 N N . SER C 1 76 ? 18.654 41.122 -23.438 1.00 28.70 75 SER C N 1
ATOM 3410 C CA . SER C 1 76 ? 18.688 39.668 -23.262 1.00 28.50 75 SER C CA 1
ATOM 3411 C C . SER C 1 76 ? 17.397 39.096 -22.625 1.00 28.50 75 SER C C 1
ATOM 3412 O O . SER C 1 76 ? 17.258 37.885 -22.449 1.00 26.29 75 SER C O 1
ATOM 3415 N N . GLY C 1 77 ? 16.446 39.965 -22.295 1.00 28.02 76 GLY C N 1
ATOM 3416 C CA . GLY C 1 77 ? 15.187 39.536 -21.706 1.00 27.92 76 GLY C CA 1
ATOM 3417 C C . GLY C 1 77 ? 15.226 39.441 -20.197 1.00 27.81 76 GLY C C 1
ATOM 3418 O O . GLY C 1 77 ? 14.248 38.994 -19.570 1.00 27.05 76 GLY C O 1
ATOM 3419 N N . GLN C 1 78 ? 16.327 39.902 -19.609 1.00 27.98 77 GLN C N 1
ATOM 3420 C CA . GLN C 1 78 ? 16.536 39.831 -18.166 1.00 29.18 77 GLN C CA 1
ATOM 3421 C C . GLN C 1 78 ? 16.156 41.116 -17.423 1.00 28.38 77 GLN C C 1
ATOM 3422 O O . GLN C 1 78 ? 16.532 42.229 -17.817 1.00 28.64 77 GLN C O 1
ATOM 3428 N N . SER C 1 79 ? 15.446 40.940 -16.317 1.00 28.08 78 SER C N 1
ATOM 3429 C CA . SER C 1 79 ? 15.059 42.052 -15.453 1.00 25.97 78 SER C CA 1
ATOM 3430 C C . SER C 1 79 ? 16.264 42.496 -14.615 1.00 26.21 78 SER C C 1
ATOM 3431 O O . SER C 1 79 ? 17.176 41.710 -14.354 1.00 28.41 78 SER C O 1
ATOM 3434 N N . LEU C 1 80 ? 16.285 43.762 -14.208 1.00 27.54 79 LEU C N 1
ATOM 3435 C CA . LEU C 1 80 ? 17.390 44.285 -13.404 1.00 28.25 79 LEU C CA 1
ATOM 3436 C C . LEU C 1 80 ? 16.929 45.455 -12.521 1.00 27.18 79 LEU C C 1
ATOM 3437 O O . LEU C 1 80 ? 15.816 45.987 -12.676 1.00 26.83 79 LEU C O 1
ATOM 3442 N N . ILE C 1 81 ? 17.802 45.811 -11.580 1.00 27.97 80 ILE C N 1
ATOM 3443 C CA . ILE C 1 81 ? 17.595 46.922 -10.666 1.00 27.43 80 ILE C CA 1
ATOM 3444 C C . ILE C 1 81 ? 18.658 47.975 -10.940 1.00 28.24 80 ILE C C 1
ATOM 3445 O O . ILE C 1 81 ? 19.840 47.646 -11.064 1.00 26.18 80 ILE C O 1
ATOM 3458 N N . GLU C 1 83 ? 19.948 51.693 -9.340 1.00 28.07 82 GLU C N 1
ATOM 3459 C CA . GLU C 1 83 ? 19.872 52.554 -8.170 1.00 27.18 82 GLU C CA 1
ATOM 3460 C C . GLU C 1 83 ? 20.735 53.798 -8.372 1.00 26.89 82 GLU C C 1
ATOM 3461 O O . GLU C 1 83 ? 21.921 53.710 -8.704 1.00 27.14 82 GLU C O 1
ATOM 3467 N N . SER C 1 84 ? 20.104 54.952 -8.185 1.00 27.91 83 SER C N 1
ATOM 3468 C CA . SER C 1 84 ? 20.770 56.253 -8.236 1.00 28.01 83 SER C CA 1
ATOM 3469 C C . SER C 1 84 ? 19.823 57.295 -7.657 1.00 28.74 83 SER C C 1
ATOM 3470 O O . SER C 1 84 ? 18.650 57.004 -7.406 1.00 27.25 83 SER C O 1
ATOM 3473 N N . ASN C 1 85 ? 20.333 58.513 -7.455 1.00 28.17 84 ASN C N 1
ATOM 3474 C CA . ASN C 1 85 ? 19.487 59.658 -7.136 1.00 28.10 84 ASN C CA 1
ATOM 3475 C C . ASN C 1 85 ? 19.156 60.319 -8.475 1.00 28.53 84 ASN C C 1
ATOM 3476 O O . ASN C 1 85 ? 19.719 61.352 -8.835 1.00 29.54 84 ASN C O 1
ATOM 3481 N N . PHE C 1 86 ? 18.236 59.680 -9.194 1.00 27.54 85 PHE C N 1
ATOM 3482 C CA . PHE C 1 86 ? 17.856 60.056 -10.542 1.00 27.86 85 PHE C CA 1
ATOM 3483 C C . PHE C 1 86 ? 17.218 61.428 -10.606 1.00 28.10 85 PHE C C 1
ATOM 3484 O O . PHE C 1 86 ? 16.500 61.839 -9.699 1.00 26.12 85 PHE C O 1
ATOM 3492 N N . ARG C 1 87 ? 17.479 62.121 -11.711 1.00 28.82 86 ARG C N 1
ATOM 3493 C CA . ARG C 1 87 ? 17.024 63.495 -11.893 1.00 29.30 86 ARG C CA 1
ATOM 3494 C C . ARG C 1 87 ? 15.959 63.519 -12.962 1.00 30.30 86 ARG C C 1
ATOM 3495 O O . ARG C 1 87 ? 16.233 63.109 -14.086 1.00 31.45 86 ARG C O 1
ATOM 3503 N N . VAL C 1 88 ? 14.755 63.986 -12.614 1.00 30.40 87 VAL C N 1
ATOM 3504 C CA . VAL C 1 88 ? 13.652 64.081 -13.582 1.00 33.11 87 VAL C CA 1
ATOM 3505 C C . VAL C 1 88 ? 14.058 64.823 -14.868 1.00 32.33 87 VAL C C 1
ATOM 3506 O O . VAL C 1 88 ? 13.765 64.357 -15.981 1.00 32.48 87 VAL C O 1
ATOM 3510 N N . ASP C 1 89 ? 14.763 65.942 -14.713 1.00 31.97 88 ASP C N 1
ATOM 3511 C CA . ASP C 1 89 ? 15.112 66.804 -15.850 1.00 33.67 88 ASP C CA 1
ATOM 3512 C C . ASP C 1 89 ? 16.115 66.204 -16.855 1.00 32.04 88 ASP C C 1
ATOM 3513 O O . ASP C 1 89 ? 16.204 66.678 -17.989 1.00 31.59 88 ASP C O 1
ATOM 3518 N N . LEU C 1 90 ? 16.856 65.175 -16.445 1.00 32.62 89 LEU C N 1
ATOM 3519 C CA . LEU C 1 90 ? 17.766 64.454 -17.356 1.00 31.67 89 LEU C CA 1
ATOM 3520 C C . LEU C 1 90 ? 17.375 62.998 -17.605 1.00 29.76 89 LEU C C 1
ATOM 3521 O O . LEU C 1 90 ? 17.502 62.489 -18.722 1.00 28.10 89 LEU C O 1
ATOM 3526 N N . ASP C 1 91 ? 16.897 62.323 -16.571 1.00 30.23 90 ASP C N 1
ATOM 3527 C CA . ASP C 1 91 ? 16.668 60.887 -16.642 1.00 29.17 90 ASP C CA 1
ATOM 3528 C C . ASP C 1 91 ? 15.335 60.468 -17.253 1.00 30.46 90 ASP C C 1
ATOM 3529 O O . ASP C 1 91 ? 15.162 59.318 -17.648 1.00 31.24 90 ASP C O 1
ATOM 3534 N N . THR C 1 92 ? 14.398 61.392 -17.363 1.00 32.56 91 THR C N 1
ATOM 3535 C CA . THR C 1 92 ? 13.150 61.093 -18.044 1.00 31.98 91 THR C CA 1
ATOM 3536 C C . THR C 1 92 ? 13.459 60.724 -19.503 1.00 32.53 91 THR C C 1
ATOM 3537 O O . THR C 1 92 ? 13.041 59.672 -19.988 1.00 29.44 91 THR C O 1
ATOM 3541 N N . GLU C 1 93 ? 14.232 61.564 -20.184 1.00 32.25 92 GLU C N 1
ATOM 3542 C CA . GLU C 1 93 ? 14.582 61.302 -21.583 1.00 32.34 92 GLU C CA 1
ATOM 3543 C C . GLU C 1 93 ? 15.514 60.101 -21.777 1.00 31.59 92 GLU C C 1
ATOM 3544 O O . GLU C 1 93 ? 15.388 59.359 -22.761 1.00 32.40 92 GLU C O 1
ATOM 3550 N N . ARG C 1 94 ? 16.457 59.918 -20.856 1.00 30.76 93 ARG C N 1
ATOM 3551 C CA . ARG C 1 94 ? 17.376 58.784 -20.922 1.00 29.97 93 ARG C CA 1
ATOM 3552 C C . ARG C 1 94 ? 16.646 57.442 -20.798 1.00 28.79 93 ARG C C 1
ATOM 3553 O O . ARG C 1 94 ? 17.046 56.448 -21.408 1.00 29.16 93 ARG C O 1
ATOM 3569 N N . GLN C 1 96 ? 13.420 57.075 -21.589 1.00 29.00 95 GLN C N 1
ATOM 3570 C CA . GLN C 1 96 ? 12.685 56.985 -22.837 1.00 30.10 95 GLN C CA 1
ATOM 3571 C C . GLN C 1 96 ? 13.587 56.429 -23.926 1.00 28.64 95 GLN C C 1
ATOM 3572 O O . GLN C 1 96 ? 13.191 55.535 -24.660 1.00 32.61 95 GLN C O 1
ATOM 3578 N N . ASN C 1 97 ? 14.806 56.946 -24.018 1.00 29.35 96 ASN C N 1
ATOM 3579 C CA . ASN C 1 97 ? 15.753 56.474 -25.029 1.00 29.11 96 ASN C CA 1
ATOM 3580 C C . ASN C 1 97 ? 16.145 55.024 -24.819 1.00 29.47 96 ASN C C 1
ATOM 3581 O O . ASN C 1 97 ? 16.313 54.275 -25.780 1.00 30.04 96 ASN C O 1
ATOM 3586 N N . LEU C 1 98 ? 16.301 54.641 -23.563 1.00 28.22 97 LEU C N 1
ATOM 3587 C CA . LEU C 1 98 ? 16.581 53.252 -23.210 1.00 29.77 97 LEU C CA 1
ATOM 3588 C C . LEU C 1 98 ? 15.435 52.354 -23.662 1.00 29.39 97 LEU C C 1
ATOM 3589 O O . LEU C 1 98 ? 15.654 51.297 -24.252 1.00 27.37 97 LEU C O 1
ATOM 3594 N N . HIS C 1 99 ? 14.210 52.766 -23.364 1.00 30.06 98 HIS C N 1
ATOM 3595 C CA . HIS C 1 99 ? 13.041 51.984 -23.736 1.00 31.38 98 HIS C CA 1
ATOM 3596 C C . HIS C 1 99 ? 12.990 51.725 -25.246 1.00 33.28 98 HIS C C 1
ATOM 3597 O O . HIS C 1 99 ? 12.606 50.643 -25.676 1.00 33.06 98 HIS C O 1
ATOM 3604 N N . THR C 1 100 ? 13.414 52.703 -26.040 1.00 34.47 99 THR C N 1
ATOM 3605 C CA . THR C 1 100 ? 13.440 52.564 -27.495 1.00 34.30 99 THR C CA 1
ATOM 3606 C C . THR C 1 100 ? 14.338 51.427 -27.971 1.00 34.47 99 THR C C 1
ATOM 3607 O O . THR C 1 100 ? 13.954 50.666 -28.861 1.00 36.56 99 THR C O 1
ATOM 3611 N N . ILE C 1 101 ? 15.534 51.322 -27.403 1.00 33.24 100 ILE C N 1
ATOM 3612 C CA . ILE C 1 101 ? 16.461 50.255 -27.785 1.00 33.52 100 ILE C CA 1
ATOM 3613 C C . ILE C 1 101 ? 16.338 48.970 -26.950 1.00 32.15 100 ILE C C 1
ATOM 3614 O O . ILE C 1 101 ? 16.870 47.930 -27.340 1.00 32.46 100 ILE C O 1
ATOM 3619 N N . ALA C 1 102 ? 15.658 49.047 -25.807 1.00 30.50 101 ALA C N 1
ATOM 3620 C CA . ALA C 1 102 ? 15.557 47.914 -24.892 1.00 31.30 101 ALA C CA 1
ATOM 3621 C C . ALA C 1 102 ? 14.269 48.028 -24.077 1.00 30.62 101 ALA C C 1
ATOM 3622 O O . ALA C 1 102 ? 14.278 48.426 -22.913 1.00 31.19 101 ALA C O 1
ATOM 3624 N N . PRO C 1 103 ? 13.141 47.664 -24.693 1.00 32.31 102 PRO C N 1
ATOM 3625 C CA . PRO C 1 103 ? 11.882 47.830 -23.984 1.00 32.32 102 PRO C CA 1
ATOM 3626 C C . PRO C 1 103 ? 11.882 47.158 -22.618 1.00 31.59 102 PRO C C 1
ATOM 3627 O O . PRO C 1 103 ? 12.479 46.089 -22.437 1.00 32.04 102 PRO C O 1
ATOM 3631 N N . PHE C 1 104 ? 11.212 47.806 -21.670 1.00 31.16 103 PHE C N 1
ATOM 3632 C CA . PHE C 1 104 ? 11.102 47.327 -20.307 1.00 28.71 103 PHE C CA 1
ATOM 3633 C C . PHE C 1 104 ? 9.776 47.759 -19.729 1.00 27.55 103 PHE C C 1
ATOM 3634 O O . PHE C 1 104 ? 9.091 48.618 -20.282 1.00 26.58 103 PHE C O 1
ATOM 3642 N N . THR C 1 105 ? 9.450 47.166 -18.595 1.00 25.10 104 THR C N 1
ATOM 3643 C CA . THR C 1 105 ? 8.257 47.500 -17.832 1.00 27.76 104 THR C CA 1
ATOM 3644 C C . THR C 1 105 ? 8.746 48.078 -16.516 1.00 27.71 104 THR C C 1
ATOM 3645 O O . THR C 1 105 ? 9.356 47.375 -15.722 1.00 28.78 104 THR C O 1
ATOM 3649 N N . PRO C 1 106 ? 8.492 49.368 -16.277 1.00 30.07 105 PRO C N 1
ATOM 3650 C CA . PRO C 1 106 ? 9.084 49.980 -15.100 1.00 28.74 105 PRO C CA 1
ATOM 3651 C C . PRO C 1 106 ? 8.360 49.681 -13.792 1.00 29.08 105 PRO C C 1
ATOM 3652 O O . PRO C 1 106 ? 7.136 49.583 -13.760 1.00 28.84 105 PRO C O 1
ATOM 3656 N N . ILE C 1 107 ? 9.138 49.506 -12.731 1.00 28.41 106 ILE C N 1
ATOM 3657 C CA . ILE C 1 107 ? 8.621 49.382 -11.368 1.00 28.87 106 ILE C CA 1
ATOM 3658 C C . ILE C 1 107 ? 9.511 50.319 -10.561 1.00 28.70 106 ILE C C 1
ATOM 3659 O O . ILE C 1 107 ? 10.732 50.154 -10.527 1.00 30.02 106 ILE C O 1
ATOM 3664 N N . GLN C 1 108 ? 8.909 51.308 -9.912 1.00 29.88 107 GLN C N 1
ATOM 3665 C CA . GLN C 1 108 ? 9.697 52.313 -9.236 1.00 29.17 107 GLN C CA 1
ATOM 3666 C C . GLN C 1 108 ? 9.513 52.292 -7.733 1.00 28.81 107 GLN C C 1
ATOM 3667 O O . GLN C 1 108 ? 8.389 52.207 -7.241 1.00 27.33 107 GLN C O 1
ATOM 3673 N N . ILE C 1 109 ? 10.636 52.387 -7.029 1.00 27.57 108 ILE C N 1
ATOM 3674 C CA . ILE C 1 109 ? 10.669 52.497 -5.582 1.00 27.78 108 ILE C CA 1
ATOM 3675 C C . ILE C 1 109 ? 11.410 53.784 -5.214 1.00 28.32 108 ILE C C 1
ATOM 3676 O O . ILE C 1 109 ? 12.575 53.945 -5.563 1.00 30.32 108 ILE C O 1
ATOM 3681 N N . ARG C 1 110 ? 10.732 54.720 -4.548 1.00 28.56 109 ARG C N 1
ATOM 3682 C CA . ARG C 1 110 ? 11.381 55.956 -4.110 1.00 28.73 109 ARG C CA 1
ATOM 3683 C C . ARG C 1 110 ? 11.587 55.963 -2.595 1.00 28.54 109 ARG C C 1
ATOM 3684 O O . ARG C 1 110 ? 10.629 55.804 -1.847 1.00 28.27 109 ARG C O 1
ATOM 3692 N N . CYS C 1 111 ? 12.827 56.171 -2.156 1.00 27.45 110 CYS C N 1
ATOM 3693 C CA . CYS C 1 111 ? 13.142 56.251 -0.739 1.00 27.30 110 CYS C CA 1
ATOM 3694 C C . CYS C 1 111 ? 13.099 57.694 -0.269 1.00 27.14 110 CYS C C 1
ATOM 3695 O O . CYS C 1 111 ? 13.631 58.595 -0.931 1.00 24.58 110 CYS C O 1
ATOM 3698 N N . VAL C 1 112 ? 12.467 57.903 0.877 1.00 28.18 111 VAL C N 1
ATOM 3699 C CA . VAL C 1 112 ? 12.387 59.225 1.485 1.00 27.24 111 VAL C CA 1
ATOM 3700 C C . VAL C 1 112 ? 12.701 59.111 2.964 1.00 27.35 111 VAL C C 1
ATOM 3701 O O . VAL C 1 112 ? 12.535 58.051 3.564 1.00 26.50 111 VAL C O 1
ATOM 3705 N N . ALA C 1 113 ? 13.143 60.221 3.543 1.00 28.43 112 ALA C N 1
ATOM 3706 C CA . ALA C 1 113 ? 13.461 60.304 4.967 1.00 27.24 112 ALA C CA 1
ATOM 3707 C C . ALA C 1 113 ? 13.491 61.770 5.392 1.00 27.97 112 ALA C C 1
ATOM 3708 O O . ALA C 1 113 ? 13.674 62.662 4.563 1.00 26.36 112 ALA C O 1
ATOM 3710 N N . SER C 1 114 ? 13.344 62.010 6.689 1.00 27.61 113 SER C N 1
ATOM 3711 C CA . SER C 1 114 ? 13.347 63.377 7.212 1.00 28.49 113 SER C CA 1
ATOM 3712 C C . SER C 1 114 ? 14.738 63.998 7.115 1.00 28.98 113 SER C C 1
ATOM 3713 O O . SER C 1 114 ? 15.745 63.312 7.289 1.00 29.76 113 SER C O 1
ATOM 3716 N N . GLY C 1 115 ? 14.783 65.300 6.842 1.00 30.34 114 GLY C N 1
ATOM 3717 C CA . GLY C 1 115 ? 16.048 66.026 6.723 1.00 32.08 114 GLY C CA 1
ATOM 3718 C C . GLY C 1 115 ? 16.978 65.878 7.915 1.00 33.27 114 GLY C C 1
ATOM 3719 O O . GLY C 1 115 ? 18.197 65.797 7.752 1.00 32.59 114 GLY C O 1
ATOM 3720 N N . ASP C 1 116 ? 16.408 65.852 9.118 1.00 34.39 115 ASP C N 1
ATOM 3721 C CA . ASP C 1 116 ? 17.194 65.681 10.339 1.00 35.13 115 ASP C CA 1
ATOM 3722 C C . ASP C 1 116 ? 17.942 64.343 10.309 1.00 34.39 115 ASP C C 1
ATOM 3723 O O . ASP C 1 116 ? 19.134 64.274 10.615 1.00 33.07 115 ASP C O 1
ATOM 3728 N N . VAL C 1 117 ? 17.231 63.284 9.935 1.00 34.72 116 VAL C N 1
ATOM 3729 C CA . VAL C 1 117 ? 17.817 61.948 9.852 1.00 34.45 116 VAL C CA 1
ATOM 3730 C C . VAL C 1 117 ? 18.858 61.843 8.735 1.00 33.23 116 VAL C C 1
ATOM 3731 O O . VAL C 1 117 ? 19.844 61.122 8.880 1.00 33.42 116 VAL C O 1
ATOM 3735 N N . LEU C 1 118 ? 18.648 62.557 7.632 1.00 31.37 117 LEU C N 1
ATOM 3736 C CA . LEU C 1 118 ? 19.610 62.540 6.526 1.00 31.54 117 LEU C CA 1
ATOM 3737 C C . LEU C 1 118 ? 20.919 63.240 6.902 1.00 31.87 117 LEU C C 1
ATOM 3738 O O . LEU C 1 118 ? 21.994 62.767 6.550 1.00 32.38 117 LEU C O 1
ATOM 3743 N N . VAL C 1 119 ? 20.839 64.357 7.620 1.00 33.82 118 VAL C N 1
ATOM 3744 C CA . VAL C 1 119 ? 22.057 65.039 8.046 1.00 34.38 118 VAL C CA 1
ATOM 3745 C C . VAL C 1 119 ? 22.812 64.120 9.013 1.00 36.96 118 VAL C C 1
ATOM 3746 O O . VAL C 1 119 ? 24.014 63.878 8.850 1.00 37.26 118 VAL C O 1
ATOM 3750 N N . GLU C 1 120 ? 22.088 63.588 9.997 1.00 38.20 119 GLU C N 1
ATOM 3751 C CA . GLU C 1 120 ? 22.655 62.660 10.968 1.00 39.46 119 GLU C CA 1
ATOM 3752 C C . GLU C 1 120 ? 23.358 61.500 10.275 1.00 39.82 119 GLU C C 1
ATOM 3753 O O . GLU C 1 120 ? 24.476 61.148 10.650 1.00 40.92 119 GLU C O 1
ATOM 3755 N N . ARG C 1 121 ? 22.704 60.908 9.274 1.00 39.87 120 ARG C N 1
ATOM 3756 C CA . ARG C 1 121 ? 23.298 59.794 8.525 1.00 39.27 120 ARG C CA 1
ATOM 3757 C C . ARG C 1 121 ? 24.533 60.250 7.778 1.00 40.96 120 ARG C C 1
ATOM 3758 O O . ARG C 1 121 ? 25.557 59.581 7.800 1.00 42.19 120 ARG C O 1
ATOM 3766 N N . ILE C 1 122 ? 24.432 61.395 7.115 1.00 42.33 121 ILE C N 1
ATOM 3767 C CA . ILE C 1 122 ? 25.553 61.933 6.360 1.00 43.55 121 ILE C CA 1
ATOM 3768 C C . ILE C 1 122 ? 26.759 62.204 7.263 1.00 45.25 121 ILE C C 1
ATOM 3769 O O . ILE C 1 122 ? 27.880 61.818 6.931 1.00 46.21 121 ILE C O 1
ATOM 3774 N N . LEU C 1 123 ? 26.533 62.864 8.394 1.00 46.84 122 LEU C N 1
ATOM 3775 C CA . LEU C 1 123 ? 27.611 63.130 9.340 1.00 48.79 122 LEU C CA 1
ATOM 3776 C C . LEU C 1 123 ? 28.149 61.829 9.930 1.00 50.64 122 LEU C C 1
ATOM 3777 O O . LEU C 1 123 ? 29.356 61.670 10.106 1.00 51.23 122 LEU C O 1
ATOM 3782 N N . SER C 1 124 ? 27.245 60.905 10.237 1.00 52.40 123 SER C N 1
ATOM 3783 C CA . SER C 1 124 ? 27.625 59.601 10.767 1.00 54.33 123 SER C CA 1
ATOM 3784 C C . SER C 1 124 ? 28.492 58.805 9.785 1.00 55.99 123 SER C C 1
ATOM 3785 O O . SER C 1 124 ? 29.508 58.231 10.174 1.00 56.30 123 SER C O 1
ATOM 3788 N N . ARG C 1 125 ? 28.091 58.782 8.516 1.00 57.68 124 ARG C N 1
ATOM 3789 C CA . ARG C 1 125 ? 28.806 58.019 7.489 1.00 59.11 124 ARG C CA 1
ATOM 3790 C C . ARG C 1 125 ? 30.201 58.566 7.190 1.00 59.88 124 ARG C C 1
ATOM 3791 O O . ARG C 1 125 ? 31.135 57.796 6.964 1.00 60.43 124 ARG C O 1
ATOM 3799 N N . ILE C 1 126 ? 30.336 59.889 7.169 1.00 60.37 125 ILE C N 1
ATOM 3800 C CA . ILE C 1 126 ? 31.633 60.524 6.945 1.00 60.63 125 ILE C CA 1
ATOM 3801 C C . ILE C 1 126 ? 32.567 60.277 8.133 1.00 61.13 125 ILE C C 1
ATOM 3802 O O . ILE C 1 126 ? 33.770 60.086 7.954 1.00 61.99 125 ILE C O 1
ATOM 3804 N N . ALA C 1 127 ? 32.000 60.268 9.338 1.00 60.65 126 ALA C N 1
ATOM 3805 C CA . ALA C 1 127 ? 32.769 60.080 10.571 1.00 60.56 126 ALA C CA 1
ATOM 3806 C C . ALA C 1 127 ? 33.237 58.636 10.790 1.00 59.98 126 ALA C C 1
ATOM 3807 O O . ALA C 1 127 ? 34.225 58.400 11.490 1.00 59.92 126 ALA C O 1
ATOM 3809 N N . GLN C 1 128 ? 32.524 57.676 10.206 1.00 59.07 127 GLN C N 1
ATOM 3810 C CA . GLN C 1 128 ? 32.901 56.268 10.317 1.00 58.57 127 GLN C CA 1
ATOM 3811 C C . GLN C 1 128 ? 34.047 55.924 9.363 1.00 58.36 127 GLN C C 1
ATOM 3812 O O . GLN C 1 128 ? 34.666 54.869 9.492 1.00 58.88 127 GLN C O 1
ATOM 3814 N N . GLY C 1 129 ? 34.320 56.812 8.408 1.00 57.98 128 GLY C N 1
ATOM 3815 C CA . GLY C 1 129 ? 35.397 56.614 7.438 1.00 57.45 128 GLY C CA 1
ATOM 3816 C C . GLY C 1 129 ? 35.236 55.364 6.592 1.00 56.78 128 GLY C C 1
ATOM 3817 O O . GLY C 1 129 ? 36.213 54.663 6.332 1.00 58.10 128 GLY C O 1
ATOM 3818 N N . ALA C 1 130 ? 34.003 55.082 6.175 1.00 55.60 129 ALA C N 1
ATOM 3819 C CA . ALA C 1 130 ? 33.694 53.910 5.340 1.00 54.42 129 ALA C CA 1
ATOM 3820 C C . ALA C 1 130 ? 33.509 54.291 3.868 1.00 52.88 129 ALA C C 1
ATOM 3821 O O . ALA C 1 130 ? 33.865 53.525 2.965 1.00 52.89 129 ALA C O 1
ATOM 3823 N N . ARG C 1 131 ? 32.931 55.471 3.654 1.00 50.54 130 ARG C N 1
ATOM 3824 C CA . ARG C 1 131 ? 32.670 56.033 2.331 1.00 49.10 130 ARG C CA 1
ATOM 3825 C C . ARG C 1 131 ? 33.954 56.160 1.519 1.00 46.37 130 ARG C C 1
ATOM 3826 O O . ARG C 1 131 ? 34.951 56.680 2.020 1.00 44.87 130 ARG C O 1
ATOM 3834 N N . HIS C 1 132 ? 33.932 55.691 0.269 1.00 43.13 131 HIS C N 1
ATOM 3835 C CA . HIS C 1 132 ? 35.107 55.790 -0.600 1.00 41.33 131 HIS C CA 1
ATOM 3836 C C . HIS C 1 132 ? 35.529 57.262 -0.655 1.00 39.29 131 HIS C C 1
ATOM 3837 O O . HIS C 1 132 ? 34.672 58.148 -0.757 1.00 37.80 131 HIS C O 1
ATOM 3844 N N . PRO C 1 133 ? 36.850 57.529 -0.579 1.00 38.69 132 PRO C N 1
ATOM 3845 C CA . PRO C 1 133 ? 37.327 58.928 -0.476 1.00 35.61 132 PRO C CA 1
ATOM 3846 C C . PRO C 1 133 ? 37.070 59.791 -1.700 1.00 33.98 132 PRO C C 1
ATOM 3847 O O . PRO C 1 133 ? 36.974 61.002 -1.586 1.00 33.79 132 PRO C O 1
ATOM 3851 N N . GLY C 1 134 ? 36.985 59.167 -2.863 1.00 32.56 133 GLY C N 1
ATOM 3852 C CA . GLY C 1 134 ? 36.812 59.907 -4.091 1.00 31.93 133 GLY C CA 1
ATOM 3853 C C . GLY C 1 134 ? 35.498 60.637 -4.249 1.00 32.18 133 GLY C C 1
ATOM 3854 O O . GLY C 1 134 ? 35.420 61.550 -5.054 1.00 32.46 133 GLY C O 1
ATOM 3855 N N . HIS C 1 135 ? 34.463 60.248 -3.505 1.00 33.90 134 HIS C N 1
ATOM 3856 C CA . HIS C 1 135 ? 33.145 60.883 -3.646 1.00 35.89 134 HIS C CA 1
ATOM 3857 C C . HIS C 1 135 ? 33.147 62.393 -3.352 1.00 38.56 134 HIS C C 1
ATOM 3858 O O . HIS C 1 135 ? 32.427 63.152 -4.006 1.00 38.38 134 HIS C O 1
ATOM 3865 N N . CYS C 1 136 ? 33.953 62.821 -2.377 1.00 41.09 135 CYS C N 1
ATOM 3866 C CA . CYS C 1 136 ? 34.041 64.246 -1.992 1.00 43.43 135 CYS C CA 1
ATOM 3867 C C . CYS C 1 136 ? 32.662 64.840 -1.756 1.00 44.42 135 CYS C C 1
ATOM 3868 O O . CYS C 1 136 ? 32.302 65.863 -2.344 1.00 44.52 135 CYS C O 1
ATOM 3871 N N . ASP C 1 137 ? 31.893 64.186 -0.896 1.00 45.39 136 ASP C N 1
ATOM 3872 C CA . ASP C 1 137 ? 30.520 64.587 -0.635 1.00 46.60 136 ASP C CA 1
ATOM 3873 C C . ASP C 1 137 ? 30.492 65.967 0.000 1.00 46.51 136 ASP C C 1
ATOM 3874 O O . ASP C 1 137 ? 31.184 66.214 0.986 1.00 46.01 136 ASP C O 1
ATOM 3879 N N . ASP C 1 138 ? 29.708 66.864 -0.588 1.00 47.44 137 ASP C N 1
ATOM 3880 C CA . ASP C 1 138 ? 29.570 68.218 -0.070 1.00 48.28 137 ASP C CA 1
ATOM 3881 C C . ASP C 1 138 ? 29.127 68.122 1.389 1.00 48.45 137 ASP C C 1
ATOM 3882 O O . ASP C 1 138 ? 28.119 67.480 1.693 1.00 49.60 137 ASP C O 1
ATOM 3884 N N . ARG C 1 139 ? 29.896 68.736 2.286 1.00 47.96 138 ARG C N 1
ATOM 3885 C CA . ARG C 1 139 ? 29.639 68.620 3.719 1.00 47.00 138 ARG C CA 1
ATOM 3886 C C . ARG C 1 139 ? 29.677 69.933 4.496 1.00 46.34 138 ARG C C 1
ATOM 3887 O O . ARG C 1 139 ? 29.749 69.912 5.725 1.00 46.57 138 ARG C O 1
ATOM 3889 N N . SER C 1 140 ? 29.624 71.069 3.804 1.00 45.47 139 SER C N 1
ATOM 3890 C CA . SER C 1 140 ? 29.631 72.359 4.482 1.00 45.23 139 SER C CA 1
ATOM 3891 C C . SER C 1 140 ? 28.314 72.532 5.236 1.00 44.14 139 SER C C 1
ATOM 3892 O O . SER C 1 140 ? 27.336 71.841 4.937 1.00 43.76 139 SER C O 1
ATOM 3895 N N . PRO C 1 141 ? 28.286 73.440 6.231 1.00 42.99 140 PRO C N 1
ATOM 3896 C CA . PRO C 1 141 ? 27.040 73.731 6.937 1.00 41.79 140 PRO C CA 1
ATOM 3897 C C . PRO C 1 141 ? 25.894 74.068 5.980 1.00 40.31 140 PRO C C 1
ATOM 3898 O O . PRO C 1 141 ? 24.768 73.616 6.185 1.00 40.55 140 PRO C O 1
ATOM 3902 N N . ALA C 1 142 ? 26.191 74.851 4.944 1.00 38.67 141 ALA C N 1
ATOM 3903 C CA . ALA C 1 142 ? 25.204 75.221 3.932 1.00 37.24 141 ALA C CA 1
ATOM 3904 C C . ALA C 1 142 ? 24.741 74.001 3.143 1.00 36.41 141 ALA C C 1
ATOM 3905 O O . ALA C 1 142 ? 23.571 73.903 2.768 1.00 35.07 141 ALA C O 1
ATOM 3907 N N . ASP C 1 143 ? 25.669 73.087 2.878 1.00 36.68 142 ASP C N 1
ATOM 3908 C CA . ASP C 1 143 ? 25.343 71.839 2.200 1.00 36.80 142 ASP C CA 1
ATOM 3909 C C . ASP C 1 143 ? 24.402 70.994 3.064 1.00 35.81 142 ASP C C 1
ATOM 3910 O O . ASP C 1 143 ? 23.440 70.416 2.559 1.00 34.97 142 ASP C O 1
ATOM 3915 N N . LEU C 1 144 ? 24.681 70.926 4.364 1.00 35.54 143 LEU C N 1
ATOM 3916 C CA . LEU C 1 144 ? 23.848 70.154 5.290 1.00 35.36 143 LEU C CA 1
ATOM 3917 C C . LEU C 1 144 ? 22.477 70.810 5.494 1.00 34.37 143 LEU C C 1
ATOM 3918 O O . LEU C 1 144 ? 21.470 70.114 5.636 1.00 33.15 143 LEU C O 1
ATOM 3920 N N . GLU C 1 145 ? 22.440 72.142 5.509 1.00 35.03 144 GLU C N 1
ATOM 3921 C CA . GLU C 1 145 ? 21.174 72.869 5.609 1.00 34.92 144 GLU C CA 1
ATOM 3922 C C . GLU C 1 145 ? 20.347 72.637 4.339 1.00 34.96 144 GLU C C 1
ATOM 3923 O O . GLU C 1 145 ? 19.122 72.607 4.390 1.00 35.97 144 GLU C O 1
ATOM 3925 N N . LEU C 1 146 ? 21.015 72.461 3.202 1.00 35.30 145 LEU C N 1
ATOM 3926 C CA . LEU C 1 146 ? 20.311 72.142 1.965 1.00 34.50 145 LEU C CA 1
ATOM 3927 C C . LEU C 1 146 ? 19.742 70.719 2.057 1.00 33.68 145 LEU C C 1
ATOM 3928 O O . LEU C 1 146 ? 18.602 70.468 1.676 1.00 32.84 145 LEU C O 1
ATOM 3933 N N . VAL C 1 147 ? 20.534 69.791 2.577 1.00 32.83 146 VAL C N 1
ATOM 3934 C CA . VAL C 1 147 ? 20.065 68.418 2.765 1.00 32.89 146 VAL C CA 1
ATOM 3935 C C . VAL C 1 147 ? 18.846 68.372 3.705 1.00 33.11 146 VAL C C 1
ATOM 3936 O O . VAL C 1 147 ? 17.920 67.587 3.493 1.00 31.57 146 VAL C O 1
ATOM 3940 N N . ARG C 1 148 ? 18.845 69.237 4.719 1.00 33.64 147 ARG C N 1
ATOM 3941 C CA . ARG C 1 148 ? 17.805 69.239 5.753 1.00 34.91 147 ARG C CA 1
ATOM 3942 C C . ARG C 1 148 ? 16.449 69.791 5.293 1.00 34.66 147 ARG C C 1
ATOM 3943 O O . ARG C 1 148 ? 15.405 69.316 5.739 1.00 34.36 147 ARG C O 1
ATOM 3951 N N . SER C 1 149 ? 16.471 70.782 4.406 1.00 34.28 148 SER C N 1
ATOM 3952 C CA . SER C 1 149 ? 15.257 71.485 3.986 1.00 34.41 148 SER C CA 1
ATOM 3953 C C . SER C 1 149 ? 14.740 71.123 2.593 1.00 35.11 148 SER C C 1
ATOM 3954 O O . SER C 1 149 ? 13.630 71.509 2.222 1.00 34.75 148 SER C O 1
ATOM 3957 N N . ARG C 1 150 ? 15.543 70.377 1.841 1.00 35.85 149 ARG C N 1
ATOM 3958 C CA . ARG C 1 150 ? 15.284 70.052 0.436 1.00 35.81 149 ARG C CA 1
ATOM 3959 C C . ARG C 1 150 ? 13.984 69.312 0.086 1.00 34.36 149 ARG C C 1
ATOM 3960 O O . ARG C 1 150 ? 13.455 69.497 -1.008 1.00 35.42 149 ARG C O 1
ATOM 3968 N N . GLY C 1 151 ? 13.485 68.455 0.970 1.00 31.33 150 GLY C N 1
ATOM 3969 C CA . GLY C 1 151 ? 12.291 67.664 0.656 1.00 30.23 150 GLY C CA 1
ATOM 3970 C C . GLY C 1 151 ? 12.600 66.406 -0.152 1.00 28.80 150 GLY C C 1
ATOM 3971 O O . GLY C 1 151 ? 13.757 66.114 -0.453 1.00 27.82 150 GLY C O 1
ATOM 3972 N N . ASP C 1 152 ? 11.555 65.674 -0.530 1.00 28.20 151 ASP C N 1
ATOM 3973 C CA . ASP C 1 152 ? 11.719 64.359 -1.166 1.00 27.12 151 ASP C CA 1
ATOM 3974 C C . ASP C 1 152 ? 12.053 64.453 -2.650 1.00 27.12 151 ASP C C 1
ATOM 3975 O O . ASP C 1 152 ? 11.548 65.320 -3.360 1.00 28.21 151 ASP C O 1
ATOM 3980 N N . ILE C 1 153 ? 12.904 63.546 -3.123 1.00 27.90 152 ILE C N 1
ATOM 3981 C CA . ILE C 1 153 ? 13.316 63.577 -4.517 1.00 28.09 152 ILE C CA 1
ATOM 3982 C C . ILE C 1 153 ? 12.088 63.312 -5.392 1.00 29.53 152 ILE C C 1
ATOM 3983 O O . ILE C 1 153 ? 11.267 62.468 -5.067 1.00 28.82 152 ILE C O 1
ATOM 3988 N N . PRO C 1 154 ? 11.897 64.100 -6.454 1.00 30.39 153 PRO C N 1
ATOM 3989 C CA . PRO C 1 154 ? 10.804 63.745 -7.352 1.00 31.58 153 PRO C CA 1
ATOM 3990 C C . PRO C 1 154 ? 11.021 62.396 -8.040 1.00 32.83 153 PRO C C 1
ATOM 3991 O O . PRO C 1 154 ? 12.151 62.073 -8.422 1.00 32.20 153 PRO C O 1
ATOM 3995 N N . PRO C 1 155 ? 9.948 61.604 -8.197 1.00 31.65 154 PRO C N 1
ATOM 3996 C CA . PRO C 1 155 ? 10.124 60.342 -8.890 1.00 30.87 154 PRO C CA 1
ATOM 3997 C C . PRO C 1 155 ? 10.176 60.585 -10.385 1.00 30.21 154 PRO C C 1
ATOM 3998 O O . PRO C 1 155 ? 9.824 61.670 -10.853 1.00 28.62 154 PRO C O 1
ATOM 4002 N N . LEU C 1 156 ? 10.611 59.585 -11.135 1.00 30.23 155 LEU C N 1
ATOM 4003 C CA . LEU C 1 156 ? 10.656 59.701 -12.590 1.00 30.57 155 LEU C CA 1
ATOM 4004 C C . LEU C 1 156 ? 9.260 59.396 -13.156 1.00 31.48 155 LEU C C 1
ATOM 4005 O O . LEU C 1 156 ? 8.621 58.429 -12.750 1.00 31.44 155 LEU C O 1
ATOM 4010 N N . PRO C 1 157 ? 8.763 60.235 -14.085 1.00 33.53 156 PRO C N 1
ATOM 4011 C CA . PRO C 1 157 ? 7.426 60.019 -14.649 1.00 35.44 156 PRO C CA 1
ATOM 4012 C C . PRO C 1 157 ? 7.424 58.923 -15.717 1.00 37.75 156 PRO C C 1
ATOM 4013 O O . PRO C 1 157 ? 7.191 59.206 -16.897 1.00 40.67 156 PRO C O 1
ATOM 4017 N N . LEU C 1 158 ? 7.660 57.685 -15.295 1.00 38.76 157 LEU C N 1
ATOM 4018 C CA . LEU C 1 158 ? 7.792 56.562 -16.217 1.00 40.72 157 LEU C CA 1
ATOM 4019 C C . LEU C 1 158 ? 6.515 55.759 -16.401 1.00 40.55 157 LEU C C 1
ATOM 4020 O O . LEU C 1 158 ? 6.464 54.870 -17.254 1.00 40.87 157 LEU C O 1
ATOM 4025 N N . GLY C 1 159 ? 5.492 56.072 -15.609 1.00 40.05 158 GLY C N 1
ATOM 4026 C CA . GLY C 1 159 ? 4.269 55.289 -15.586 1.00 40.09 158 GLY C CA 1
ATOM 4027 C C . GLY C 1 159 ? 4.531 54.014 -14.802 1.00 41.13 158 GLY C C 1
ATOM 4028 O O . GLY C 1 159 ? 5.643 53.797 -14.303 1.00 41.93 158 GLY C O 1
ATOM 4029 N N . GLY C 1 160 ? 3.513 53.164 -14.696 1.00 40.66 159 GLY C N 1
ATOM 4030 C CA . GLY C 1 160 ? 3.630 51.913 -13.952 1.00 39.28 159 GLY C CA 1
ATOM 4031 C C . GLY C 1 160 ? 3.530 52.127 -12.451 1.00 37.34 159 GLY C C 1
ATOM 4032 O O . GLY C 1 160 ? 3.264 53.242 -11.992 1.00 37.33 159 GLY C O 1
ATOM 4033 N N . PRO C 1 161 ? 3.732 51.057 -11.672 1.00 35.17 160 PRO C N 1
ATOM 4034 C CA . PRO C 1 161 ? 3.643 51.155 -10.219 1.00 34.16 160 PRO C CA 1
ATOM 4035 C C . PRO C 1 161 ? 4.805 51.907 -9.560 1.00 32.92 160 PRO C C 1
ATOM 4036 O O . PRO C 1 161 ? 5.927 51.924 -10.069 1.00 30.96 160 PRO C O 1
ATOM 4040 N N . LEU C 1 162 ? 4.493 52.532 -8.428 1.00 31.98 161 LEU C N 1
ATOM 4041 C CA . LEU C 1 162 ? 5.429 53.321 -7.650 1.00 30.30 161 LEU C CA 1
ATOM 4042 C C . LEU C 1 162 ? 5.147 53.099 -6.175 1.00 30.07 161 LEU C C 1
ATOM 4043 O O . LEU C 1 162 ? 4.022 53.330 -5.714 1.00 32.19 161 LEU C O 1
ATOM 4048 N N . LEU C 1 163 ? 6.162 52.664 -5.437 1.00 29.10 162 LEU C N 1
ATOM 4049 C CA . LEU C 1 163 ? 6.062 52.535 -3.996 1.00 29.42 162 LEU C CA 1
ATOM 4050 C C . LEU C 1 163 ? 6.980 53.570 -3.378 1.00 28.33 162 LEU C C 1
ATOM 4051 O O . LEU C 1 163 ? 8.156 53.637 -3.716 1.00 30.87 162 LEU C O 1
ATOM 4056 N N . THR C 1 164 ? 6.447 54.388 -2.476 1.00 28.04 163 THR C N 1
ATOM 4057 C CA . THR C 1 164 ? 7.281 55.341 -1.769 1.00 27.72 163 THR C CA 1
ATOM 4058 C C . THR C 1 164 ? 7.554 54.790 -0.378 1.00 28.11 163 THR C C 1
ATOM 4059 O O . THR C 1 164 ? 6.637 54.577 0.396 1.00 29.36 163 THR C O 1
ATOM 4063 N N . VAL C 1 165 ? 8.827 54.553 -0.084 1.00 28.09 164 VAL C N 1
ATOM 4064 C CA . VAL C 1 165 ? 9.243 53.952 1.178 1.00 28.12 164 VAL C CA 1
ATOM 4065 C C . VAL C 1 165 ? 9.885 54.997 2.064 1.00 27.88 164 VAL C C 1
ATOM 4066 O O . VAL C 1 165 ? 10.885 55.605 1.689 1.00 27.28 164 VAL C O 1
ATOM 4070 N N . ASP C 1 166 ? 9.291 55.207 3.236 1.00 28.76 165 ASP C N 1
ATOM 4071 C CA . ASP C 1 166 ? 9.802 56.156 4.227 1.00 28.78 165 ASP C CA 1
ATOM 4072 C C . ASP C 1 166 ? 10.787 55.424 5.116 1.00 30.53 165 ASP C C 1
ATOM 4073 O O . ASP C 1 166 ? 10.395 54.499 5.845 1.00 30.71 165 ASP C O 1
ATOM 4078 N N . THR C 1 167 ? 12.049 55.844 5.072 1.00 29.39 166 THR C N 1
ATOM 4079 C CA . THR C 1 167 ? 13.095 55.192 5.846 1.00 29.81 166 THR C CA 1
ATOM 4080 C C . THR C 1 167 ? 13.506 55.950 7.098 1.00 29.80 166 THR C C 1
ATOM 4081 O O . THR C 1 167 ? 14.484 55.575 7.740 1.00 29.77 166 THR C O 1
ATOM 4085 N N . THR C 1 168 ? 12.752 56.986 7.458 1.00 30.30 167 THR C N 1
ATOM 4086 C CA . THR C 1 168 ? 13.048 57.791 8.637 1.00 30.91 167 THR C CA 1
ATOM 4087 C C . THR C 1 168 ? 13.283 56.932 9.884 1.00 31.94 167 THR C C 1
ATOM 4088 O O . THR C 1 168 ? 14.213 57.179 10.655 1.00 31.70 167 THR C O 1
ATOM 4092 N N . PHE C 1 169 ? 12.430 55.934 10.080 1.00 32.36 168 PHE C N 1
ATOM 4093 C CA . PHE C 1 169 ? 12.548 55.045 11.238 1.00 32.73 168 PHE C CA 1
ATOM 4094 C C . PHE C 1 169 ? 12.781 53.631 10.716 1.00 34.61 168 PHE C C 1
ATOM 4095 O O . PHE C 1 169 ? 11.829 52.876 10.495 1.00 33.60 168 PHE C O 1
ATOM 4103 N N . PRO C 1 170 ? 14.065 53.274 10.514 1.00 36.31 169 PRO C N 1
ATOM 4104 C CA . PRO C 1 170 ? 14.436 52.050 9.806 1.00 37.01 169 PRO C CA 1
ATOM 4105 C C . PRO C 1 170 ? 14.121 50.774 10.564 1.00 38.07 169 PRO C C 1
ATOM 4106 O O . PRO C 1 170 ? 13.903 49.739 9.938 1.00 37.43 169 PRO C O 1
ATOM 4110 N N . GLU C 1 171 ? 14.083 50.857 11.893 1.00 40.02 170 GLU C N 1
ATOM 4111 C CA . GLU C 1 171 ? 13.730 49.712 12.726 1.00 41.30 170 GLU C CA 1
ATOM 4112 C C . GLU C 1 171 ? 12.290 49.265 12.476 1.00 42.81 170 GLU C C 1
ATOM 4113 O O . GLU C 1 171 ? 11.966 48.102 12.668 1.00 44.41 170 GLU C O 1
ATOM 4115 N N . GLN C 1 172 ? 11.439 50.181 12.019 1.00 44.58 171 GLN C N 1
ATOM 4116 C CA . GLN C 1 172 ? 10.024 49.884 11.780 1.00 45.59 171 GLN C CA 1
ATOM 4117 C C . GLN C 1 172 ? 9.696 49.548 10.325 1.00 45.58 171 GLN C C 1
ATOM 4118 O O . GLN C 1 172 ? 8.530 49.565 9.935 1.00 46.72 171 GLN C O 1
ATOM 4120 N N . ILE C 1 173 ? 10.712 49.230 9.529 1.00 45.63 172 ILE C N 1
ATOM 4121 C CA . ILE C 1 173 ? 10.524 48.925 8.110 1.00 45.03 172 ILE C CA 1
ATOM 4122 C C . ILE C 1 173 ? 10.546 47.424 7.820 1.00 45.17 172 ILE C C 1
ATOM 4123 O O . ILE C 1 173 ? 11.445 46.712 8.265 1.00 44.65 172 ILE C O 1
ATOM 4128 N N . ASP C 1 174 ? 9.562 46.965 7.044 1.00 44.19 173 ASP C N 1
ATOM 4129 C CA . ASP C 1 174 ? 9.400 45.548 6.709 1.00 42.25 173 ASP C CA 1
ATOM 4130 C C . ASP C 1 174 ? 9.902 45.297 5.290 1.00 38.72 173 ASP C C 1
ATOM 4131 O O . ASP C 1 174 ? 9.203 45.564 4.325 1.00 39.68 173 ASP C O 1
ATOM 4152 N N . ASN C 1 176 ? 10.634 42.377 3.714 1.00 34.18 175 ASN C N 1
ATOM 4153 C CA . ASN C 1 176 ? 9.948 41.287 3.026 1.00 34.24 175 ASN C CA 1
ATOM 4154 C C . ASN C 1 176 ? 8.676 41.723 2.315 1.00 34.54 175 ASN C C 1
ATOM 4155 O O . ASN C 1 176 ? 8.338 41.187 1.258 1.00 34.75 175 ASN C O 1
ATOM 4160 N N . ALA C 1 177 ? 7.959 42.666 2.922 1.00 34.40 176 ALA C N 1
ATOM 4161 C CA . ALA C 1 177 ? 6.743 43.204 2.335 1.00 34.93 176 ALA C CA 1
ATOM 4162 C C . ALA C 1 177 ? 7.109 44.015 1.101 1.00 34.76 176 ALA C C 1
ATOM 4163 O O . ALA C 1 177 ? 6.426 43.932 0.086 1.00 36.52 176 ALA C O 1
ATOM 4165 N N . ILE C 1 178 ? 8.204 44.767 1.189 1.00 33.91 177 ILE C N 1
ATOM 4166 C CA . ILE C 1 178 ? 8.687 45.578 0.063 1.00 34.15 177 ILE C CA 1
ATOM 4167 C C . ILE C 1 178 ? 9.167 44.683 -1.083 1.00 32.90 177 ILE C C 1
ATOM 4168 O O . ILE C 1 178 ? 8.949 44.990 -2.248 1.00 33.67 177 ILE C O 1
ATOM 4173 N N . VAL C 1 179 ? 9.813 43.570 -0.752 1.00 33.85 178 VAL C N 1
ATOM 4174 C CA . VAL C 1 179 ? 10.261 42.632 -1.773 1.00 32.24 178 VAL C CA 1
ATOM 4175 C C . VAL C 1 179 ? 9.039 41.951 -2.397 1.00 33.05 178 VAL C C 1
ATOM 4176 O O . VAL C 1 179 ? 8.991 41.751 -3.613 1.00 32.56 178 VAL C O 1
ATOM 4180 N N . GLN C 1 180 ? 8.046 41.622 -1.567 1.00 32.63 179 GLN C N 1
ATOM 4181 C CA . GLN C 1 180 ? 6.800 41.018 -2.047 1.00 33.22 179 GLN C CA 1
ATOM 4182 C C . GLN C 1 180 ? 6.012 41.944 -2.955 1.00 33.58 179 GLN C C 1
ATOM 4183 O O . GLN C 1 180 ? 5.417 41.505 -3.943 1.00 34.48 179 GLN C O 1
ATOM 4189 N N . TRP C 1 181 ? 6.004 43.225 -2.608 1.00 33.52 180 TRP C N 1
ATOM 4190 C CA . TRP C 1 181 ? 5.332 44.230 -3.413 1.00 32.39 180 TRP C CA 1
ATOM 4191 C C . TRP C 1 181 ? 5.909 44.223 -4.829 1.00 33.82 180 TRP C C 1
ATOM 4192 O O . TRP C 1 181 ? 5.172 44.264 -5.817 1.00 33.97 180 TRP C O 1
ATOM 4203 N N . VAL C 1 182 ? 7.231 44.156 -4.911 1.00 34.30 181 VAL C N 1
ATOM 4204 C CA . VAL C 1 182 ? 7.920 44.143 -6.198 1.00 35.63 181 VAL C CA 1
ATOM 4205 C C . VAL C 1 182 ? 7.615 42.843 -6.941 1.00 36.55 181 VAL C C 1
ATOM 4206 O O . VAL C 1 182 ? 7.236 42.871 -8.116 1.00 37.22 181 VAL C O 1
ATOM 4210 N N A ARG C 1 183 ? 7.779 41.715 -6.244 0.50 37.37 182 ARG C N 1
ATOM 4211 N N B ARG C 1 183 ? 7.732 41.721 -6.242 0.50 37.23 182 ARG C N 1
ATOM 4212 C CA A ARG C 1 183 ? 7.497 40.380 -6.795 0.50 37.60 182 ARG C CA 1
ATOM 4213 C CA B ARG C 1 183 ? 7.518 40.407 -6.848 0.50 37.38 182 ARG C CA 1
ATOM 4214 C C A ARG C 1 183 ? 6.143 40.302 -7.497 0.50 38.64 182 ARG C C 1
ATOM 4215 C C B ARG C 1 183 ? 6.133 40.271 -7.488 0.50 38.53 182 ARG C C 1
ATOM 4216 O O A ARG C 1 183 ? 6.028 39.725 -8.579 0.50 39.55 182 ARG C O 1
ATOM 4217 O O B ARG C 1 183 ? 5.988 39.620 -8.524 0.50 39.58 182 ARG C O 1
ATOM 4232 N N . GLN C 1 184 ? 5.121 40.875 -6.868 1.00 38.71 183 GLN C N 1
ATOM 4233 C CA . GLN C 1 184 ? 3.758 40.829 -7.395 1.00 39.32 183 GLN C CA 1
ATOM 4234 C C . GLN C 1 184 ? 3.613 41.577 -8.721 1.00 40.12 183 GLN C C 1
ATOM 4235 O O . GLN C 1 184 ? 2.915 41.110 -9.626 1.00 41.47 183 GLN C O 1
ATOM 4237 N N . HIS C 1 185 ? 4.262 42.733 -8.840 1.00 39.18 184 HIS C N 1
ATOM 4238 C CA . HIS C 1 185 ? 4.207 43.489 -10.086 1.00 39.38 184 HIS C CA 1
ATOM 4239 C C . HIS C 1 185 ? 5.018 42.773 -11.168 1.00 39.40 184 HIS C C 1
ATOM 4240 O O . HIS C 1 185 ? 4.694 42.872 -12.354 1.00 40.63 184 HIS C O 1
ATOM 4247 N N . LEU C 1 186 ? 6.054 42.045 -10.758 1.00 38.84 185 LEU C N 1
ATOM 4248 C CA . LEU C 1 186 ? 6.837 41.228 -11.690 1.00 40.16 185 LEU C CA 1
ATOM 4249 C C . LEU C 1 186 ? 5.999 40.095 -12.277 1.00 42.14 185 LEU C C 1
ATOM 4250 O O . LEU C 1 186 ? 6.075 39.817 -13.477 1.00 42.80 185 LEU C O 1
ATOM 4255 N N . GLN C 1 187 ? 5.209 39.444 -11.424 1.00 43.50 186 GLN C N 1
ATOM 4256 C CA . GLN C 1 187 ? 4.324 38.364 -11.851 1.00 43.75 186 GLN C CA 1
ATOM 4257 C C . GLN C 1 187 ? 3.216 38.894 -12.765 1.00 44.54 186 GLN C C 1
ATOM 4258 O O . GLN C 1 187 ? 2.861 38.254 -13.759 1.00 45.50 186 GLN C O 1
ATOM 4260 N N . SER C 1 188 ? 2.666 40.057 -12.425 1.00 43.86 187 SER C N 1
ATOM 4261 C CA . SER C 1 188 ? 1.648 40.688 -13.258 1.00 43.69 187 SER C CA 1
ATOM 4262 C C . SER C 1 188 ? 2.241 41.134 -14.601 1.00 43.84 187 SER C C 1
ATOM 4263 O O . SER C 1 188 ? 1.548 41.132 -15.624 1.00 44.00 187 SER C O 1
ATOM 4265 N N . GLY C 1 189 ? 3.521 41.502 -14.595 1.00 43.28 188 GLY C N 1
ATOM 4266 C CA . GLY C 1 189 ? 4.193 41.983 -15.802 1.00 42.47 188 GLY C CA 1
ATOM 4267 C C . GLY C 1 189 ? 4.532 40.934 -16.852 1.00 42.17 188 GLY C C 1
ATOM 4268 O O . GLY C 1 189 ? 4.778 41.276 -18.008 1.00 41.82 188 GLY C O 1
ATOM 4269 N N . THR C 1 190 ? 4.552 39.662 -16.467 1.00 41.13 189 THR C N 1
ATOM 4270 C CA . THR C 1 190 ? 4.903 38.589 -17.398 1.00 40.36 189 THR C CA 1
ATOM 4271 C C . THR C 1 190 ? 3.751 38.220 -18.346 1.00 39.64 189 THR C C 1
ATOM 4272 O O . THR C 1 190 ? 2.767 38.957 -18.487 1.00 37.56 189 THR C O 1
ATOM 4274 N N . GLN D 1 3 ? 21.202 26.553 -10.894 1.00 47.96 2 GLN D N 1
ATOM 4275 C CA . GLN D 1 3 ? 22.220 26.110 -11.897 1.00 46.40 2 GLN D CA 1
ATOM 4276 C C . GLN D 1 3 ? 23.343 27.137 -11.999 1.00 45.28 2 GLN D C 1
ATOM 4277 O O . GLN D 1 3 ? 23.117 28.341 -11.808 1.00 47.50 2 GLN D O 1
ATOM 4279 N N . THR D 1 4 ? 24.550 26.660 -12.285 1.00 41.06 3 THR D N 1
ATOM 4280 C CA . THR D 1 4 ? 25.697 27.547 -12.463 1.00 36.97 3 THR D CA 1
ATOM 4281 C C . THR D 1 4 ? 25.605 28.204 -13.845 1.00 32.58 3 THR D C 1
ATOM 4282 O O . THR D 1 4 ? 25.454 27.513 -14.856 1.00 32.67 3 THR D O 1
ATOM 4286 N N . PRO D 1 5 ? 25.684 29.547 -13.902 1.00 28.50 4 PRO D N 1
ATOM 4287 C CA . PRO D 1 5 ? 25.587 30.191 -15.211 1.00 27.06 4 PRO D CA 1
ATOM 4288 C C . PRO D 1 5 ? 26.851 30.025 -16.051 1.00 27.55 4 PRO D C 1
ATOM 4289 O O . PRO D 1 5 ? 27.918 29.720 -15.520 1.00 26.22 4 PRO D O 1
ATOM 4293 N N . ALA D 1 6 ? 26.721 30.237 -17.354 1.00 25.94 5 ALA D N 1
ATOM 4294 C CA . ALA D 1 6 ? 27.859 30.185 -18.260 1.00 26.54 5 ALA D CA 1
ATOM 4295 C C . ALA D 1 6 ? 28.473 31.572 -18.412 1.00 26.06 5 ALA D C 1
ATOM 4296 O O . ALA D 1 6 ? 27.771 32.591 -18.443 1.00 26.28 5 ALA D O 1
ATOM 4298 N N . LEU D 1 7 ? 29.789 31.606 -18.496 1.00 25.60 6 LEU D N 1
ATOM 4299 C CA . LEU D 1 7 ? 30.513 32.828 -18.823 1.00 25.60 6 LEU D CA 1
ATOM 4300 C C . LEU D 1 7 ? 31.203 32.550 -20.148 1.00 24.99 6 LEU D C 1
ATOM 4301 O O . LEU D 1 7 ? 32.087 31.687 -20.234 1.00 26.02 6 LEU D O 1
ATOM 4306 N N . ILE D 1 8 ? 30.750 33.233 -21.186 1.00 24.90 7 ILE D N 1
ATOM 4307 C CA . ILE D 1 8 ? 31.284 33.040 -22.516 1.00 25.71 7 ILE D CA 1
ATOM 4308 C C . ILE D 1 8 ? 32.326 34.118 -22.748 1.00 25.57 7 ILE D C 1
ATOM 4309 O O . ILE D 1 8 ? 31.985 35.303 -22.813 1.00 24.01 7 ILE D O 1
ATOM 4314 N N . ILE D 1 9 ? 33.584 33.705 -22.878 1.00 24.55 8 ILE D N 1
ATOM 4315 C CA . ILE D 1 9 ? 34.709 34.606 -23.063 1.00 25.78 8 ILE D CA 1
ATOM 4316 C C . ILE D 1 9 ? 35.096 34.652 -24.536 1.00 24.72 8 ILE D C 1
ATOM 4317 O O . ILE D 1 9 ? 35.479 33.626 -25.114 1.00 25.37 8 ILE D O 1
ATOM 4322 N N . VAL D 1 10 ? 34.978 35.822 -25.141 1.00 23.16 9 VAL D N 1
ATOM 4323 C CA . VAL D 1 10 ? 35.422 36.025 -26.529 1.00 22.99 9 VAL D CA 1
ATOM 4324 C C . VAL D 1 10 ? 36.705 36.863 -26.511 1.00 24.40 9 VAL D C 1
ATOM 4325 O O . VAL D 1 10 ? 36.698 38.041 -26.116 1.00 24.51 9 VAL D O 1
ATOM 4329 N N . THR D 1 11 ? 37.815 36.245 -26.928 1.00 21.72 10 THR D N 1
ATOM 4330 C CA . THR D 1 11 ? 39.111 36.866 -26.885 1.00 24.56 10 THR D CA 1
ATOM 4331 C C . THR D 1 11 ? 39.714 36.891 -28.291 1.00 24.29 10 THR D C 1
ATOM 4332 O O . THR D 1 11 ? 39.175 36.297 -29.241 1.00 24.79 10 THR D O 1
ATOM 4336 N N . GLY D 1 12 ? 40.813 37.617 -28.409 1.00 26.53 11 GLY D N 1
ATOM 4337 C CA . GLY D 1 12 ? 41.494 37.793 -29.675 1.00 24.35 11 GLY D CA 1
ATOM 4338 C C . GLY D 1 12 ? 42.285 39.069 -29.658 1.00 24.75 11 GLY D C 1
ATOM 4339 O O . GLY D 1 12 ? 41.987 39.983 -28.887 1.00 22.60 11 GLY D O 1
ATOM 4340 N N . HIS D 1 13 ? 43.308 39.141 -30.503 1.00 22.69 12 HIS D N 1
ATOM 4341 C CA . HIS D 1 13 ? 44.009 40.404 -30.678 1.00 23.49 12 HIS D CA 1
ATOM 4342 C C . HIS D 1 13 ? 43.073 41.427 -31.332 1.00 24.75 12 HIS D C 1
ATOM 4343 O O . HIS D 1 13 ? 42.068 41.068 -31.907 1.00 24.96 12 HIS D O 1
ATOM 4350 N N . PRO D 1 14 ? 43.395 42.714 -31.210 1.00 26.08 13 PRO D N 1
ATOM 4351 C CA . PRO D 1 14 ? 42.598 43.722 -31.897 1.00 27.65 13 PRO D CA 1
ATOM 4352 C C . PRO D 1 14 ? 42.399 43.424 -33.394 1.00 26.03 13 PRO D C 1
ATOM 4353 O O . PRO D 1 14 ? 43.322 42.997 -34.091 1.00 24.41 13 PRO D O 1
ATOM 4357 N N . ALA D 1 15 ? 41.165 43.633 -33.846 1.00 26.55 14 ALA D N 1
ATOM 4358 C CA . ALA D 1 15 ? 40.732 43.505 -35.240 1.00 25.89 14 ALA D CA 1
ATOM 4359 C C . ALA D 1 15 ? 40.593 42.082 -35.759 1.00 24.48 14 ALA D C 1
ATOM 4360 O O . ALA D 1 15 ? 40.389 41.889 -36.950 1.00 24.85 14 ALA D O 1
ATOM 4362 N N . THR D 1 16 ? 40.651 41.097 -34.863 1.00 23.70 15 THR D N 1
ATOM 4363 C CA . THR D 1 16 ? 40.478 39.689 -35.241 1.00 22.68 15 THR D CA 1
ATOM 4364 C C . THR D 1 16 ? 39.026 39.271 -35.477 1.00 23.07 15 THR D C 1
ATOM 4365 O O . THR D 1 16 ? 38.750 38.121 -35.849 1.00 24.14 15 THR D O 1
ATOM 4369 N N . GLY D 1 17 ? 38.097 40.192 -35.268 1.00 25.02 16 GLY D N 1
ATOM 4370 C CA . GLY D 1 17 ? 36.692 39.871 -35.458 1.00 25.75 16 GLY D CA 1
ATOM 4371 C C . GLY D 1 17 ? 35.942 39.604 -34.169 1.00 27.55 16 GLY D C 1
ATOM 4372 O O . GLY D 1 17 ? 34.760 39.294 -34.207 1.00 26.27 16 GLY D O 1
ATOM 4373 N N . LYS D 1 18 ? 36.620 39.736 -33.031 1.00 27.08 17 LYS D N 1
ATOM 4374 C CA . LYS D 1 18 ? 35.973 39.477 -31.751 1.00 27.38 17 LYS D CA 1
ATOM 4375 C C . LYS D 1 18 ? 34.766 40.370 -31.473 1.00 26.71 17 LYS D C 1
ATOM 4376 O O . LYS D 1 18 ? 33.803 39.927 -30.866 1.00 24.04 17 LYS D O 1
ATOM 4382 N N . THR D 1 19 ? 34.806 41.619 -31.929 1.00 27.47 18 THR D N 1
ATOM 4383 C CA . THR D 1 19 ? 33.700 42.525 -31.769 1.00 26.24 18 THR D CA 1
ATOM 4384 C C . THR D 1 19 ? 32.442 42.031 -32.490 1.00 25.65 18 THR D C 1
ATOM 4385 O O . THR D 1 19 ? 31.423 41.808 -31.860 1.00 26.32 18 THR D O 1
ATOM 4389 N N . THR D 1 20 ? 32.526 41.833 -33.797 1.00 27.37 19 THR D N 1
ATOM 4390 C CA . THR D 1 20 ? 31.394 41.363 -34.564 1.00 28.46 19 THR D CA 1
ATOM 4391 C C . THR D 1 20 ? 30.907 39.988 -34.119 1.00 25.86 19 THR D C 1
ATOM 4392 O O . THR D 1 20 ? 29.706 39.761 -33.991 1.00 25.53 19 THR D O 1
ATOM 4396 N N . LEU D 1 21 ? 31.829 39.061 -33.902 1.00 26.15 20 LEU D N 1
ATOM 4397 C CA . LEU D 1 21 ? 31.462 37.733 -33.417 1.00 25.34 20 LEU D CA 1
ATOM 4398 C C . LEU D 1 21 ? 30.754 37.789 -32.069 1.00 25.66 20 LEU D C 1
ATOM 4399 O O . LEU D 1 21 ? 29.727 37.149 -31.879 1.00 24.56 20 LEU D O 1
ATOM 4404 N N . SER D 1 22 ? 31.300 38.547 -31.121 1.00 24.35 21 SER D N 1
ATOM 4405 C CA . SER D 1 22 ? 30.671 38.639 -29.797 1.00 25.22 21 SER D CA 1
ATOM 4406 C C . SER D 1 22 ? 29.266 39.235 -29.871 1.00 26.80 21 SER D C 1
ATOM 4407 O O . SER D 1 22 ? 28.360 38.772 -29.200 1.00 25.28 21 SER D O 1
ATOM 4410 N N . GLN D 1 23 ? 29.086 40.254 -30.710 1.00 27.07 22 GLN D N 1
ATOM 4411 C CA . GLN D 1 23 ? 27.776 40.858 -30.907 1.00 27.98 22 GLN D CA 1
ATOM 4412 C C . GLN D 1 23 ? 26.797 39.847 -31.529 1.00 27.14 22 GLN D C 1
ATOM 4413 O O . GLN D 1 23 ? 25.614 39.789 -31.150 1.00 25.15 22 GLN D O 1
ATOM 4419 N N . ALA D 1 24 ? 27.278 39.024 -32.465 1.00 27.48 23 ALA D N 1
ATOM 4420 C CA . ALA D 1 24 ? 26.415 38.000 -33.060 1.00 27.72 23 ALA D CA 1
ATOM 4421 C C . ALA D 1 24 ? 26.072 36.918 -32.048 1.00 27.11 23 ALA D C 1
ATOM 4422 O O . ALA D 1 24 ? 24.979 36.373 -32.089 1.00 30.59 23 ALA D O 1
ATOM 4424 N N . LEU D 1 25 ? 26.980 36.588 -31.133 1.00 26.45 24 LEU D N 1
ATOM 4425 C CA . LEU D 1 25 ? 26.639 35.619 -30.085 1.00 27.38 24 LEU D CA 1
ATOM 4426 C C . LEU D 1 25 ? 25.584 36.178 -29.162 1.00 27.15 24 LEU D C 1
ATOM 4427 O O . LEU D 1 25 ? 24.680 35.460 -28.731 1.00 25.95 24 LEU D O 1
ATOM 4432 N N . ALA D 1 26 ? 25.732 37.450 -28.799 1.00 27.28 25 ALA D N 1
ATOM 4433 C CA . ALA D 1 26 ? 24.810 38.079 -27.876 1.00 27.78 25 ALA D CA 1
ATOM 4434 C C . ALA D 1 26 ? 23.402 38.054 -28.478 1.00 28.11 25 ALA D C 1
ATOM 4435 O O . ALA D 1 26 ? 22.444 37.723 -27.804 1.00 28.31 25 ALA D O 1
ATOM 4437 N N . THR D 1 27 ? 23.302 38.368 -29.764 1.00 28.41 26 THR D N 1
ATOM 4438 C CA . THR D 1 27 ? 22.029 38.342 -30.467 1.00 31.89 26 THR D CA 1
ATOM 4439 C C . THR D 1 27 ? 21.489 36.934 -30.621 1.00 31.91 26 THR D C 1
ATOM 4440 O O . THR D 1 27 ? 20.290 36.687 -30.405 1.00 32.63 26 THR D O 1
ATOM 4444 N N . GLY D 1 28 ? 22.364 36.002 -30.987 1.00 31.55 27 GLY D N 1
ATOM 4445 C CA . GLY D 1 28 ? 21.939 34.626 -31.217 1.00 30.61 27 GLY D CA 1
ATOM 4446 C C . GLY D 1 28 ? 21.564 33.862 -29.962 1.00 31.74 27 GLY D C 1
ATOM 4447 O O . GLY D 1 28 ? 20.646 33.052 -29.985 1.00 34.37 27 GLY D O 1
ATOM 4448 N N . LEU D 1 29 ? 22.284 34.100 -28.869 1.00 28.27 28 LEU D N 1
ATOM 4449 C CA . LEU D 1 29 ? 22.019 33.413 -27.610 1.00 26.83 28 LEU D CA 1
ATOM 4450 C C . LEU D 1 29 ? 21.068 34.176 -26.707 1.00 26.83 28 LEU D C 1
ATOM 4451 O O . LEU D 1 29 ? 20.602 33.617 -25.723 1.00 28.65 28 LEU D O 1
ATOM 4456 N N . ARG D 1 30 ? 20.794 35.432 -27.061 1.00 26.43 29 ARG D N 1
ATOM 4457 C CA . ARG D 1 30 ? 20.041 36.375 -26.225 1.00 29.45 29 ARG D CA 1
ATOM 4458 C C . ARG D 1 30 ? 20.687 36.496 -24.852 1.00 26.79 29 ARG D C 1
ATOM 4459 O O . ARG D 1 30 ? 20.078 36.147 -23.833 1.00 27.06 29 ARG D O 1
ATOM 4467 N N . LEU D 1 31 ? 21.929 36.967 -24.838 1.00 26.48 30 LEU D N 1
ATOM 4468 C CA . LEU D 1 31 ? 22.678 37.112 -23.624 1.00 24.49 30 LEU D CA 1
ATOM 4469 C C . LEU D 1 31 ? 23.246 38.511 -23.570 1.00 24.51 30 LEU D C 1
ATOM 4470 O O . LEU D 1 31 ? 23.504 39.114 -24.616 1.00 25.43 30 LEU D O 1
ATOM 4475 N N . PRO D 1 32 ? 23.473 39.034 -22.349 1.00 25.04 31 PRO D N 1
ATOM 4476 C CA . PRO D 1 32 ? 24.117 40.330 -22.203 1.00 24.44 31 PRO D CA 1
ATOM 4477 C C . PRO D 1 32 ? 25.569 40.285 -22.688 1.00 26.28 31 PRO D C 1
ATOM 4478 O O . PRO D 1 32 ? 26.222 39.241 -22.580 1.00 26.57 31 PRO D O 1
ATOM 4482 N N . LEU D 1 33 ? 26.055 41.408 -23.210 1.00 26.64 32 LEU D N 1
ATOM 4483 C CA . LEU D 1 33 ? 27.414 41.504 -23.732 1.00 25.95 32 LEU D CA 1
ATOM 4484 C C . LEU D 1 33 ? 28.172 42.664 -23.109 1.00 22.86 32 LEU D C 1
ATOM 4485 O O . LEU D 1 33 ? 27.729 43.821 -23.190 1.00 23.46 32 LEU D O 1
ATOM 4490 N N . LEU D 1 34 ? 29.320 42.345 -22.512 1.00 23.82 33 LEU D N 1
ATOM 4491 C CA . LEU D 1 34 ? 30.191 43.334 -21.879 1.00 22.06 33 LEU D CA 1
ATOM 4492 C C . LEU D 1 34 ? 31.485 43.391 -22.644 1.00 23.37 33 LEU D C 1
ATOM 4493 O O . LEU D 1 34 ? 32.219 42.419 -22.672 1.00 24.71 33 LEU D O 1
ATOM 4498 N N . SER D 1 35 ? 31.755 44.525 -23.280 1.00 21.49 34 SER D N 1
ATOM 4499 C CA . SER D 1 35 ? 32.958 44.689 -24.094 1.00 23.05 34 SER D CA 1
ATOM 4500 C C . SER D 1 35 ? 33.889 45.703 -23.465 1.00 22.73 34 SER D C 1
ATOM 4501 O O . SER D 1 35 ? 33.439 46.812 -23.136 1.00 23.22 34 SER D O 1
ATOM 4504 N N . LYS D 1 36 ? 35.186 45.383 -23.362 1.00 22.52 35 LYS D N 1
ATOM 4505 C CA . LYS D 1 36 ? 36.119 46.329 -22.792 1.00 23.78 35 LYS D CA 1
ATOM 4506 C C . LYS D 1 36 ? 36.085 47.638 -23.599 1.00 24.23 35 LYS D C 1
ATOM 4507 O O . LYS D 1 36 ? 35.922 48.725 -23.025 1.00 23.13 35 LYS D O 1
ATOM 4513 N N . ASP D 1 37 ? 36.257 47.551 -24.918 1.00 22.86 36 ASP D N 1
ATOM 4514 C CA . ASP D 1 37 ? 36.323 48.782 -25.720 1.00 24.25 36 ASP D CA 1
ATOM 4515 C C . ASP D 1 37 ? 35.048 49.601 -25.726 1.00 24.44 36 ASP D C 1
ATOM 4516 O O . ASP D 1 37 ? 35.108 50.834 -25.745 1.00 24.68 36 ASP D O 1
ATOM 4521 N N . ALA D 1 38 ? 33.901 48.944 -25.625 1.00 23.85 37 ALA D N 1
ATOM 4522 C CA . ALA D 1 38 ? 32.637 49.687 -25.536 1.00 24.97 37 ALA D CA 1
ATOM 4523 C C . ALA D 1 38 ? 32.592 50.462 -24.227 1.00 22.69 37 ALA D C 1
ATOM 4524 O O . ALA D 1 38 ? 32.116 51.613 -24.199 1.00 24.20 37 ALA D O 1
ATOM 4526 N N . PHE D 1 39 ? 33.047 49.837 -23.138 1.00 22.61 38 PHE D N 1
ATOM 4527 C CA . PHE D 1 39 ? 33.103 50.505 -21.824 1.00 24.38 38 PHE D CA 1
ATOM 4528 C C . PHE D 1 39 ? 34.111 51.670 -21.887 1.00 23.01 38 PHE D C 1
ATOM 4529 O O . PHE D 1 39 ? 33.900 52.747 -21.303 1.00 24.85 38 PHE D O 1
ATOM 4537 N N . LYS D 1 40 ? 35.234 51.463 -22.567 1.00 23.14 39 LYS D N 1
ATOM 4538 C CA . LYS D 1 40 ? 36.223 52.558 -22.697 1.00 22.67 39 LYS D CA 1
ATOM 4539 C C . LYS D 1 40 ? 35.610 53.779 -23.397 1.00 23.28 39 LYS D C 1
ATOM 4540 O O . LYS D 1 40 ? 35.845 54.930 -22.999 1.00 24.80 39 LYS D O 1
ATOM 4546 N N . GLU D 1 41 ? 34.801 53.539 -24.420 1.00 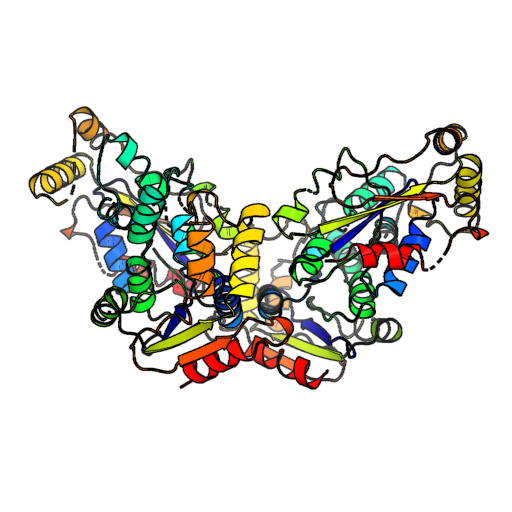22.44 40 GLU D N 1
ATOM 4547 C CA . GLU D 1 41 ? 34.207 54.632 -25.196 1.00 22.90 40 GLU D CA 1
ATOM 4548 C C . GLU D 1 41 ? 33.205 55.434 -24.365 1.00 23.63 40 GLU D C 1
ATOM 4549 O O . GLU D 1 41 ? 33.115 56.654 -24.516 1.00 24.35 40 GLU D O 1
ATOM 4555 N N . VAL D 1 42 ? 32.478 54.756 -23.479 1.00 24.43 41 VAL D N 1
ATOM 4556 C CA . VAL D 1 42 ? 31.567 55.463 -22.598 1.00 24.90 41 VAL D CA 1
ATOM 4557 C C . VAL D 1 42 ? 32.387 56.406 -21.728 1.00 24.11 41 VAL D C 1
ATOM 4558 O O . VAL D 1 42 ? 32.019 57.560 -21.536 1.00 23.99 41 VAL D O 1
ATOM 4570 N N . PHE D 1 44 ? 35.491 57.560 -22.382 1.00 23.11 43 PHE D N 1
ATOM 4571 C CA . PHE D 1 44 ? 36.047 58.656 -23.200 1.00 24.69 43 PHE D CA 1
ATOM 4572 C C . PHE D 1 44 ? 35.025 59.763 -23.453 1.00 24.36 43 PHE D C 1
ATOM 4573 O O . PHE D 1 44 ? 35.350 60.969 -23.411 1.00 25.95 43 PHE D O 1
ATOM 4581 N N . ASP D 1 45 ? 33.789 59.382 -23.739 1.00 23.03 44 ASP D N 1
ATOM 4582 C CA . ASP D 1 45 ? 32.761 60.375 -24.006 1.00 24.48 44 ASP D CA 1
ATOM 4583 C C . ASP D 1 45 ? 32.345 61.160 -22.786 1.00 25.47 44 ASP D C 1
ATOM 4584 O O . ASP D 1 45 ? 32.015 62.340 -22.912 1.00 28.35 44 ASP D O 1
ATOM 4589 N N . GLY D 1 46 ? 32.380 60.547 -21.604 1.00 26.94 45 GLY D N 1
ATOM 4590 C CA . GLY D 1 46 ? 32.002 61.261 -20.391 1.00 27.22 45 GLY D CA 1
ATOM 4591 C C . GLY D 1 46 ? 33.125 62.045 -19.728 1.00 28.12 45 GLY D C 1
ATOM 4592 O O . GLY D 1 46 ? 32.882 63.070 -19.100 1.00 27.61 45 GLY D O 1
ATOM 4593 N N . LEU D 1 47 ? 34.355 61.556 -19.841 1.00 26.65 46 LEU D N 1
ATOM 4594 C CA . LEU D 1 47 ? 35.493 62.173 -19.159 1.00 28.05 46 LEU D CA 1
ATOM 4595 C C . LEU D 1 47 ? 36.473 62.882 -20.082 1.00 28.69 46 LEU D C 1
ATOM 4596 O O . LEU D 1 47 ? 37.300 63.660 -19.616 1.00 30.79 46 LEU D O 1
ATOM 4601 N N . GLY D 1 48 ? 36.402 62.600 -21.378 1.00 26.73 47 GLY D N 1
ATOM 4602 C CA . GLY D 1 48 ? 37.359 63.156 -22.341 1.00 26.63 47 GLY D CA 1
ATOM 4603 C C . GLY D 1 48 ? 38.496 62.189 -22.564 1.00 24.91 47 GLY D C 1
ATOM 4604 O O . GLY D 1 48 ? 38.541 61.104 -21.963 1.00 23.29 47 GLY D O 1
ATOM 4605 N N . TRP D 1 49 ? 39.406 62.563 -23.459 1.00 24.53 48 TRP D N 1
ATOM 4606 C CA . TRP D 1 49 ? 40.550 61.731 -23.743 1.00 25.49 48 TRP D CA 1
ATOM 4607 C C . TRP D 1 49 ? 41.743 62.615 -24.007 1.00 24.90 48 TRP D C 1
ATOM 4608 O O . TRP D 1 49 ? 41.611 63.827 -24.059 1.00 26.50 48 TRP D O 1
ATOM 4619 N N . SER D 1 50 ? 42.907 62.005 -24.143 1.00 25.10 49 SER D N 1
ATOM 4620 C CA . SER D 1 50 ? 44.114 62.770 -24.345 1.00 25.58 49 SER D CA 1
ATOM 4621 C C . SER D 1 50 ? 45.178 61.934 -25.034 1.00 26.65 49 SER D C 1
ATOM 4622 O O . SER D 1 50 ? 45.331 62.019 -26.259 1.00 27.83 49 SER D O 1
ATOM 4625 N N . ASP D 1 51 ? 45.889 61.115 -24.262 1.00 25.98 50 ASP D N 1
ATOM 4626 C CA . ASP D 1 51 ? 47.038 60.388 -24.782 1.00 27.24 50 ASP D CA 1
ATOM 4627 C C . ASP D 1 51 ? 46.983 58.884 -24.507 1.00 27.45 50 ASP D C 1
ATOM 4628 O O . ASP D 1 51 ? 45.981 58.356 -24.002 1.00 28.46 50 ASP D O 1
ATOM 4633 N N . ARG D 1 52 ? 48.050 58.186 -24.873 1.00 29.05 51 ARG D N 1
ATOM 4634 C CA . ARG D 1 52 ? 48.086 56.744 -24.729 1.00 28.81 51 ARG D CA 1
ATOM 4635 C C . ARG D 1 52 ? 48.050 56.318 -23.257 1.00 28.29 51 ARG D C 1
ATOM 4636 O O . ARG D 1 52 ? 47.438 55.315 -22.923 1.00 29.60 51 ARG D O 1
ATOM 4638 N N . GLU D 1 53 ? 48.716 57.068 -22.378 1.00 28.83 52 GLU D N 1
ATOM 4639 C CA . GLU D 1 53 ? 48.667 56.754 -20.944 1.00 28.19 52 GLU D CA 1
ATOM 4640 C C . GLU D 1 53 ? 47.216 56.803 -20.453 1.00 27.00 52 GLU D C 1
ATOM 4641 O O . GLU D 1 53 ? 46.774 55.919 -19.718 1.00 26.06 52 GLU D O 1
ATOM 4647 N N . TRP D 1 54 ? 46.466 57.824 -20.865 1.00 26.74 53 TRP D N 1
ATOM 4648 C CA . TRP D 1 54 ? 45.069 57.957 -20.437 1.00 26.57 53 TRP D CA 1
ATOM 4649 C C . TRP D 1 54 ? 44.252 56.791 -20.975 1.00 27.02 53 TRP D C 1
ATOM 4650 O O . TRP D 1 54 ? 43.484 56.162 -20.239 1.00 25.84 53 TRP D O 1
ATOM 4661 N N . SER D 1 55 ? 44.457 56.476 -22.249 1.00 26.30 54 SER D N 1
ATOM 4662 C CA . SER D 1 55 ? 43.806 55.316 -22.850 1.00 24.77 54 SER D CA 1
ATOM 4663 C C . SER D 1 55 ? 44.104 54.024 -22.070 1.00 25.98 54 SER D C 1
ATOM 4664 O O . SER D 1 55 ? 43.193 53.227 -21.831 1.00 25.26 54 SER D O 1
ATOM 4667 N N . ARG D 1 56 ? 45.353 53.817 -21.665 1.00 25.33 55 ARG D N 1
ATOM 4668 C CA . ARG D 1 56 ? 45.727 52.617 -20.881 1.00 28.75 55 ARG D CA 1
ATOM 4669 C C . ARG D 1 56 ? 44.985 52.599 -19.546 1.00 26.94 55 ARG D C 1
ATOM 4670 O O . ARG D 1 56 ? 44.453 51.569 -19.128 1.00 28.97 55 ARG D O 1
ATOM 4678 N N . ARG D 1 57 ? 44.920 53.757 -18.907 1.00 25.41 56 ARG D N 1
ATOM 4679 C CA . ARG D 1 57 ? 44.262 53.908 -17.616 1.00 25.34 56 ARG D CA 1
ATOM 4680 C C . ARG D 1 57 ? 42.765 53.627 -17.741 1.00 26.51 56 ARG D C 1
ATOM 4681 O O . ARG D 1 57 ? 42.188 52.927 -16.906 1.00 25.16 56 ARG D O 1
ATOM 4689 N N . VAL D 1 58 ? 42.137 54.203 -18.771 1.00 24.30 57 VAL D N 1
ATOM 4690 C CA . VAL D 1 58 ? 40.716 53.939 -19.053 1.00 23.55 57 VAL D CA 1
ATOM 4691 C C . VAL D 1 58 ? 40.480 52.459 -19.369 1.00 21.91 57 VAL D C 1
ATOM 4692 O O . VAL D 1 58 ? 39.498 51.861 -18.890 1.00 22.55 57 VAL D O 1
ATOM 4696 N N . GLY D 1 59 ? 41.390 51.852 -20.131 1.00 23.07 58 GLY D N 1
ATOM 4697 C CA . GLY D 1 59 ? 41.305 50.407 -20.421 1.00 23.44 58 GLY D CA 1
ATOM 4698 C C . GLY D 1 59 ? 41.366 49.566 -19.149 1.00 25.59 58 GLY D C 1
ATOM 4699 O O . GLY D 1 59 ? 40.571 48.656 -18.964 1.00 27.61 58 GLY D O 1
ATOM 4700 N N . ALA D 1 60 ? 42.285 49.892 -18.252 1.00 27.37 59 ALA D N 1
ATOM 4701 C CA . ALA D 1 60 ? 42.421 49.150 -16.979 1.00 27.37 59 ALA D CA 1
ATOM 4702 C C . ALA D 1 60 ? 41.143 49.285 -16.151 1.00 26.43 59 ALA D C 1
ATOM 4703 O O . ALA D 1 60 ? 40.671 48.320 -15.541 1.00 27.87 59 ALA D O 1
ATOM 4705 N N . THR D 1 61 ? 40.555 50.481 -16.172 1.00 25.57 60 THR D N 1
ATOM 4706 C CA . THR D 1 61 ? 39.323 50.761 -15.450 1.00 24.44 60 THR D CA 1
ATOM 4707 C C . THR D 1 61 ? 38.131 50.054 -16.094 1.00 25.70 60 THR D C 1
ATOM 4708 O O . THR D 1 61 ? 37.304 49.498 -15.394 1.00 25.66 60 THR D O 1
ATOM 4712 N N . ALA D 1 62 ? 38.059 50.054 -17.422 1.00 24.23 61 ALA D N 1
ATOM 4713 C CA . ALA D 1 62 ? 36.996 49.345 -18.135 1.00 24.35 61 ALA D CA 1
ATOM 4714 C C . ALA D 1 62 ? 36.999 47.833 -17.823 1.00 25.35 61 ALA D C 1
ATOM 4715 O O . ALA D 1 62 ? 35.938 47.225 -17.694 1.00 25.71 61 ALA D O 1
ATOM 4717 N N A ILE D 1 63 ? 38.190 47.258 -17.689 0.50 25.92 62 ILE D N 1
ATOM 4718 N N B ILE D 1 63 ? 38.186 47.251 -17.712 0.50 26.25 62 ILE D N 1
ATOM 4719 C CA A ILE D 1 63 ? 38.346 45.864 -17.273 0.50 26.04 62 ILE D CA 1
ATOM 4720 C CA B ILE D 1 63 ? 38.334 45.825 -17.429 0.50 26.63 62 ILE D CA 1
ATOM 4721 C C A ILE D 1 63 ? 37.778 45.707 -15.863 0.50 25.51 62 ILE D C 1
ATOM 4722 C C B ILE D 1 63 ? 37.753 45.504 -16.052 0.50 26.15 62 ILE D C 1
ATOM 4723 O O A ILE D 1 63 ? 37.123 44.715 -15.557 0.50 23.63 62 ILE D O 1
ATOM 4724 O O B ILE D 1 63 ? 36.950 44.588 -15.913 0.50 26.55 62 ILE D O 1
ATOM 4765 N N . LEU D 1 66 ? 34.091 45.577 -16.226 1.00 25.46 65 LEU D N 1
ATOM 4766 C CA . LEU D 1 66 ? 33.614 44.318 -16.806 1.00 23.63 65 LEU D CA 1
ATOM 4767 C C . LEU D 1 66 ? 33.443 43.259 -15.719 1.00 23.85 65 LEU D C 1
ATOM 4768 O O . LEU D 1 66 ? 32.406 42.606 -15.633 1.00 24.82 65 LEU D O 1
ATOM 4773 N N . TYR D 1 67 ? 34.448 43.115 -14.862 1.00 23.10 66 TYR D N 1
ATOM 4774 C CA . TYR D 1 67 ? 34.402 42.090 -13.817 1.00 22.18 66 TYR D CA 1
ATOM 4775 C C . TYR D 1 67 ? 33.375 42.454 -12.751 1.00 23.40 66 TYR D C 1
ATOM 4776 O O . TYR D 1 67 ? 32.733 41.573 -12.191 1.00 25.10 66 TYR D O 1
ATOM 4785 N N . HIS D 1 68 ? 33.206 43.758 -12.503 1.00 23.26 67 HIS D N 1
ATOM 4786 C CA . HIS D 1 68 ? 32.229 44.244 -11.538 1.00 23.88 67 HIS D CA 1
ATOM 4787 C C . HIS D 1 68 ? 30.811 43.907 -11.958 1.00 22.34 67 HIS D C 1
ATOM 4788 O O . HIS D 1 68 ? 30.005 43.397 -11.177 1.00 24.01 67 HIS D O 1
ATOM 4795 N N . THR D 1 69 ? 30.514 44.221 -13.208 1.00 24.02 68 THR D N 1
ATOM 4796 C CA . THR D 1 69 ? 29.210 44.005 -13.794 1.00 23.86 68 THR D CA 1
ATOM 4797 C C . THR D 1 69 ? 28.967 42.509 -14.014 1.00 23.78 68 THR D C 1
ATOM 4798 O O . THR D 1 69 ? 27.876 42.016 -13.794 1.00 22.14 68 THR D O 1
ATOM 4802 N N . ALA D 1 70 ? 29.989 41.787 -14.447 1.00 23.92 69 ALA D N 1
ATOM 4803 C CA . ALA D 1 70 ? 29.868 40.341 -14.575 1.00 21.84 69 ALA D CA 1
ATOM 4804 C C . ALA D 1 70 ? 29.439 39.679 -13.289 1.00 23.02 69 ALA D C 1
ATOM 4805 O O . ALA D 1 70 ? 28.598 38.791 -13.315 1.00 26.05 69 ALA D O 1
ATOM 4807 N N . ALA D 1 71 ? 30.031 40.096 -12.172 1.00 23.74 70 ALA D N 1
ATOM 4808 C CA . ALA D 1 71 ? 29.707 39.520 -10.877 1.00 24.34 70 ALA D CA 1
ATOM 4809 C C . ALA D 1 71 ? 28.207 39.598 -10.582 1.00 23.39 70 ALA D C 1
ATOM 4810 O O . ALA D 1 71 ? 27.614 38.600 -10.257 1.00 24.13 70 ALA D O 1
ATOM 4812 N N . THR D 1 72 ? 27.585 40.764 -10.740 1.00 22.85 71 THR D N 1
ATOM 4813 C CA . THR D 1 72 ? 26.168 40.884 -10.394 1.00 24.31 71 THR D CA 1
ATOM 4814 C C . THR D 1 72 ? 25.247 40.117 -11.350 1.00 23.36 71 THR D C 1
ATOM 4815 O O . THR D 1 72 ? 24.199 39.592 -10.942 1.00 24.21 71 THR D O 1
ATOM 4819 N N . ILE D 1 73 ? 25.611 40.066 -12.620 1.00 23.41 72 ILE D N 1
ATOM 4820 C CA . ILE D 1 73 ? 24.834 39.296 -13.579 1.00 22.12 72 ILE D CA 1
ATOM 4821 C C . ILE D 1 73 ? 24.946 37.789 -13.268 1.00 22.17 72 ILE D C 1
ATOM 4822 O O . ILE D 1 73 ? 23.933 37.074 -13.217 1.00 25.39 72 ILE D O 1
ATOM 4827 N N . LEU D 1 74 ? 26.166 37.298 -13.076 1.00 22.55 73 LEU D N 1
ATOM 4828 C CA . LEU D 1 74 ? 26.333 35.867 -12.771 1.00 22.11 73 LEU D CA 1
ATOM 4829 C C . LEU D 1 74 ? 25.701 35.493 -11.440 1.00 21.78 73 LEU D C 1
ATOM 4830 O O . LEU D 1 74 ? 25.158 34.391 -11.283 1.00 24.30 73 LEU D O 1
ATOM 4835 N N . GLN D 1 75 ? 25.751 36.396 -10.470 1.00 23.62 74 GLN D N 1
ATOM 4836 C CA . GLN D 1 75 ? 25.160 36.133 -9.154 1.00 22.43 74 GLN D CA 1
ATOM 4837 C C . GLN D 1 75 ? 23.641 36.015 -9.232 1.00 24.78 74 GLN D C 1
ATOM 4838 O O . GLN D 1 75 ? 23.020 35.370 -8.385 1.00 27.96 74 GLN D O 1
ATOM 4844 N N . SER D 1 76 ? 23.054 36.626 -10.259 1.00 24.10 75 SER D N 1
ATOM 4845 C CA . SER D 1 76 ? 21.629 36.538 -10.511 1.00 25.69 75 SER D CA 1
ATOM 4846 C C . SER D 1 76 ? 21.283 35.226 -11.240 1.00 26.50 75 SER D C 1
ATOM 4847 O O . SER D 1 76 ? 20.109 34.933 -11.468 1.00 25.85 75 SER D O 1
ATOM 4850 N N . GLY D 1 77 ? 22.302 34.437 -11.604 1.00 24.54 76 GLY D N 1
ATOM 4851 C CA . GLY D 1 77 ? 22.093 33.168 -12.281 1.00 26.90 76 GLY D CA 1
ATOM 4852 C C . GLY D 1 77 ? 22.011 33.276 -13.790 1.00 28.10 76 GLY D C 1
ATOM 4853 O O . GLY D 1 77 ? 21.703 32.288 -14.451 1.00 29.34 76 GLY D O 1
ATOM 4854 N N . GLN D 1 78 ? 22.303 34.466 -14.332 1.00 27.39 77 GLN D N 1
ATOM 4855 C CA . GLN D 1 78 ? 22.257 34.750 -15.772 1.00 27.07 77 GLN D CA 1
ATOM 4856 C C . GLN D 1 78 ? 23.629 34.563 -16.431 1.00 26.16 77 GLN D C 1
ATOM 4857 O O . GLN D 1 78 ? 24.659 34.932 -15.875 1.00 27.26 77 GLN D O 1
ATOM 4863 N N . SER D 1 79 ? 23.624 33.992 -17.628 1.00 27.02 78 SER D N 1
ATOM 4864 C CA . SER D 1 79 ? 24.843 33.800 -18.406 1.00 27.14 78 SER D CA 1
ATOM 4865 C C . SER D 1 79 ? 25.179 35.101 -19.122 1.00 25.98 78 SER D C 1
ATOM 4866 O O . SER D 1 79 ? 24.317 35.954 -19.303 1.00 24.47 78 SER D O 1
ATOM 4869 N N . LEU D 1 80 ? 26.431 35.257 -19.530 1.00 27.52 79 LEU D N 1
ATOM 4870 C CA . LEU D 1 80 ? 26.814 36.476 -20.206 1.00 27.82 79 LEU D CA 1
ATOM 4871 C C . LEU D 1 80 ? 28.057 36.278 -21.047 1.00 25.92 79 LEU D C 1
ATOM 4872 O O . LEU D 1 80 ? 28.763 35.282 -20.927 1.00 25.23 79 LEU D O 1
ATOM 4877 N N . ILE D 1 81 ? 28.280 37.244 -21.921 1.00 23.03 80 ILE D N 1
ATOM 4878 C CA . ILE D 1 81 ? 29.416 37.227 -22.799 1.00 23.52 80 ILE D CA 1
ATOM 4879 C C . ILE D 1 81 ? 30.305 38.385 -22.425 1.00 24.35 80 ILE D C 1
ATOM 4880 O O . ILE D 1 81 ? 29.826 39.499 -22.250 1.00 25.41 80 ILE D O 1
ATOM 4893 N N . GLU D 1 83 ? 33.859 40.304 -23.778 1.00 23.08 82 GLU D N 1
ATOM 4894 C CA . GLU D 1 83 ? 34.764 40.462 -24.916 1.00 22.59 82 GLU D CA 1
ATOM 4895 C C . GLU D 1 83 ? 35.900 41.436 -24.635 1.00 23.66 82 GLU D C 1
ATOM 4896 O O . GLU D 1 83 ? 35.676 42.590 -24.267 1.00 24.55 82 GLU D O 1
ATOM 4902 N N . SER D 1 84 ? 37.124 40.960 -24.852 1.00 24.45 83 SER D N 1
ATOM 4903 C CA . SER D 1 84 ? 38.307 41.791 -24.708 1.00 24.14 83 SER D CA 1
ATOM 4904 C C . SER D 1 84 ? 39.483 41.056 -25.322 1.00 24.41 83 SER D C 1
ATOM 4905 O O . SER D 1 84 ? 39.356 39.878 -25.695 1.00 23.84 83 SER D O 1
ATOM 4908 N N . ASN D 1 85 ? 40.619 41.753 -25.432 1.00 23.63 84 ASN D N 1
ATOM 4909 C CA . ASN D 1 85 ? 41.879 41.138 -25.810 1.00 23.46 84 ASN D CA 1
ATOM 4910 C C . ASN D 1 85 ? 42.520 40.715 -24.480 1.00 24.20 84 ASN D C 1
ATOM 4911 O O . ASN D 1 85 ? 43.468 41.330 -23.989 1.00 23.34 84 ASN D O 1
ATOM 4916 N N . PHE D 1 86 ? 41.960 39.656 -23.893 1.00 23.81 85 PHE D N 1
ATOM 4917 C CA . PHE D 1 86 ? 42.359 39.259 -22.527 1.00 24.01 85 PHE D CA 1
ATOM 4918 C C . PHE D 1 86 ? 43.809 38.810 -22.468 1.00 23.94 85 PHE D C 1
ATOM 4919 O O . PHE D 1 86 ? 44.341 38.254 -23.435 1.00 25.42 85 PHE D O 1
ATOM 4927 N N . ARG D 1 87 ? 44.451 39.081 -21.332 1.00 25.25 86 ARG D N 1
ATOM 4928 C CA . ARG D 1 87 ? 45.853 38.733 -21.083 1.00 23.56 86 ARG D CA 1
ATOM 4929 C C . ARG D 1 87 ? 45.955 37.640 -20.063 1.00 26.34 86 ARG D C 1
ATOM 4930 O O . ARG D 1 87 ? 45.409 37.765 -18.973 1.00 26.90 86 ARG D O 1
ATOM 4938 N N . VAL D 1 88 ? 46.686 36.583 -20.398 1.00 25.04 87 VAL D N 1
ATOM 4939 C CA . VAL D 1 88 ? 46.859 35.477 -19.472 1.00 24.85 87 VAL D CA 1
ATOM 4940 C C . VAL D 1 88 ? 47.496 35.968 -18.167 1.00 25.15 87 VAL D C 1
ATOM 4941 O O . VAL D 1 88 ? 47.151 35.476 -17.093 1.00 25.49 87 VAL D O 1
ATOM 4945 N N . ASP D 1 89 ? 48.422 36.922 -18.249 1.00 24.53 88 ASP D N 1
ATOM 4946 C CA . ASP D 1 89 ? 49.194 37.326 -17.062 1.00 26.96 88 ASP D CA 1
ATOM 4947 C C . ASP D 1 89 ? 48.433 38.136 -16.014 1.00 28.47 88 ASP D C 1
ATOM 4948 O O . ASP D 1 89 ? 48.899 38.284 -14.876 1.00 29.38 88 ASP D O 1
ATOM 4953 N N . LEU D 1 90 ? 47.277 38.654 -16.382 1.00 26.58 89 LEU D N 1
ATOM 4954 C CA . LEU D 1 90 ? 46.448 39.446 -15.470 1.00 27.07 89 LEU D CA 1
ATOM 4955 C C . LEU D 1 90 ? 45.033 38.926 -15.322 1.00 27.13 89 LEU D C 1
ATOM 4956 O O . LEU D 1 90 ? 44.450 38.961 -14.231 1.00 28.26 89 LEU D O 1
ATOM 4961 N N . ASP D 1 91 ? 44.472 38.453 -16.426 1.00 25.77 90 ASP D N 1
ATOM 4962 C CA . ASP D 1 91 ? 43.084 38.039 -16.432 1.00 23.64 90 ASP D CA 1
ATOM 4963 C C . ASP D 1 91 ? 42.848 36.641 -15.890 1.00 25.27 90 ASP D C 1
ATOM 4964 O O . ASP D 1 91 ? 41.728 36.335 -15.466 1.00 26.65 90 ASP D O 1
ATOM 4969 N N . THR D 1 92 ? 43.875 35.798 -15.875 1.00 25.32 91 THR D N 1
ATOM 4970 C CA . THR D 1 92 ? 43.711 34.471 -15.272 1.00 25.26 91 THR D CA 1
ATOM 4971 C C . THR D 1 92 ? 43.322 34.643 -13.779 1.00 24.15 91 THR D C 1
ATOM 4972 O O . THR D 1 92 ? 42.329 34.055 -13.309 1.00 23.86 91 THR D O 1
ATOM 4976 N N . GLU D 1 93 ? 44.060 35.482 -13.053 1.00 24.55 92 GLU D N 1
ATOM 4977 C CA . GLU D 1 93 ? 43.756 35.699 -11.648 1.00 25.35 92 GLU D CA 1
ATOM 4978 C C . GLU D 1 93 ? 42.410 36.405 -11.456 1.00 25.12 92 GLU D C 1
ATOM 4979 O O . GLU D 1 93 ? 41.664 36.068 -10.545 1.00 26.00 92 GLU D O 1
ATOM 4985 N N . ARG D 1 94 ? 42.098 37.379 -12.303 1.00 25.85 93 ARG D N 1
ATOM 4986 C CA . ARG D 1 94 ? 40.796 38.056 -12.203 1.00 23.50 93 ARG D CA 1
ATOM 4987 C C . ARG D 1 94 ? 39.631 37.099 -12.427 1.00 24.29 93 ARG D C 1
ATOM 4988 O O . ARG D 1 94 ? 38.616 37.205 -11.753 1.00 25.29 93 ARG D O 1
ATOM 5004 N N . GLN D 1 96 ? 39.679 33.876 -11.800 1.00 26.06 95 GLN D N 1
ATOM 5005 C CA . GLN D 1 96 ? 39.705 33.052 -10.606 1.00 25.56 95 GLN D CA 1
ATOM 5006 C C . GLN D 1 96 ? 39.001 33.803 -9.467 1.00 26.12 95 GLN D C 1
ATOM 5007 O O . GLN D 1 96 ? 38.164 33.222 -8.756 1.00 27.70 95 GLN D O 1
ATOM 5013 N N . ASN D 1 97 ? 39.315 35.083 -9.291 1.00 25.98 96 ASN D N 1
ATOM 5014 C CA . ASN D 1 97 ? 38.657 35.874 -8.256 1.00 26.40 96 ASN D CA 1
ATOM 5015 C C . ASN D 1 97 ? 37.151 36.018 -8.517 1.00 26.10 96 ASN D C 1
ATOM 5016 O O . ASN D 1 97 ? 36.355 35.945 -7.583 1.00 2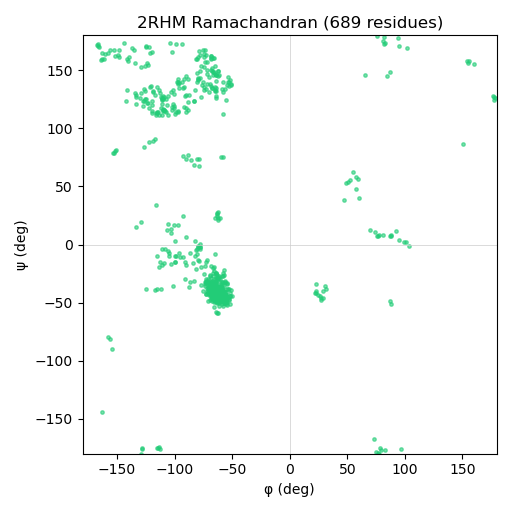5.39 96 ASN D O 1
ATOM 5021 N N . LEU D 1 98 ? 36.764 36.241 -9.782 1.00 25.07 97 LEU D N 1
ATOM 5022 C CA . LEU D 1 98 ? 35.359 36.350 -10.126 1.00 25.16 97 LEU D CA 1
ATOM 5023 C C . LEU D 1 98 ? 34.636 35.063 -9.753 1.00 25.97 97 LEU D C 1
ATOM 5024 O O . LEU D 1 98 ? 33.554 35.091 -9.158 1.00 26.27 97 LEU D O 1
ATOM 5029 N N . HIS D 1 99 ? 35.245 33.930 -10.084 1.00 26.42 98 HIS D N 1
ATOM 5030 C CA . HIS D 1 99 ? 34.601 32.656 -9.858 1.00 25.89 98 HIS D CA 1
ATOM 5031 C C . HIS D 1 99 ? 34.323 32.419 -8.363 1.00 27.93 98 HIS D C 1
ATOM 5032 O O . HIS D 1 99 ? 33.314 31.826 -7.998 1.00 28.12 98 HIS D O 1
ATOM 5039 N N . THR D 1 100 ? 35.224 32.900 -7.514 1.00 27.08 99 THR D N 1
ATOM 5040 C CA . THR D 1 100 ? 35.072 32.783 -6.067 1.00 30.01 99 THR D CA 1
ATOM 5041 C C . THR D 1 100 ? 33.827 33.487 -5.541 1.00 31.15 99 THR D C 1
ATOM 5042 O O . THR D 1 100 ? 33.169 32.971 -4.637 1.00 30.55 99 THR D O 1
ATOM 5046 N N . ILE D 1 101 ? 33.483 34.646 -6.105 1.00 29.77 100 ILE D N 1
ATOM 5047 C CA . ILE D 1 101 ? 32.306 35.400 -5.644 1.00 31.00 100 ILE D CA 1
ATOM 5048 C C . ILE D 1 101 ? 31.071 35.215 -6.521 1.00 29.55 100 ILE D C 1
ATOM 5049 O O . ILE D 1 101 ? 29.965 35.558 -6.111 1.00 29.28 100 ILE D O 1
ATOM 5054 N N . ALA D 1 102 ? 31.276 34.671 -7.720 1.00 27.89 101 ALA D N 1
ATOM 5055 C CA . ALA D 1 102 ? 30.208 34.443 -8.688 1.00 26.97 101 ALA D CA 1
ATOM 5056 C C . ALA D 1 102 ? 30.551 33.241 -9.566 1.00 25.89 101 ALA D C 1
ATOM 5057 O O . ALA D 1 102 ? 31.052 33.409 -10.675 1.00 24.00 101 ALA D O 1
ATOM 5059 N N . PRO D 1 103 ? 30.308 32.023 -9.065 1.00 26.48 102 PRO D N 1
ATOM 5060 C CA . PRO D 1 103 ? 30.623 30.821 -9.846 1.00 26.20 102 PRO D CA 1
ATOM 5061 C C . PRO D 1 103 ? 30.025 30.813 -11.255 1.00 26.09 102 PRO D C 1
ATOM 5062 O O . PRO D 1 103 ? 28.879 31.225 -11.473 1.00 26.72 102 PRO D O 1
ATOM 5066 N N . PHE D 1 104 ? 30.828 30.337 -12.198 1.00 24.91 103 PHE D N 1
ATOM 5067 C CA . PHE D 1 104 ? 30.432 30.235 -13.583 1.00 24.15 103 PHE D CA 1
ATOM 5068 C C . PHE D 1 104 ? 31.131 29.049 -14.229 1.00 25.90 103 PHE D C 1
ATOM 5069 O O . PHE D 1 104 ? 32.103 28.523 -13.680 1.00 25.55 103 PHE D O 1
ATOM 5077 N N . THR D 1 105 ? 30.594 28.631 -15.376 1.00 26.96 104 THR D N 1
ATOM 5078 C CA . THR D 1 105 ? 31.192 27.616 -16.234 1.00 26.69 104 THR D CA 1
ATOM 5079 C C . THR D 1 105 ? 31.693 28.313 -17.503 1.00 26.32 104 THR D C 1
ATOM 5080 O O . THR D 1 105 ? 30.886 28.890 -18.243 1.00 25.61 104 THR D O 1
ATOM 5084 N N . PRO D 1 106 ? 33.020 28.305 -17.751 1.00 27.37 105 PRO D N 1
ATOM 5085 C CA . PRO D 1 106 ? 33.570 29.028 -18.895 1.00 25.99 105 PRO D CA 1
ATOM 5086 C C . PRO D 1 106 ? 33.460 28.312 -20.234 1.00 24.66 105 PRO D C 1
ATOM 5087 O O . PRO D 1 106 ? 33.629 27.085 -20.296 1.00 24.98 105 PRO D O 1
ATOM 5091 N N . ILE D 1 107 ? 33.135 29.095 -21.265 1.00 21.55 106 ILE D N 1
ATOM 5092 C CA . ILE D 1 107 ? 33.129 28.667 -22.657 1.00 21.01 106 ILE D CA 1
ATOM 5093 C C . ILE D 1 107 ? 33.930 29.749 -23.355 1.00 22.09 106 ILE D C 1
ATOM 5094 O O . ILE D 1 107 ? 33.642 30.918 -23.185 1.00 26.22 106 ILE D O 1
ATOM 5099 N N . GLN D 1 108 ? 34.959 29.369 -24.094 1.00 21.60 107 GLN D N 1
ATOM 5100 C CA . GLN D 1 108 ? 35.876 30.358 -24.665 1.00 20.95 107 GLN D CA 1
ATOM 5101 C C . GLN D 1 108 ? 35.943 30.292 -26.179 1.00 22.66 107 GLN D C 1
ATOM 5102 O O . GLN D 1 108 ? 36.044 29.222 -26.742 1.00 22.78 107 GLN D O 1
ATOM 5108 N N . ILE D 1 109 ? 35.919 31.454 -26.821 1.00 22.35 108 ILE D N 1
ATOM 5109 C CA . ILE D 1 109 ? 36.088 31.543 -28.267 1.00 24.51 108 ILE D CA 1
ATOM 5110 C C . ILE D 1 109 ? 37.235 32.488 -28.509 1.00 24.81 108 ILE D C 1
ATOM 5111 O O . ILE D 1 109 ? 37.234 33.611 -27.994 1.00 25.88 108 ILE D O 1
ATOM 5116 N N . ARG D 1 110 ? 38.227 32.029 -29.259 1.00 23.09 109 ARG D N 1
ATOM 5117 C CA . ARG D 1 110 ? 39.372 32.855 -29.596 1.00 23.72 109 ARG D CA 1
ATOM 5118 C C . ARG D 1 110 ? 39.352 33.188 -31.085 1.00 24.81 109 ARG D C 1
ATOM 5119 O O . ARG D 1 110 ? 39.304 32.287 -31.940 1.00 25.38 109 ARG D O 1
ATOM 5127 N N . CYS D 1 111 ? 39.380 34.476 -31.393 1.00 24.72 110 CYS D N 1
ATOM 5128 C CA . CYS D 1 111 ? 39.376 34.933 -32.767 1.00 25.39 110 CYS D CA 1
ATOM 5129 C C . CYS D 1 111 ? 40.808 35.200 -33.207 1.00 25.21 110 CYS D C 1
ATOM 5130 O O . CYS D 1 111 ? 41.633 35.728 -32.440 1.00 24.03 110 CYS D O 1
ATOM 5133 N N . VAL D 1 112 ? 41.111 34.805 -34.440 1.00 24.44 111 VAL D N 1
ATOM 5134 C CA . VAL D 1 112 ? 42.419 35.019 -35.028 1.00 25.53 111 VAL D CA 1
ATOM 5135 C C . VAL D 1 112 ? 42.241 35.421 -36.489 1.00 24.82 111 VAL D C 1
ATOM 5136 O O . VAL D 1 112 ? 41.182 35.206 -37.072 1.00 25.07 111 VAL D O 1
ATOM 5140 N N . ALA D 1 113 ? 43.272 36.019 -37.062 1.00 24.66 112 ALA D N 1
ATOM 5141 C CA . ALA D 1 113 ? 43.297 36.351 -38.496 1.00 24.67 112 ALA D CA 1
ATOM 5142 C C . ALA D 1 113 ? 44.725 36.630 -38.908 1.00 26.16 112 ALA D C 1
ATOM 5143 O O . ALA D 1 113 ? 45.563 36.943 -38.073 1.00 26.82 112 ALA D O 1
ATOM 5145 N N . SER D 1 114 ? 44.998 36.541 -40.209 1.00 26.35 113 SER D N 1
ATOM 5146 C CA . SER D 1 114 ? 46.354 36.771 -40.692 1.00 27.20 113 SER D CA 1
ATOM 5147 C C . SER D 1 114 ? 46.816 38.199 -40.382 1.00 27.32 113 SER D C 1
ATOM 5148 O O . SER D 1 114 ? 46.016 39.136 -40.305 1.00 27.44 113 SER D O 1
ATOM 5151 N N . GLY D 1 115 ? 48.120 38.342 -40.176 1.00 28.19 114 GLY D N 1
ATOM 5152 C CA . GLY D 1 115 ? 48.716 39.631 -39.888 1.00 28.42 114 GLY D CA 1
ATOM 5153 C C . GLY D 1 115 ? 48.404 40.682 -40.936 1.00 27.44 114 GLY D C 1
ATOM 5154 O O . GLY D 1 115 ? 48.093 41.821 -40.600 1.00 29.42 114 GLY D O 1
ATOM 5155 N N . ASP D 1 116 ? 48.490 40.318 -42.212 1.00 29.78 115 ASP D N 1
ATOM 5156 C CA . ASP D 1 116 ? 48.221 41.283 -43.281 1.00 29.56 115 ASP D CA 1
ATOM 5157 C C . ASP D 1 116 ? 46.803 41.843 -43.174 1.00 29.53 115 ASP D C 1
ATOM 5158 O O . ASP D 1 116 ? 46.582 43.057 -43.292 1.00 29.20 115 ASP D O 1
ATOM 5163 N N . VAL D 1 117 ? 45.851 40.950 -42.939 1.00 29.00 116 VAL D N 1
ATOM 5164 C CA . VAL D 1 117 ? 44.457 41.328 -42.789 1.00 28.12 116 VAL D CA 1
ATOM 5165 C C . VAL D 1 117 ? 44.274 42.214 -41.574 1.00 27.60 116 VAL D C 1
ATOM 5166 O O . VAL D 1 117 ? 43.520 43.198 -41.638 1.00 27.10 116 VAL D O 1
ATOM 5170 N N . LEU D 1 118 ? 44.934 41.883 -40.466 1.00 26.08 117 LEU D N 1
ATOM 5171 C CA . LEU D 1 118 ? 44.829 42.713 -39.259 1.00 26.40 117 LEU D CA 1
ATOM 5172 C C . LEU D 1 118 ? 45.339 44.140 -39.459 1.00 27.65 117 LEU D C 1
ATOM 5173 O O . LEU D 1 118 ? 44.713 45.091 -38.976 1.00 28.82 117 LEU D O 1
ATOM 5178 N N . VAL D 1 119 ? 46.466 44.299 -40.145 1.00 29.73 118 VAL D N 1
ATOM 5179 C CA . VAL D 1 119 ? 47.005 45.638 -40.405 1.00 30.50 118 VAL D CA 1
ATOM 5180 C C . VAL D 1 119 ? 45.999 46.471 -41.206 1.00 29.76 118 VAL D C 1
ATOM 5181 O O . VAL D 1 119 ? 45.694 47.618 -40.837 1.00 30.05 118 VAL D O 1
ATOM 5185 N N . GLU D 1 120 ? 45.468 45.869 -42.269 1.00 29.73 119 GLU D N 1
ATOM 5186 C CA . GLU D 1 120 ? 44.453 46.484 -43.128 1.00 32.64 119 GLU D CA 1
ATOM 5187 C C . GLU D 1 120 ? 43.266 46.996 -42.315 1.00 30.50 119 GLU D C 1
ATOM 5188 O O . GLU D 1 120 ? 42.818 48.134 -42.489 1.00 29.46 119 GLU D O 1
ATOM 5194 N N . ARG D 1 121 ? 42.754 46.149 -41.417 1.00 28.15 120 ARG D N 1
ATOM 5195 C CA . ARG D 1 121 ? 41.581 46.494 -40.635 1.00 27.55 120 ARG D CA 1
ATOM 5196 C C . ARG D 1 121 ? 41.845 47.617 -39.663 1.00 27.83 120 ARG D C 1
ATOM 5197 O O . ARG D 1 121 ? 41.003 48.502 -39.471 1.00 29.96 120 ARG D O 1
ATOM 5205 N N . ILE D 1 122 ? 43.002 47.563 -39.021 1.00 27.86 121 ILE D N 1
ATOM 5206 C CA . ILE D 1 122 ? 43.358 48.570 -38.033 1.00 29.36 121 ILE D CA 1
ATOM 5207 C C . ILE D 1 122 ? 43.479 49.934 -38.695 1.00 29.17 121 ILE D C 1
ATOM 5208 O O . ILE D 1 122 ? 42.931 50.922 -38.204 1.00 31.22 121 ILE D O 1
ATOM 5213 N N . LEU D 1 123 ? 44.197 49.975 -39.808 1.00 29.22 122 LEU D N 1
ATOM 5214 C CA . LEU D 1 123 ? 44.424 51.240 -40.511 1.00 30.18 122 LEU D CA 1
ATOM 5215 C C . LEU D 1 123 ? 43.121 51.829 -41.007 1.00 31.31 122 LEU D C 1
ATOM 5216 O O . LEU D 1 123 ? 42.859 53.034 -40.844 1.00 32.34 122 LEU D O 1
ATOM 5221 N N . SER D 1 124 ? 42.309 50.961 -41.601 1.00 32.16 123 SER D N 1
ATOM 5222 C CA . SER D 1 124 ? 41.015 51.336 -42.144 1.00 32.57 123 SER D CA 1
ATOM 5223 C C . SER D 1 124 ? 40.053 51.830 -41.063 1.00 32.38 123 SER D C 1
ATOM 5224 O O . SER D 1 124 ? 39.366 52.824 -41.248 1.00 31.89 123 SER D O 1
ATOM 5227 N N . ARG D 1 125 ? 39.990 51.120 -39.942 1.00 29.17 124 ARG D N 1
ATOM 5228 C CA . ARG D 1 125 ? 39.126 51.499 -38.836 1.00 31.15 124 ARG D CA 1
ATOM 5229 C C . ARG D 1 125 ? 39.517 52.833 -38.205 1.00 32.43 124 ARG D C 1
ATOM 5230 O O . ARG D 1 125 ? 38.645 53.604 -37.792 1.00 34.40 124 ARG D O 1
ATOM 5238 N N A ILE D 1 126 ? 40.818 53.096 -38.119 0.50 32.43 125 ILE D N 1
ATOM 5239 N N B ILE D 1 126 ? 40.817 53.098 -38.108 0.50 30.69 125 ILE D N 1
ATOM 5240 C CA A ILE D 1 126 ? 41.300 54.374 -37.609 0.50 33.45 125 ILE D CA 1
ATOM 5241 C CA B ILE D 1 126 ? 41.278 54.380 -37.584 0.50 30.29 125 ILE D CA 1
ATOM 5242 C C A ILE D 1 126 ? 40.881 55.487 -38.570 0.50 34.37 125 ILE D C 1
ATOM 5243 C C B ILE D 1 126 ? 40.895 55.498 -38.565 0.50 32.77 125 ILE D C 1
ATOM 5244 O O A ILE D 1 126 ? 40.249 56.465 -38.163 0.50 34.07 125 ILE D O 1
ATOM 5245 O O B ILE D 1 126 ? 40.291 56.496 -38.163 0.50 32.48 125 ILE D O 1
ATOM 5254 N N . ALA D 1 127 ? 41.241 55.316 -39.840 1.00 34.33 126 ALA D N 1
ATOM 5255 C CA . ALA D 1 127 ? 40.978 56.310 -40.882 1.00 36.98 126 ALA D CA 1
ATOM 5256 C C . ALA D 1 127 ? 39.506 56.686 -41.035 1.00 39.89 126 ALA D C 1
ATOM 5257 O O . ALA D 1 127 ? 39.152 57.876 -41.047 1.00 42.24 126 ALA D O 1
ATOM 5259 N N . GLN D 1 128 ? 38.650 55.675 -41.138 1.00 40.46 127 GLN D N 1
ATOM 5260 C CA . GLN D 1 128 ? 37.229 55.901 -41.376 1.00 41.63 127 GLN D CA 1
ATOM 5261 C C . GLN D 1 128 ? 36.474 56.325 -40.125 1.00 41.12 127 GLN D C 1
ATOM 5262 O O . GLN D 1 128 ? 35.256 56.531 -40.167 1.00 42.90 127 GLN D O 1
ATOM 5268 N N . GLY D 1 129 ? 37.173 56.446 -39.002 1.00 40.42 128 GLY D N 1
ATOM 5269 C CA . GLY D 1 129 ? 36.553 56.913 -37.776 1.00 40.54 128 GLY D CA 1
ATOM 5270 C C . GLY D 1 129 ? 35.790 55.861 -37.010 1.00 41.07 128 GLY D C 1
ATOM 5271 O O . GLY D 1 129 ? 35.120 56.173 -36.022 1.00 43.40 128 GLY D O 1
ATOM 5272 N N . ALA D 1 130 ? 35.897 54.608 -37.438 1.00 39.84 129 ALA D N 1
ATOM 5273 C CA . ALA D 1 130 ? 35.234 53.524 -36.734 1.00 38.29 129 ALA D CA 1
ATOM 5274 C C . ALA D 1 130 ? 35.822 53.399 -35.337 1.00 37.55 129 ALA D C 1
ATOM 5275 O O . ALA D 1 130 ? 35.102 53.208 -34.353 1.00 41.08 129 ALA D O 1
ATOM 5277 N N . ARG D 1 131 ? 37.141 53.519 -35.261 1.00 35.83 130 ARG D N 1
ATOM 5278 C CA . ARG D 1 131 ? 37.870 53.398 -34.008 1.00 33.16 130 ARG D CA 1
ATOM 5279 C C . ARG D 1 131 ? 37.832 54.751 -33.270 1.00 30.87 130 ARG D C 1
ATOM 5280 O O . ARG D 1 131 ? 38.217 55.779 -33.829 1.00 28.55 130 ARG D O 1
ATOM 5288 N N . HIS D 1 132 ? 37.335 54.747 -32.031 1.00 30.11 131 HIS D N 1
ATOM 5289 C CA . HIS D 1 132 ? 37.231 55.980 -31.237 1.00 27.99 131 HIS D CA 1
ATOM 5290 C C . HIS D 1 132 ? 38.612 56.623 -31.124 1.00 26.02 131 HIS D C 1
ATOM 5291 O O . HIS D 1 132 ? 39.590 55.946 -30.836 1.00 24.82 131 HIS D O 1
ATOM 5298 N N . PRO D 1 133 ? 38.696 57.941 -31.351 1.00 26.95 132 PRO D N 1
ATOM 5299 C CA . PRO D 1 133 ? 40.008 58.604 -31.268 1.00 26.68 132 PRO D CA 1
ATOM 5300 C C . PRO D 1 133 ? 40.682 58.531 -29.901 1.00 26.04 132 PRO D C 1
ATOM 5301 O O . PRO D 1 133 ? 41.910 58.559 -29.817 1.00 25.19 132 PRO D O 1
ATOM 5305 N N . GLY D 1 134 ? 39.894 58.446 -28.835 1.00 25.34 133 GLY D N 1
ATOM 5306 C CA . GLY D 1 134 ? 40.419 58.382 -27.491 1.00 26.15 133 GLY D CA 1
ATOM 5307 C C . GLY D 1 134 ? 41.373 57.250 -27.210 1.00 26.53 133 GLY D C 1
ATOM 5308 O O . GLY D 1 134 ? 42.230 57.370 -26.333 1.00 28.62 133 GLY D O 1
ATOM 5309 N N . HIS D 1 135 ? 41.252 56.154 -27.956 1.00 27.35 134 HIS D N 1
ATOM 5310 C CA . HIS D 1 135 ? 42.130 55.011 -27.754 1.00 29.30 134 HIS D CA 1
ATOM 5311 C C . HIS D 1 135 ? 43.586 55.343 -28.023 1.00 31.04 134 HIS D C 1
ATOM 5312 O O . HIS D 1 135 ? 44.452 54.726 -27.425 1.00 34.77 134 HIS D O 1
ATOM 5319 N N . CYS D 1 136 ? 43.840 56.296 -28.927 1.00 30.41 135 CYS D N 1
ATOM 5320 C CA . CYS D 1 136 ? 45.192 56.761 -29.271 1.00 34.02 135 CYS D CA 1
ATOM 5321 C C . CYS D 1 136 ? 46.094 55.639 -29.773 1.00 37.29 135 CYS D C 1
ATOM 5322 O O . CYS D 1 136 ? 47.239 55.498 -29.326 1.00 39.29 135 CYS D O 1
ATOM 5325 N N . ASP D 1 137 ? 45.573 54.852 -30.706 1.00 39.95 136 ASP D N 1
ATOM 5326 C CA . ASP D 1 137 ? 46.325 53.738 -31.274 1.00 41.65 136 ASP D CA 1
ATOM 5327 C C . ASP D 1 137 ? 47.526 54.260 -32.051 1.00 43.18 136 ASP D C 1
ATOM 5328 O O . ASP D 1 137 ? 47.403 55.207 -32.836 1.00 44.67 136 ASP D O 1
ATOM 5333 N N . ASP D 1 138 ? 48.694 53.671 -31.806 1.00 45.75 137 ASP D N 1
ATOM 5334 C CA . ASP D 1 138 ? 49.897 54.037 -32.550 1.00 47.54 137 ASP D CA 1
ATOM 5335 C C . ASP D 1 138 ? 49.927 53.184 -33.809 1.00 46.32 137 ASP D C 1
ATOM 5336 O O . ASP D 1 138 ? 49.755 51.975 -33.739 1.00 47.00 137 ASP D O 1
ATOM 5338 N N . ARG D 1 139 ? 50.097 53.836 -34.957 1.00 47.21 138 ARG D N 1
ATOM 5339 C CA . ARG D 1 139 ? 50.160 53.137 -36.235 1.00 47.49 138 ARG D CA 1
ATOM 5340 C C . ARG D 1 139 ? 51.540 53.329 -36.863 1.00 44.71 138 ARG D C 1
ATOM 5341 O O . ARG D 1 139 ? 51.687 53.386 -38.090 1.00 44.27 138 ARG D O 1
ATOM 5349 N N . SER D 1 140 ? 52.555 53.407 -36.005 1.00 43.46 139 SER D N 1
ATOM 5350 C CA . SER D 1 140 ? 53.932 53.534 -36.462 1.00 42.48 139 SER D CA 1
ATOM 5351 C C . SER D 1 140 ? 54.338 52.223 -37.128 1.00 40.92 139 SER D C 1
ATOM 5352 O O . SER D 1 140 ? 53.726 51.188 -36.873 1.00 39.62 139 SER D O 1
ATOM 5355 N N . PRO D 1 141 ? 55.381 52.256 -37.970 1.00 40.28 140 PRO D N 1
ATOM 5356 C CA . PRO D 1 141 ? 55.773 51.013 -38.631 1.00 39.22 140 PRO D CA 1
ATOM 5357 C C . PRO D 1 141 ? 56.013 49.848 -37.666 1.00 38.09 140 PRO D C 1
ATOM 5358 O O . PRO D 1 141 ? 55.660 48.716 -37.989 1.00 36.41 140 PRO D O 1
ATOM 5362 N N . ALA D 1 142 ? 56.600 50.121 -36.501 1.00 37.09 141 ALA D N 1
ATOM 5363 C CA . ALA D 1 142 ? 56.896 49.065 -35.527 1.00 36.80 141 ALA D CA 1
ATOM 5364 C C . ALA D 1 142 ? 55.624 48.462 -34.968 1.00 37.26 141 ALA D C 1
ATOM 5365 O O . ALA D 1 142 ? 55.535 47.246 -34.759 1.00 36.45 141 ALA D O 1
ATOM 5367 N N . ASP D 1 143 ? 54.638 49.318 -34.715 1.00 36.94 142 ASP D N 1
ATOM 5368 C CA . ASP D 1 143 ? 53.344 48.860 -34.209 1.00 37.96 142 ASP D CA 1
ATOM 5369 C C . ASP D 1 143 ? 52.642 47.935 -35.203 1.00 35.19 142 ASP D C 1
ATOM 5370 O O . ASP D 1 143 ? 52.064 46.914 -34.818 1.00 34.15 142 ASP D O 1
ATOM 5375 N N . LEU D 1 144 ? 52.667 48.311 -36.477 1.00 33.71 143 LEU D N 1
ATOM 5376 C CA . LEU D 1 144 ? 52.041 47.503 -37.506 1.00 33.59 143 LEU D CA 1
ATOM 5377 C C . LEU D 1 144 ? 52.815 46.207 -37.726 1.00 33.17 143 LEU D C 1
ATOM 5378 O O . LEU D 1 144 ? 52.222 45.168 -37.977 1.00 31.88 143 LEU D O 1
ATOM 5383 N N . GLU D 1 145 ? 54.142 46.267 -37.645 1.00 32.83 144 GLU D N 1
ATOM 5384 C CA . GLU D 1 145 ? 54.953 45.060 -37.771 1.00 32.34 144 GLU D CA 1
ATOM 5385 C C . GLU D 1 145 ? 54.631 44.098 -36.632 1.00 31.30 144 GLU D C 1
ATOM 5386 O O . GLU D 1 145 ? 54.555 42.890 -36.841 1.00 29.72 144 GLU D O 1
ATOM 5392 N N . LEU D 1 146 ? 54.440 44.632 -35.430 1.00 31.50 145 LEU D N 1
ATOM 5393 C CA . LEU D 1 146 ? 54.099 43.799 -34.285 1.00 31.57 145 LEU D CA 1
ATOM 5394 C C . LEU D 1 146 ? 52.762 43.105 -34.530 1.00 29.78 145 LEU D C 1
ATOM 5395 O O . LEU D 1 146 ? 52.645 41.885 -34.351 1.00 29.03 145 LEU D O 1
ATOM 5400 N N . VAL D 1 147 ? 51.768 43.884 -34.961 1.00 29.80 146 VAL D N 1
ATOM 5401 C CA . VAL D 1 147 ? 50.456 43.354 -35.334 1.00 29.28 146 VAL D CA 1
ATOM 5402 C C . VAL D 1 147 ? 50.583 42.273 -36.407 1.00 29.89 146 VAL D C 1
ATOM 5403 O O . VAL D 1 147 ? 49.981 41.200 -36.311 1.00 28.58 146 VAL D O 1
ATOM 5407 N N . ARG D 1 148 ? 51.372 42.565 -37.436 1.00 30.56 147 ARG D N 1
ATOM 5408 C CA . ARG D 1 148 ? 51.490 41.674 -38.582 1.00 32.70 147 ARG D CA 1
ATOM 5409 C C . ARG D 1 148 ? 52.206 40.365 -38.268 1.00 34.80 147 ARG D C 1
ATOM 5410 O O . ARG D 1 148 ? 51.931 39.343 -38.908 1.00 36.17 147 ARG D O 1
ATOM 5418 N N . SER D 1 149 ? 53.090 40.378 -37.273 1.00 33.30 148 SER D N 1
ATOM 5419 C CA . SER D 1 149 ? 53.934 39.221 -37.009 1.00 33.77 148 SER D CA 1
ATOM 5420 C C . SER D 1 149 ? 53.710 38.438 -35.713 1.00 33.50 148 SER D C 1
ATOM 5421 O O . SER D 1 149 ? 54.206 37.319 -35.600 1.00 35.05 148 SER D O 1
ATOM 5424 N N . ARG D 1 150 ? 52.988 38.989 -34.743 1.00 32.82 149 ARG D N 1
ATOM 5425 C CA . ARG D 1 150 ? 52.892 38.350 -33.418 1.00 31.64 149 ARG D CA 1
ATOM 5426 C C . ARG D 1 150 ? 52.068 37.070 -33.303 1.00 34.07 149 ARG D C 1
ATOM 5427 O O . ARG D 1 150 ? 52.132 36.372 -32.282 1.00 35.55 149 ARG D O 1
ATOM 5435 N N . GLY D 1 151 ? 51.282 36.743 -34.309 1.00 32.64 150 GLY D N 1
ATOM 5436 C CA . GLY D 1 151 ? 50.536 35.506 -34.218 1.00 31.58 150 GLY D CA 1
ATOM 5437 C C . GLY D 1 151 ? 49.381 35.573 -33.236 1.00 31.65 150 GLY D C 1
ATOM 5438 O O . GLY D 1 151 ? 49.005 36.641 -32.757 1.00 31.13 150 GLY D O 1
ATOM 5439 N N . ASP D 1 152 ? 48.831 34.414 -32.914 1.00 29.24 151 ASP D N 1
ATOM 5440 C CA . ASP D 1 152 ? 47.547 34.369 -32.223 1.00 27.78 151 ASP D CA 1
ATOM 5441 C C . ASP D 1 152 ? 47.628 34.593 -30.721 1.00 26.80 151 ASP D C 1
ATOM 5442 O O . ASP D 1 152 ? 48.584 34.168 -30.072 1.00 25.29 151 ASP D O 1
ATOM 5447 N N . ILE D 1 153 ? 46.579 35.208 -30.179 1.00 26.23 152 ILE D N 1
ATOM 5448 C CA . ILE D 1 153 ? 46.543 35.547 -28.767 1.00 25.39 152 ILE D CA 1
ATOM 5449 C C . ILE D 1 153 ? 46.487 34.252 -27.967 1.00 25.78 152 ILE D C 1
ATOM 5450 O O . ILE D 1 153 ? 45.775 33.336 -28.349 1.00 25.97 152 ILE D O 1
ATOM 5455 N N . PRO D 1 154 ? 47.297 34.146 -26.907 1.00 25.72 153 PRO D N 1
ATOM 5456 C CA . PRO D 1 154 ? 47.124 32.985 -26.054 1.00 28.08 153 PRO D CA 1
ATOM 5457 C C . PRO D 1 154 ? 45.752 32.998 -25.388 1.00 25.93 153 PRO D C 1
ATOM 5458 O O . PRO D 1 154 ? 45.343 34.031 -24.840 1.00 27.30 153 PRO D O 1
ATOM 5462 N N . PRO D 1 155 ? 45.022 31.867 -25.433 1.00 24.97 154 PRO D N 1
ATOM 5463 C CA . PRO D 1 155 ? 43.753 31.898 -24.730 1.00 25.13 154 PRO D CA 1
ATOM 5464 C C . PRO D 1 155 ? 43.919 31.835 -23.207 1.00 24.80 154 PRO D C 1
ATOM 5465 O O . PRO D 1 155 ? 44.984 31.485 -22.729 1.00 26.16 154 PRO D O 1
ATOM 5469 N N . LEU D 1 156 ? 42.864 32.179 -22.458 1.00 23.19 155 LEU D N 1
ATOM 5470 C CA . LEU D 1 156 ? 42.956 32.111 -21.009 1.00 21.16 155 LEU D CA 1
ATOM 5471 C C . LEU D 1 156 ? 42.889 30.643 -20.563 1.00 20.81 155 LEU D C 1
ATOM 5472 O O . LEU D 1 156 ? 42.031 29.887 -21.049 1.00 25.84 155 LEU D O 1
ATOM 5477 N N . PRO D 1 157 ? 43.761 30.242 -19.619 1.00 24.17 156 PRO D N 1
ATOM 5478 C CA . PRO D 1 157 ? 43.773 28.884 -19.073 1.00 22.81 156 PRO D CA 1
ATOM 5479 C C . PRO D 1 157 ? 42.688 28.700 -17.991 1.00 23.50 156 PRO D C 1
ATOM 5480 O O . PRO D 1 157 ? 42.984 28.646 -16.794 1.00 25.41 156 PRO D O 1
ATOM 5484 N N . LEU D 1 158 ? 41.429 28.626 -18.437 1.00 24.87 157 LEU D N 1
ATOM 5485 C CA . LEU D 1 158 ? 40.278 28.533 -17.540 1.00 26.41 157 LEU D CA 1
ATOM 5486 C C . LEU D 1 158 ? 39.683 27.126 -17.499 1.00 25.33 157 LEU D C 1
ATOM 5487 O O . LEU D 1 158 ? 38.799 26.852 -16.698 1.00 24.72 157 LEU D O 1
ATOM 5492 N N . GLY D 1 159 ? 40.169 26.253 -18.364 1.00 24.75 158 GLY D N 1
ATOM 5493 C CA . GLY D 1 159 ? 39.555 24.946 -18.561 1.00 27.09 158 GLY D CA 1
ATOM 5494 C C . GLY D 1 159 ? 38.290 25.154 -19.371 1.00 28.41 158 GLY D C 1
ATOM 5495 O O . GLY D 1 159 ? 37.966 26.273 -19.781 1.00 28.66 158 GLY D O 1
ATOM 5496 N N . GLY D 1 160 ? 37.566 24.080 -19.624 1.00 29.51 159 GLY D N 1
ATOM 5497 C CA . GLY D 1 160 ? 36.331 24.201 -20.366 1.00 28.20 159 GLY D CA 1
ATOM 5498 C C . GLY D 1 160 ? 36.554 24.268 -21.868 1.00 26.92 159 GLY D C 1
ATOM 5499 O O . GLY D 1 160 ? 37.686 24.250 -22.350 1.00 26.18 159 GLY D O 1
ATOM 5500 N N . PRO D 1 161 ? 35.462 24.347 -22.628 1.00 23.58 160 PRO D N 1
ATOM 5501 C CA . PRO D 1 161 ? 35.523 24.390 -24.074 1.00 24.25 160 PRO D CA 1
ATOM 5502 C C . PRO D 1 161 ? 36.253 25.583 -24.677 1.00 24.29 160 PRO D C 1
ATOM 5503 O O . PRO D 1 161 ? 36.178 26.692 -24.156 1.00 24.94 160 PRO D O 1
ATOM 5507 N N . LEU D 1 162 ? 36.926 25.338 -25.794 1.00 24.50 161 LEU D N 1
ATOM 5508 C CA . LEU D 1 162 ? 37.609 26.381 -26.554 1.00 24.70 161 LEU D CA 1
ATOM 5509 C C . LEU D 1 162 ? 37.437 26.127 -28.030 1.00 23.84 161 LEU D C 1
ATOM 5510 O O . LEU D 1 162 ? 37.656 25.003 -28.516 1.00 22.80 161 LEU D O 1
ATOM 5515 N N . LEU D 1 163 ? 37.084 27.187 -28.752 1.00 25.47 162 LEU D N 1
ATOM 5516 C CA . LEU D 1 163 ? 36.990 27.161 -30.210 1.00 24.31 162 LEU D CA 1
ATOM 5517 C C . LEU D 1 163 ? 37.790 28.333 -30.740 1.00 23.42 162 LEU D C 1
ATOM 5518 O O . LEU D 1 163 ? 37.641 29.441 -30.241 1.00 25.59 162 LEU D O 1
ATOM 5523 N N . THR D 1 164 ? 38.666 28.089 -31.711 1.00 23.67 163 THR D N 1
ATOM 5524 C CA . THR D 1 164 ? 39.367 29.170 -32.375 1.00 24.21 163 THR D CA 1
ATOM 5525 C C . THR D 1 164 ? 38.725 29.402 -33.730 1.00 24.92 163 THR D C 1
ATOM 5526 O O . THR D 1 164 ? 38.509 28.444 -34.515 1.00 25.07 163 THR D O 1
ATOM 5530 N N . VAL D 1 165 ? 38.431 30.662 -34.012 1.00 24.17 164 VAL D N 1
ATOM 5531 C CA . VAL D 1 165 ? 37.777 31.041 -35.245 1.00 24.79 164 VAL D CA 1
ATOM 5532 C C . VAL D 1 165 ? 38.668 31.983 -36.037 1.00 24.52 164 VAL D C 1
ATOM 5533 O O . VAL D 1 165 ? 38.990 33.062 -35.557 1.00 24.80 164 VAL D O 1
ATOM 5537 N N . ASP D 1 166 ? 39.030 31.573 -37.254 1.00 24.41 165 ASP D N 1
ATOM 5538 C CA . ASP D 1 166 ? 39.887 32.371 -38.144 1.00 24.68 165 ASP D CA 1
ATOM 5539 C C . ASP D 1 166 ? 39.015 33.237 -39.046 1.00 26.47 165 ASP D C 1
ATOM 5540 O O . ASP D 1 166 ? 38.245 32.712 -39.845 1.00 26.54 165 ASP D O 1
ATOM 5545 N N . THR D 1 167 ? 39.152 34.554 -38.940 1.00 24.91 166 THR D N 1
ATOM 5546 C CA . THR D 1 167 ? 38.278 35.465 -39.679 1.00 26.20 166 THR D CA 1
ATOM 5547 C C . THR D 1 167 ? 38.955 36.074 -40.893 1.00 26.32 166 THR D C 1
ATOM 5548 O O . THR D 1 167 ? 38.447 37.043 -41.453 1.00 25.87 166 THR D O 1
ATOM 5552 N N . THR D 1 168 ? 40.106 35.523 -41.289 1.00 26.09 167 THR D N 1
ATOM 5553 C CA . THR D 1 168 ? 40.860 36.016 -42.441 1.00 27.51 167 THR D CA 1
ATOM 5554 C C . THR D 1 168 ? 39.982 36.146 -43.685 1.00 30.15 167 THR D C 1
ATOM 5555 O O . THR D 1 168 ? 40.134 37.100 -44.471 1.00 29.05 167 THR D O 1
ATOM 5559 N N . PHE D 1 169 ? 39.078 35.183 -43.873 1.00 29.40 168 PHE D N 1
ATOM 5560 C CA . PHE D 1 169 ? 38.118 35.234 -44.971 1.00 29.02 168 PHE D CA 1
ATOM 5561 C C . PHE D 1 169 ? 36.727 35.186 -44.381 1.00 29.11 168 PHE D C 1
ATOM 5562 O O . PHE D 1 169 ? 36.150 34.106 -44.232 1.00 26.25 168 PHE D O 1
ATOM 5570 N N . PRO D 1 170 ? 36.174 36.361 -44.050 1.00 27.74 169 PRO D N 1
ATOM 5571 C CA . PRO D 1 170 ? 34.873 36.441 -43.379 1.00 27.99 169 PRO D CA 1
ATOM 5572 C C . PRO D 1 170 ? 33.730 35.754 -44.098 1.00 26.60 169 PRO D C 1
ATOM 5573 O O . PRO D 1 170 ? 32.805 35.259 -43.454 1.00 25.59 169 PRO D O 1
ATOM 5577 N N . GLU D 1 171 ? 33.777 35.745 -45.426 1.00 27.81 170 GLU D N 1
ATOM 5578 C CA . GLU D 1 171 ? 32.751 35.083 -46.223 1.00 29.38 170 GLU D CA 1
ATOM 5579 C C . GLU D 1 171 ? 32.607 33.594 -45.885 1.00 28.97 170 GLU D C 1
ATOM 5580 O O . GLU D 1 171 ? 31.531 33.017 -46.084 1.00 30.96 170 GLU D O 1
ATOM 5586 N N . GLN D 1 172 ? 33.676 32.994 -45.361 1.00 29.20 171 GLN D N 1
ATOM 5587 C CA . GLN D 1 172 ? 33.704 31.553 -45.063 1.00 29.45 171 GLN D CA 1
ATOM 5588 C C . GLN D 1 172 ? 33.147 31.189 -43.681 1.00 28.46 171 GLN D C 1
ATOM 5589 O O . GLN D 1 172 ? 33.009 30.010 -43.377 1.00 30.00 171 GLN D O 1
ATOM 5595 N N . ILE D 1 173 ? 32.844 32.177 -42.840 1.00 26.74 172 ILE D N 1
ATOM 5596 C CA . ILE D 1 173 ? 32.392 31.907 -41.478 1.00 28.24 172 ILE D CA 1
ATOM 5597 C C . ILE D 1 173 ? 30.874 31.793 -41.361 1.00 30.20 172 ILE D C 1
ATOM 5598 O O . ILE D 1 173 ? 30.148 32.693 -41.781 1.00 30.12 172 ILE D O 1
ATOM 5603 N N . ASP D 1 174 ? 30.400 30.697 -40.771 1.00 28.48 173 ASP D N 1
ATOM 5604 C CA . ASP D 1 174 ? 28.964 30.482 -40.542 1.00 29.43 173 ASP D CA 1
ATOM 5605 C C . ASP D 1 174 ? 28.731 30.883 -39.098 1.00 29.59 173 ASP D C 1
ATOM 5606 O O . ASP D 1 174 ? 29.029 30.113 -38.183 1.00 28.09 173 ASP D O 1
ATOM 5627 N N . ASN D 1 176 ? 26.036 31.194 -37.377 1.00 28.31 175 ASN D N 1
ATOM 5628 C CA . ASN D 1 176 ? 25.056 30.356 -36.688 1.00 29.23 175 ASN D CA 1
ATOM 5629 C C . ASN D 1 176 ? 25.697 29.090 -36.133 1.00 28.53 175 ASN D C 1
ATOM 5630 O O . ASN D 1 176 ? 25.383 28.658 -35.031 1.00 26.83 175 ASN D O 1
ATOM 5635 N N . ALA D 1 177 ? 26.625 28.514 -36.884 1.00 27.17 176 ALA D N 1
ATOM 5636 C CA . ALA D 1 177 ? 27.342 27.331 -36.419 1.00 26.73 176 ALA D CA 1
ATOM 5637 C C . ALA D 1 177 ? 28.098 27.614 -35.119 1.00 25.06 176 ALA D C 1
ATOM 5638 O O . ALA D 1 177 ? 28.225 26.747 -34.246 1.00 27.13 176 ALA D O 1
ATOM 5640 N N . ILE D 1 178 ? 28.623 28.826 -34.994 1.00 25.42 177 ILE D N 1
ATOM 5641 C CA . ILE D 1 178 ? 29.352 29.223 -33.791 1.00 25.32 177 ILE D CA 1
ATOM 5642 C C . ILE D 1 178 ? 28.394 29.381 -32.606 1.00 25.40 177 ILE D C 1
ATOM 5643 O O . ILE D 1 178 ? 28.685 28.935 -31.490 1.00 25.38 177 ILE D O 1
ATOM 5648 N N . VAL D 1 179 ? 27.239 29.981 -32.866 1.00 24.65 178 VAL D N 1
ATOM 5649 C CA . VAL D 1 179 ? 26.189 30.107 -31.851 1.00 26.70 178 VAL D CA 1
ATOM 5650 C C . VAL D 1 179 ? 25.746 28.728 -31.377 1.00 28.58 178 VAL D C 1
ATOM 5651 O O . VAL D 1 179 ? 25.616 28.468 -30.173 1.00 29.05 178 VAL D O 1
ATOM 5655 N N . GLN D 1 180 ? 25.495 27.836 -32.333 1.00 28.99 179 GLN D N 1
ATOM 5656 C CA . GLN D 1 180 ? 25.072 26.480 -32.001 1.00 28.40 179 GLN D CA 1
ATOM 5657 C C . GLN D 1 180 ? 26.118 25.719 -31.198 1.00 28.12 179 GLN D C 1
ATOM 5658 O O . GLN D 1 180 ? 25.776 24.900 -30.344 1.00 27.15 179 GLN D O 1
ATOM 5664 N N . TRP D 1 181 ? 27.385 25.938 -31.514 1.00 24.81 180 TRP D N 1
ATOM 5665 C CA . TRP D 1 181 ? 28.466 25.355 -30.748 1.00 25.01 180 TRP D CA 1
ATOM 5666 C C . TRP D 1 181 ? 28.392 25.805 -29.271 1.00 24.62 180 TRP D C 1
ATOM 5667 O O . TRP D 1 181 ? 28.508 24.983 -28.354 1.00 26.30 180 TRP D O 1
ATOM 5678 N N . VAL D 1 182 ? 28.232 27.093 -29.026 1.00 24.49 181 VAL D N 1
ATOM 5679 C CA . VAL D 1 182 ? 28.107 27.545 -27.634 1.00 26.80 181 VAL D CA 1
ATOM 5680 C C . VAL D 1 182 ? 26.928 26.802 -26.966 1.00 30.67 181 VAL D C 1
ATOM 5681 O O . VAL D 1 182 ? 27.078 26.275 -25.860 1.00 32.45 181 VAL D O 1
ATOM 5685 N N . ARG D 1 183 ? 25.794 26.685 -27.654 1.00 34.37 182 ARG D N 1
ATOM 5686 C CA . ARG D 1 183 ? 24.660 25.870 -27.132 1.00 34.24 182 ARG D CA 1
ATOM 5687 C C . ARG D 1 183 ? 24.987 24.392 -26.838 1.00 36.43 182 ARG D C 1
ATOM 5688 O O . ARG D 1 183 ? 24.539 23.841 -25.840 1.00 38.99 182 ARG D O 1
ATOM 5696 N N . GLN D 1 184 ? 25.755 23.742 -27.700 1.00 38.89 183 GLN D N 1
ATOM 5697 C CA . GLN D 1 184 ? 26.162 22.350 -27.476 1.00 39.44 183 GLN D CA 1
ATOM 5698 C C . GLN D 1 184 ? 26.899 22.222 -26.126 1.00 38.08 183 GLN D C 1
ATOM 5699 O O . GLN D 1 184 ? 26.971 21.131 -25.551 1.00 37.89 183 GLN D O 1
ATOM 5705 N N . HIS D 1 185 ? 27.432 23.336 -25.625 1.00 35.48 184 HIS D N 1
ATOM 5706 C CA . HIS D 1 185 ? 28.220 23.319 -24.406 1.00 35.95 184 HIS D CA 1
ATOM 5707 C C . HIS D 1 185 ? 27.582 23.992 -23.204 1.00 38.14 184 HIS D C 1
ATOM 5708 O O . HIS D 1 185 ? 28.162 23.975 -22.120 1.00 38.89 184 HIS D O 1
ATOM 5715 N N . LEU D 1 186 ? 26.412 24.591 -23.386 1.00 39.61 185 LEU D N 1
ATOM 5716 C CA . LEU D 1 186 ? 25.659 25.116 -22.254 1.00 42.80 185 LEU D CA 1
ATOM 5717 C C . LEU D 1 186 ? 25.070 23.942 -21.463 1.00 46.38 185 LEU D C 1
ATOM 5718 O O . LEU D 1 186 ? 24.517 22.997 -22.044 1.00 47.04 185 LEU D O 1
ATOM 5723 N N . GLN D 1 187 ? 25.223 23.998 -20.139 1.00 49.46 186 GLN D N 1
ATOM 5724 C CA . GLN D 1 187 ? 24.756 22.939 -19.246 1.00 52.19 186 GLN D CA 1
ATOM 5725 C C . GLN D 1 187 ? 23.506 23.391 -18.497 1.00 53.09 186 GLN D C 1
ATOM 5726 O O . GLN D 1 187 ? 22.384 23.105 -18.918 1.00 55.34 186 GLN D O 1
#

CATH classification: 3.40.50.300

Secondary structure (DSSP, 8-state):
--PPEEEEEEESTTSSHHHHHHHHHHHHT-----HHHHHH--TTT---SHHHHHHHHHHH--HHHHHHHHHTT--B--B---HHHHTT--HHHHHS--EEEEEEEE--HHHHHHHHHHHHHTT---HHHHHHHHHS-PPPPP---S-EEEEE-SSGGG---HHHHHHHHHHHHT-/--PPEEEEEEESTTSSHHHHHHHHHHHHT-----HHHHHH--TTT---SHHHHHHHHHHH--HHHHHHHHHTT--B------HHHHTT--HHHHHS--EEEEEEEE--HHHHHHHHHHHHHTT-S-GGG----SHHHHHHHHH--PPPPP---S-EEEEE-SSGGG---HHHHHHHHHHH-/--PPEEEEEEESTTSSHHHHHHHHHHHHT-----HHHHHH--TTT---SHHHHHHHHHHH--HHHHHHHHHTT--B------HHHHTT--HHHHHS--EEEEEEEE--HHHHHHHHHHHHHTT-S-GGG----SHHHHHHHHHS-PPPPP---S-EEEEE-SSGGG---HHHHHHHHHHHHH-/-PPEEEEEEESTTSSHHHHHHHHHHHHT-----HHHHHH--TTT---SHHHHHHHHHHH--HHHHHHHHHTT--B------HHHHTT--HHHHHS--EEEEEEEE--HHHHHHHHHHHHHTT-S-GGG-----HHHHHHHHHS-PPPPP---S-EEEEE-SSGGG---HHHHHHHHH--

Sequence (718 aa):
GQTPALIIVTGHPATGKTTLSQALATGLRLPLLSKDAFKEVFDGLGWSDREWSRRRVGATAILYHTAATILQSGQSLIESNFRVDLDTERQNLHTIAPFTPIQIRCVASGDVLVERILSRIAQGARSPADLELVRRSRGDIPPLPLGGPLLTVDTTFPEQIDNAIVQWVRRQHLQSGTGQTPALIIVTGHPATGKTTLSQALATGLRLPLLSKDAFKEVFDGLGWSDREWSRRVGATAILYHTAATILQSGQSLIESNFRVDLDTERQNLHTIAPFTPIQIRCVASGDVLVERILSRIAQGARHPGHCDDRSPADLELVRSRGDIPPLPLGGPLLTVDTTFPEQIDNAIVQWVRQHLQSGQTPALIIVTGHPATGKTTLSQALATGLRLPLLSKDAFKEVFDGLGWSDREWSRRVGATAIILYHTAATILQSGQSLIESNFRVDLDTERQNLHTIAPFTPIQIRCVASGDVLVERILSRIAQGARHPGHCDDRSPADLELVRSRGDIPPLPLGGPLLTVDTTFPEQIDNAIVQWVRRQHLQSGTQTPALIIVTGHPATGKTTLSQALATGLRLPLLSKDAFKEVFDGLGWSDREWSRRVGATAIILYHTAATILQSGQSLIESNFRVDLDTERQNLHTIAPFTPIQIRCVASGDVLVERILSRIIAQGARHPGHCDDRSPADLELVRSRGDIPPLPLGGPLLTVDTTFPEQIDNAIVQWVRQHLQ

InterPro domains:
  IPR027417 P-loop containing nucleoside triphosphate hydrolase [G3DSA:3.40.50.300] (1-192)
  IPR027417 P-loop containing nucleoside triphosphate hydrolase [SSF52540] (1-146)

Radius of gyration: 29.14 Å; Cα contacts (8 Å, |Δi|>4): 1183; chains: 4; bounding box: 58×77×91 Å

Nearest PDB structures (foldseek):
  2rhm-assembly2_D  TM=9.971E-01  e=5.370E-34  Chloroflexus aurantiacus J-10-fl
  2rhm-assembly1_A  TM=9.608E-01  e=4.755E-31  Chloroflexus aurantiacus J-10-fl
  3t61-assembly1_B  TM=5.564E-01  e=4.283E-06  Sinorhizobium meliloti 1021
  1rkb-assembly1_A  TM=5.847E-01  e=8.076E-06  Homo sapiens
  4y0a-assembly1_A  TM=5.287E-01  e=1.211E-03  Acinetobacter baumannii AB307-0294

Organism: Chloroflexus aurantiacus (strain ATCC 29366 / DSM 635 / J-10-fl) (NCBI:txid324602)

Foldseek 3Di:
DFQAAEEEEAWPPPLCSVVVQVCLCVLVVAAEQELVVQLVVCVVPPDDPVVVSVVSSVVSPRLVVCLVCLQVVGYHYYDNDAQVPVLVSCVSCVSRNHAYDYEFGAEALVLSLVSVVVCVVVVVADPVRSVCSHPVGIRDDHPPDHYYHYHYCNPVVPDDVVVSVVVVVVRVVRD/DDQAAEEEEAWDPPLCSVVVQVCLCVLVVAAEQELQVQLVVCVVPPADAQVRLVVSSVVSPRLVVVLVCLQVVGYHYYDNDAQVPVLVSCVSCVRRNHHYEYEYGYEALVLSLVRVVCCVVVVVHPCRNNDDNDPVSSVCSRPPDIRDDHPPDHYYHYHYCHPVVVDDVVVSVVVVVRSVD/DFQAAEEEEAWPPPLCSVVVQVCLCVLVVAAEQELLVQLLVCVVPPADAQVRLVVSSVVSPRLVVVLVCLQVVGYHYYDNDAQVPVLVSCVSCVSRNHHYAYEFGDAALVQSLVSVVVVVVVVPRDPRNNPDNDPVSSVCSRPVGIRDDHPPDDYYHYHYCHPVVPDDVVVSVVVVVSRVVRD/DQAAEEEEAWDPPLCSVVVQVVLCVLVVAAEQELQVQLVVCVVPPADAQVRLVVSSVVSPRLVVVLVCLQVVGYHYYDNDDQVPVLVSCVSCVRRNHAYAYEFGFEALVSNLVRVVVCVVVVVRPCRNHDDNPPVSSVCSRPVGIRDDHPPDDHYHYHYCHPVVPDDVVVSVVVVVRTD

B-factor: mean 32.65, std 8.83, range [10.12, 82.39]